Protein AF-0000000084433589 (afdb_homodimer)

Solvent-accessible surface area (backbone atoms only — not comparable to full-atom values): 32538 Å² total; per-residue (Å²): 103,30,34,37,32,39,22,56,44,24,59,21,36,35,53,47,46,24,36,43,74,64,71,35,48,41,31,36,41,27,55,71,73,43,41,52,44,25,62,71,70,11,42,31,24,37,63,60,70,68,69,46,77,43,55,44,86,72,45,46,78,36,77,48,76,87,76,52,59,65,57,52,22,44,34,36,39,37,28,39,64,63,84,45,38,60,60,51,30,52,51,47,55,75,47,44,57,31,41,36,96,80,33,37,36,36,36,51,42,81,49,57,71,73,59,56,52,38,55,76,73,43,56,68,84,32,50,34,39,32,45,74,65,54,36,58,38,53,93,43,72,40,30,10,29,35,76,43,80,81,56,61,30,35,36,24,29,85,78,74,45,89,54,71,80,51,48,60,60,27,49,36,32,29,72,45,63,48,52,38,42,79,40,89,56,37,56,24,55,40,41,46,47,42,53,53,46,54,39,37,32,58,57,25,42,65,68,70,47,32,47,35,60,44,71,74,44,71,39,43,40,50,52,30,50,48,34,44,48,34,50,48,52,37,33,70,64,44,96,53,55,50,86,56,94,41,62,65,60,44,49,52,46,38,68,72,39,59,36,62,77,38,25,82,43,76,46,71,51,33,50,26,54,77,67,56,44,82,61,54,52,60,33,38,36,38,38,55,40,52,47,10,62,74,56,73,38,82,35,63,62,38,47,52,54,42,24,52,54,52,41,59,53,68,72,88,106,30,35,36,31,39,23,56,45,22,60,23,36,36,52,48,45,24,36,42,73,65,71,35,48,40,30,35,42,28,56,71,71,43,42,53,44,26,61,72,70,10,43,31,24,37,61,62,72,69,69,48,77,43,57,44,86,71,45,46,78,36,79,48,75,86,74,53,59,64,57,52,21,45,34,35,38,37,28,40,64,63,85,47,38,61,58,51,32,51,50,47,56,76,48,43,58,30,41,34,95,82,32,38,37,35,36,52,43,84,50,55,71,74,59,56,50,38,55,76,74,44,57,69,84,31,49,32,39,31,43,74,66,55,36,58,39,54,92,44,71,38,32,10,28,34,76,44,80,80,56,61,30,36,38,20,27,85,77,72,45,90,54,72,80,51,47,63,60,26,49,35,31,30,71,46,64,47,52,39,43,79,41,90,55,38,54,22,54,40,41,47,48,43,54,53,44,55,42,38,34,56,56,26,44,64,68,70,49,32,45,36,61,45,70,73,43,71,39,43,40,51,53,30,50,49,36,45,47,33,50,49,51,35,32,70,62,46,97,54,55,47,85,55,95,41,62,66,60,44,48,52,46,39,68,71,40,59,35,62,75,37,26,83,42,76,43,72,52,33,52,25,54,75,67,54,44,83,61,54,53,60,35,36,35,38,38,54,40,53,48,12,63,75,55,74,38,82,37,62,64,37,46,52,53,41,25,53,52,52,42,60,52,68,73,88

Secondary structure (DSSP, 8-state):
-EEEEE--SHHHHHHHHHHHTTT-EEEEE--HHHHHHHHHH-EEEEESS--EEE-GGGSEEESSGGGSPTT-EEEEEE-S-GGGHHHHHHHHHHTGGGEEEEEEEEE--SSS-TTHHHHTTS-GGGEEEEE--SEEEEEETTEEEEEE--S-EEEE-SS----GGGHHHHHHHHHTTS-EEE-S-HHHHHHHHHHHHHHHHHHHHHHT--TGGGGSSHHHHHHHHHHHHHHHHHHHHSS---S-SSHHHHHHHIIIIIHHHTTT---HHHHHHHTT---SGGGTHHHHHHHHHHTT---HHHHHHHHHHHHHHTT-/-EEEEE--SHHHHHHHHHHHHTT-EEEEE--HHHHHHHHHH-EEEEESS--EEE-GGGSEEESSGGGSPTT-EEEEEE-S-GGGHHHHHHHHHHTGGGEEEEEEEEE--SSS-TTHHHHTTS-GGGEEEEE--SEEE-SSTTEEEEEE--S-EEEE-SS----GGGHHHHHHHHHTTS-EEE-S-HHHHHHHHHHHHHHHHHHHHHHT--TGGGGSSHHHHHHHHHHHHHHHHHHHHSS---S-SSHHHHHHHIIIIIHHHTTT---HHHHHHHTT---SGGGTHHHHHHHHHHTT---HHHHHHHHHHHHHHTT-

InterPro domains:
  IPR003710 Ketopantoate reductase ApbA/PanE [TIGR00745] (2-314)
  IPR008927 6-phosphogluconate dehydrogenase-like, C-terminal domain superfamily [SSF48179] (188-313)
  IPR013328 6-phosphogluconate dehydrogenase, domain 2 [G3DSA:1.10.1040.10] (186-315)
  IPR013332 Ketopantoate reductase, N-terminal domain [PF02558] (3-148)
  IPR013752 Ketopantoate reductase, C-terminal domain [PF08546] (187-313)
  IPR036291 NAD(P)-binding domain superfamily [SSF51735] (1-173)
  IPR051402 Ketopantoate Reductase-Related [PTHR21708] (1-314)

Organism: NCBI:txid230361

Structure (mmCIF, N/CA/C/O backbone):
data_AF-0000000084433589-model_v1
#
loop_
_entity.id
_entity.type
_entity.pdbx_description
1 polymer '2-dehydropantoate 2-reductase'
#
loop_
_atom_site.group_PDB
_atom_site.id
_atom_site.type_symbol
_atom_site.label_atom_id
_atom_site.label_alt_id
_atom_site.label_comp_id
_atom_site.label_asym_id
_atom_site.label_entity_id
_atom_site.label_seq_id
_atom_site.pdbx_PDB_ins_code
_atom_site.Cartn_x
_atom_site.Cartn_y
_atom_site.Cartn_z
_atom_site.occupancy
_atom_site.B_iso_or_equiv
_atom_site.auth_seq_id
_atom_site.auth_comp_id
_atom_site.auth_asym_id
_atom_site.auth_atom_id
_atom_site.pdbx_PDB_model_num
ATOM 1 N N . MET A 1 1 ? -5.848 46.875 12.68 1 95.75 1 MET A N 1
ATOM 2 C CA . MET A 1 1 ? -4.637 46.094 12.461 1 95.75 1 MET A CA 1
ATOM 3 C C . MET A 1 1 ? -4.277 46.031 10.984 1 95.75 1 MET A C 1
ATOM 5 O O . MET A 1 1 ? -5.152 46.125 10.125 1 95.75 1 MET A O 1
ATOM 9 N N . ASN A 1 2 ? -3.008 46.031 10.75 1 98.31 2 ASN A N 1
ATOM 10 C CA . ASN A 1 2 ? -2.504 45.75 9.406 1 98.31 2 ASN A CA 1
ATOM 11 C C . ASN A 1 2 ? -2.055 44.312 9.242 1 98.31 2 ASN A C 1
ATOM 13 O O . ASN A 1 2 ? -1.124 43.875 9.922 1 98.31 2 ASN A O 1
ATOM 17 N N . ILE A 1 3 ? -2.721 43.625 8.289 1 98.62 3 ILE A N 1
ATOM 18 C CA . ILE A 1 3 ? -2.551 42.188 8.203 1 98.62 3 ILE A CA 1
ATOM 19 C C . ILE A 1 3 ? -2.068 41.812 6.809 1 98.62 3 ILE A C 1
ATOM 21 O O . ILE A 1 3 ? -2.629 42.25 5.809 1 98.62 3 ILE A O 1
ATOM 25 N N . LEU A 1 4 ? -1.056 40.969 6.746 1 98.75 4 LEU A N 1
ATOM 26 C CA . LEU A 1 4 ? -0.591 40.375 5.492 1 98.75 4 LEU A CA 1
ATOM 27 C C . LEU A 1 4 ? -0.992 38.906 5.402 1 98.75 4 LEU A C 1
ATOM 29 O O . LEU A 1 4 ? -0.702 38.125 6.312 1 98.75 4 LEU A O 1
ATOM 33 N N . ILE A 1 5 ? -1.664 38.531 4.34 1 98.62 5 ILE A N 1
ATOM 34 C CA . ILE A 1 5 ? -1.979 37.156 4.051 1 98.62 5 ILE A CA 1
ATOM 35 C C . ILE A 1 5 ? -0.989 36.594 3.025 1 98.62 5 ILE A C 1
ATOM 37 O O . ILE A 1 5 ? -0.923 37.094 1.894 1 98.62 5 ILE A O 1
ATOM 41 N N . ILE A 1 6 ? -0.246 35.625 3.445 1 98.19 6 ILE A N 1
ATOM 42 C CA . ILE A 1 6 ? 0.636 34.906 2.525 1 98.19 6 ILE A CA 1
ATOM 43 C C . ILE A 1 6 ? -0.019 33.594 2.09 1 98.19 6 ILE A C 1
ATOM 45 O O . ILE A 1 6 ? -0.172 32.688 2.893 1 98.19 6 ILE A O 1
ATOM 49 N N . GLY A 1 7 ? -0.372 33.5 0.843 1 96.06 7 GLY A N 1
ATOM 50 C CA . GLY A 1 7 ? -1.2 32.406 0.319 1 96.06 7 GLY A CA 1
ATOM 51 C C . GLY A 1 7 ? -2.641 32.844 0.087 1 96.06 7 GLY A C 1
ATOM 52 O O . GLY A 1 7 ? -3.467 32.75 0.999 1 96.06 7 GLY A O 1
ATOM 53 N N . SER A 1 8 ? -2.893 33.156 -1.179 1 95.56 8 SER A N 1
ATOM 54 C CA . SER A 1 8 ? -4.215 33.656 -1.536 1 95.56 8 SER A CA 1
ATOM 55 C C . SER A 1 8 ? -5.07 32.562 -2.172 1 95.56 8 SER A C 1
ATOM 57 O O . SER A 1 8 ? -5.652 32.75 -3.24 1 95.56 8 SER A O 1
ATOM 59 N N . GLY A 1 9 ? -5.039 31.391 -1.518 1 94.06 9 GLY A N 1
ATOM 60 C CA . GLY A 1 9 ? -5.957 30.328 -1.871 1 94.06 9 GLY A CA 1
ATOM 61 C C . GLY A 1 9 ? -7.27 30.391 -1.118 1 94.06 9 GLY A C 1
ATOM 62 O O . GLY A 1 9 ? -7.691 31.469 -0.686 1 94.06 9 GLY A O 1
ATOM 63 N N . ALA A 1 10 ? -7.926 29.25 -1.021 1 94.12 10 ALA A N 1
ATOM 64 C CA . ALA A 1 10 ? -9.25 29.188 -0.403 1 94.12 10 ALA A CA 1
ATOM 65 C C . ALA A 1 10 ? -9.203 29.672 1.042 1 94.12 10 ALA A C 1
ATOM 67 O O . ALA A 1 10 ? -10.016 30.516 1.449 1 94.12 10 ALA A O 1
ATOM 68 N N . VAL A 1 11 ? -8.211 29.172 1.836 1 96.25 11 VAL A N 1
ATOM 69 C CA . VAL A 1 11 ? -8.102 29.547 3.244 1 96.25 11 VAL A CA 1
ATOM 70 C C . VAL A 1 11 ? -7.715 31.016 3.367 1 96.25 11 VAL A C 1
ATOM 72 O O . VAL A 1 11 ? -8.312 31.766 4.148 1 96.25 11 VAL A O 1
ATOM 75 N N . GLY A 1 12 ? -6.758 31.484 2.562 1 97.94 12 GLY A N 1
ATOM 76 C CA . GLY A 1 12 ? -6.297 32.844 2.613 1 97.94 12 GLY A CA 1
ATOM 77 C C . GLY A 1 12 ? -7.379 33.875 2.271 1 97.94 12 GLY A C 1
ATOM 78 O O . GLY A 1 12 ? -7.578 34.844 2.998 1 97.94 12 GLY A O 1
ATOM 79 N N . ILE A 1 13 ? -8.047 33.625 1.184 1 97.94 13 ILE A N 1
ATOM 80 C CA . ILE A 1 13 ? -9.117 34.5 0.755 1 97.94 13 ILE A CA 1
ATOM 81 C C . ILE A 1 13 ? -10.25 34.469 1.773 1 97.94 13 ILE A C 1
ATOM 83 O O . ILE A 1 13 ? -10.852 35.5 2.074 1 97.94 13 ILE A O 1
ATOM 87 N N . GLY A 1 14 ? -10.516 33.312 2.279 1 97.44 14 GLY A N 1
ATOM 88 C CA . GLY A 1 14 ? -11.555 33.188 3.291 1 97.44 14 GLY A CA 1
ATOM 89 C C . GLY A 1 14 ? -11.266 33.969 4.547 1 97.44 14 GLY A C 1
ATOM 90 O O . GLY A 1 14 ? -12.125 34.719 5.016 1 97.44 14 GLY A O 1
ATOM 91 N N . LEU A 1 15 ? -10.086 33.844 5.051 1 98 15 LEU A N 1
ATOM 92 C CA . LEU A 1 15 ? -9.688 34.562 6.258 1 98 15 LEU A CA 1
ATOM 93 C C . LEU A 1 15 ? -9.547 36.031 5.973 1 98 15 LEU A C 1
ATOM 95 O O . LEU A 1 15 ? -9.93 36.875 6.801 1 98 15 LEU A O 1
ATOM 99 N N . GLY A 1 16 ? -8.93 36.406 4.836 1 98.38 16 GLY A N 1
ATOM 100 C CA . GLY A 1 16 ? -8.836 37.781 4.438 1 98.38 16 GLY A CA 1
ATOM 101 C C . GLY A 1 16 ? -10.188 38.469 4.352 1 98.38 16 GLY A C 1
ATOM 102 O O . GLY A 1 16 ? -10.352 39.594 4.816 1 98.38 16 GLY A O 1
ATOM 103 N N . SER A 1 17 ? -11.125 37.781 3.76 1 98.19 17 SER A N 1
ATOM 104 C CA . SER A 1 17 ? -12.477 38.312 3.65 1 98.19 17 SER A CA 1
ATOM 105 C C . SER A 1 17 ? -13.102 38.5 5.023 1 98.19 17 SER A C 1
ATOM 107 O O . SER A 1 17 ? -13.812 39.5 5.25 1 98.19 17 SER A O 1
ATOM 109 N N . SER A 1 18 ? -12.891 37.594 5.918 1 97.5 18 SER A N 1
ATOM 110 C CA . SER A 1 18 ? -13.391 37.719 7.285 1 97.5 18 SER A CA 1
ATOM 111 C C . SER A 1 18 ? -12.859 39 7.957 1 97.5 18 SER A C 1
ATOM 113 O O . SER A 1 18 ? -13.625 39.75 8.562 1 97.5 18 SER A O 1
ATOM 115 N N . LEU A 1 19 ? -11.609 39.25 7.789 1 98.5 19 LEU A N 1
ATOM 116 C CA . LEU A 1 19 ? -10.969 40.375 8.453 1 98.5 19 LEU A CA 1
ATOM 117 C C . LEU A 1 19 ? -11.352 41.688 7.785 1 98.5 19 LEU A C 1
ATOM 119 O O . LEU A 1 19 ? -11.57 42.688 8.469 1 98.5 19 LEU A O 1
ATOM 123 N N . LEU A 1 20 ? -11.438 41.656 6.469 1 98.62 20 LEU A N 1
ATOM 124 C CA . LEU A 1 20 ? -11.914 42.844 5.738 1 98.62 20 LEU A CA 1
ATOM 125 C C . LEU A 1 20 ? -13.312 43.25 6.203 1 98.62 20 LEU A C 1
ATOM 127 O O . LEU A 1 20 ? -13.602 44.438 6.359 1 98.62 20 LEU A O 1
ATOM 131 N N . SER A 1 21 ? -14.109 42.281 6.41 1 98.19 21 SER A N 1
ATOM 132 C CA . SER A 1 21 ? -15.492 42.531 6.793 1 98.19 21 SER A CA 1
ATOM 133 C C . SER A 1 21 ? -15.578 43.219 8.141 1 98.19 21 SER A C 1
ATOM 135 O O . SER A 1 21 ? -16.609 43.812 8.484 1 98.19 21 SER A O 1
ATOM 137 N N . GLN A 1 22 ? -14.555 43.125 8.93 1 98.06 22 GLN A N 1
ATOM 138 C CA . GLN A 1 22 ? -14.508 43.75 10.258 1 98.06 22 GLN A CA 1
ATOM 139 C C . GLN A 1 22 ? -13.719 45.062 10.234 1 98.06 22 GLN A C 1
ATOM 141 O O . GLN A 1 22 ? -13.336 45.562 11.281 1 98.06 22 GLN A O 1
ATOM 146 N N . GLY A 1 23 ? -13.312 45.531 9.016 1 98 23 GLY A N 1
ATOM 147 C CA . GLY A 1 23 ? -12.711 46.844 8.852 1 98 23 GLY A CA 1
ATOM 148 C C . GLY A 1 23 ? -11.203 46.812 8.984 1 98 23 GLY A C 1
ATOM 149 O O . GLY A 1 23 ? -10.57 47.875 9.094 1 98 23 GLY A O 1
ATOM 150 N N . GLU A 1 24 ? -10.641 45.656 9 1 98.19 24 GLU A N 1
ATOM 151 C CA . GLU A 1 24 ? -9.188 45.594 9.125 1 98.19 24 GLU A CA 1
ATOM 152 C C . GLU A 1 24 ? -8.508 45.906 7.797 1 98.19 24 GLU A C 1
ATOM 154 O O . GLU A 1 24 ? -9.117 45.781 6.73 1 98.19 24 GLU A O 1
ATOM 159 N N . ASN A 1 25 ? -7.258 46.406 7.879 1 98.44 25 ASN A N 1
ATOM 160 C CA . ASN A 1 25 ? -6.445 46.625 6.691 1 98.44 25 ASN A CA 1
ATOM 161 C C . ASN A 1 25 ? -5.719 45.344 6.254 1 98.44 25 ASN A C 1
ATOM 163 O O . ASN A 1 25 ? -4.715 44.969 6.852 1 98.44 25 ASN A O 1
ATOM 167 N N . VAL A 1 26 ? -6.234 44.75 5.16 1 98.56 26 VAL A N 1
ATOM 168 C CA . VAL A 1 26 ? -5.727 43.438 4.742 1 98.56 26 VAL A CA 1
ATOM 169 C C . VAL A 1 26 ? -4.945 43.594 3.438 1 98.56 26 VAL A C 1
ATOM 171 O O . VAL A 1 26 ? -5.391 44.281 2.516 1 98.56 26 VAL A O 1
ATOM 174 N N . SER A 1 27 ? -3.783 43.031 3.375 1 98.5 27 SER A N 1
ATOM 175 C CA . SER A 1 27 ? -2.951 42.906 2.184 1 98.5 27 SER A CA 1
ATOM 176 C C . SER A 1 27 ? -2.691 41.438 1.826 1 98.5 27 SER A C 1
ATOM 178 O O . SER A 1 27 ? -2.5 40.594 2.711 1 98.5 27 SER A O 1
ATOM 180 N N . PHE A 1 28 ? -2.709 41.156 0.508 1 98.25 28 PHE A N 1
ATOM 181 C CA . PHE A 1 28 ? -2.451 39.781 0.023 1 98.25 28 PHE A CA 1
ATOM 182 C C . PHE A 1 28 ? -1.136 39.719 -0.743 1 98.25 28 PHE A C 1
ATOM 184 O O . PHE A 1 28 ? -0.838 40.625 -1.545 1 98.25 28 PHE A O 1
ATOM 191 N N . LEU A 1 29 ? -0.362 38.781 -0.406 1 97.19 29 LEU A N 1
ATOM 192 C CA . LEU A 1 29 ? 0.727 38.375 -1.283 1 97.19 29 LEU A CA 1
ATOM 193 C C . LEU A 1 29 ? 0.299 37.219 -2.164 1 97.19 29 LEU A C 1
ATOM 195 O O . LEU A 1 29 ? 0.055 36.094 -1.664 1 97.19 29 LEU A O 1
ATOM 199 N N . ALA A 1 30 ? 0.202 37.469 -3.455 1 94.75 30 ALA A N 1
ATOM 200 C CA . ALA A 1 30 ? -0.413 36.5 -4.359 1 94.75 30 ALA A CA 1
ATOM 201 C C . ALA A 1 30 ? 0.456 36.25 -5.594 1 94.75 30 ALA A C 1
ATOM 203 O O . ALA A 1 30 ? 1.227 37.125 -5.988 1 94.75 30 ALA A O 1
ATOM 204 N N . SER A 1 31 ? 0.304 35.094 -6.152 1 92.75 31 SER A N 1
ATOM 205 C CA . SER A 1 31 ? 0.947 34.812 -7.438 1 92.75 31 SER A CA 1
ATOM 206 C C . SER A 1 31 ? 0.401 35.75 -8.523 1 92.75 31 SER A C 1
ATOM 208 O O . SER A 1 31 ? -0.669 36.344 -8.367 1 92.75 31 SER A O 1
ATOM 210 N N . LYS A 1 32 ? 1.055 35.781 -9.688 1 90.69 32 LYS A N 1
ATOM 211 C CA . LYS A 1 32 ? 0.701 36.688 -10.766 1 90.69 32 LYS A CA 1
ATOM 212 C C . LYS A 1 32 ? -0.726 36.438 -11.25 1 90.69 32 LYS A C 1
ATOM 214 O O . LYS A 1 32 ? -1.506 37.406 -11.406 1 90.69 32 LYS A O 1
ATOM 219 N N . LYS A 1 33 ? -1.092 35.156 -11.477 1 92.19 33 LYS A N 1
ATOM 220 C CA . LYS A 1 33 ? -2.408 34.812 -12.008 1 92.19 33 LYS A CA 1
ATOM 221 C C . LYS A 1 33 ? -3.512 35.156 -11.008 1 92.19 33 LYS A C 1
ATOM 223 O O . LYS A 1 33 ? -4.559 35.688 -11.383 1 92.19 33 LYS A O 1
ATOM 228 N N . THR A 1 34 ? -3.26 34.875 -9.758 1 96 34 THR A N 1
ATOM 229 C CA . THR A 1 34 ? -4.238 35.156 -8.711 1 96 34 THR A CA 1
ATOM 230 C C . THR A 1 34 ? -4.359 36.656 -8.477 1 96 34 THR A C 1
ATOM 232 O O . THR A 1 34 ? -5.469 37.156 -8.336 1 96 34 THR A O 1
ATOM 235 N N . ALA A 1 35 ? -3.26 37.344 -8.461 1 95.81 35 ALA A N 1
ATOM 236 C CA . ALA A 1 35 ? -3.246 38.781 -8.273 1 95.81 35 ALA A CA 1
ATOM 237 C C . ALA A 1 35 ? -4.043 39.5 -9.359 1 95.81 35 ALA A C 1
ATOM 239 O O . ALA A 1 35 ? -4.801 40.438 -9.086 1 95.81 35 ALA A O 1
ATOM 240 N N . SER A 1 36 ? -3.797 39.031 -10.594 1 96.44 36 SER A N 1
ATOM 241 C CA . SER A 1 36 ? -4.504 39.625 -11.719 1 96.44 36 SER A CA 1
ATOM 242 C C . SER A 1 36 ? -6.012 39.469 -11.578 1 96.44 36 SER A C 1
ATOM 244 O O . SER A 1 36 ? -6.77 40.406 -11.789 1 96.44 36 SER A O 1
ATOM 246 N N . LYS A 1 37 ? -6.398 38.312 -11.164 1 96.81 37 LYS A N 1
ATOM 247 C CA . LYS A 1 37 ? -7.824 38.031 -11 1 96.81 37 LYS A CA 1
ATOM 248 C C . LYS A 1 37 ? -8.406 38.844 -9.859 1 96.81 37 LYS A C 1
ATOM 250 O O . LYS A 1 37 ? -9.508 39.406 -9.984 1 96.81 37 LYS A O 1
ATOM 255 N N . MET A 1 38 ? -7.715 39 -8.789 1 97.38 38 MET A N 1
ATOM 256 C CA . MET A 1 38 ? -8.164 39.75 -7.629 1 97.38 38 MET A CA 1
ATOM 257 C C . MET A 1 38 ? -8.258 41.25 -7.957 1 97.38 38 MET A C 1
ATOM 259 O O . MET A 1 38 ? -9.172 41.906 -7.484 1 97.38 38 MET A O 1
ATOM 263 N N . ARG A 1 39 ? -7.367 41.781 -8.789 1 96.25 39 ARG A N 1
ATOM 264 C CA . ARG A 1 39 ? -7.352 43.188 -9.172 1 96.25 39 ARG A CA 1
ATOM 265 C C . ARG A 1 39 ? -8.492 43.5 -10.133 1 96.25 39 ARG A C 1
ATOM 267 O O . ARG A 1 39 ? -9.008 44.625 -10.141 1 96.25 39 ARG A O 1
ATOM 274 N N . GLU A 1 40 ? -8.852 42.5 -10.82 1 96.56 40 GLU A N 1
ATOM 275 C CA . GLU A 1 40 ? -9.898 42.688 -11.82 1 96.56 40 GLU A CA 1
ATOM 276 C C . GLU A 1 40 ? -11.289 42.531 -11.195 1 96.56 40 GLU A C 1
ATOM 278 O O . GLU A 1 40 ? -12.18 43.344 -11.445 1 96.56 40 GLU A O 1
ATOM 283 N N . ASP A 1 41 ? -11.414 41.5 -10.32 1 97.31 41 ASP A N 1
ATOM 284 C CA . ASP A 1 41 ? -12.773 41.094 -9.961 1 97.31 41 ASP A CA 1
ATOM 285 C C . ASP A 1 41 ? -12.992 41.219 -8.453 1 97.31 41 ASP A C 1
ATOM 287 O O . ASP A 1 41 ? -14.094 40.938 -7.965 1 97.31 41 ASP A O 1
ATOM 291 N N . GLY A 1 42 ? -11.945 41.625 -7.77 1 98.19 42 GLY A N 1
ATOM 292 C CA . GLY A 1 42 ? -12.07 41.594 -6.32 1 98.19 42 GLY A CA 1
ATOM 293 C C . GLY A 1 42 ? -11.992 40.188 -5.742 1 98.19 42 GLY A C 1
ATOM 294 O O . GLY A 1 42 ? -11.445 39.281 -6.367 1 98.19 42 GLY A O 1
ATOM 295 N N . ILE A 1 43 ? -12.508 40.062 -4.422 1 98.5 43 ILE A N 1
ATOM 296 C CA . ILE A 1 43 ? -12.531 38.75 -3.785 1 98.5 43 ILE A CA 1
ATOM 297 C C . ILE A 1 43 ? -13.906 38.5 -3.168 1 98.5 43 ILE A C 1
ATOM 299 O O . ILE A 1 43 ? -14.656 39.438 -2.9 1 98.5 43 ILE A O 1
ATOM 303 N N . LYS A 1 44 ? -14.227 37.188 -2.994 1 98 44 LYS A N 1
ATOM 304 C CA . LYS A 1 44 ? -15.492 36.781 -2.393 1 98 44 LYS A CA 1
ATOM 305 C C . LYS A 1 44 ? -15.312 35.594 -1.441 1 98 44 LYS A C 1
ATOM 307 O O . LYS A 1 44 ? -14.484 34.719 -1.692 1 98 44 LYS A O 1
ATOM 312 N N . ARG A 1 45 ? -16.031 35.625 -0.373 1 97.62 45 ARG A N 1
ATOM 313 C CA . ARG A 1 45 ? -16.266 34.469 0.474 1 97.62 45 ARG A CA 1
ATOM 314 C C . ARG A 1 45 ? -17.734 34.031 0.406 1 97.62 45 ARG A C 1
ATOM 316 O O . ARG A 1 45 ? -18.641 34.812 0.64 1 97.62 45 ARG A O 1
ATOM 323 N N . THR A 1 46 ? -17.938 32.781 -0.003 1 97.06 46 THR A N 1
ATOM 324 C CA . THR A 1 46 ? -19.281 32.25 -0.149 1 97.06 46 THR A CA 1
ATOM 325 C C . THR A 1 46 ? -19.438 30.953 0.619 1 97.06 46 THR A C 1
ATOM 327 O O . THR A 1 46 ? -18.516 30.516 1.305 1 97.06 46 THR A O 1
ATOM 330 N N . GLY A 1 47 ? -20.547 30.406 0.535 1 94.31 47 GLY A N 1
ATOM 331 C CA . GLY A 1 47 ? -20.766 29.109 1.15 1 94.31 47 GLY A CA 1
ATOM 332 C C . GLY A 1 47 ? -21.594 29.172 2.418 1 94.31 47 GLY A C 1
ATOM 333 O O . GLY A 1 47 ? -22.641 29.828 2.443 1 94.31 47 GLY A O 1
ATOM 334 N N . LEU A 1 48 ? -21 28.422 3.342 1 90.56 48 LEU A N 1
ATOM 335 C CA . LEU A 1 48 ? -21.688 28.406 4.629 1 90.56 48 LEU A CA 1
ATOM 336 C C . LEU A 1 48 ? -21.562 29.75 5.328 1 90.56 48 LEU A C 1
ATOM 338 O O . LEU A 1 48 ? -20.594 30.484 5.109 1 90.56 48 LEU A O 1
ATOM 342 N N . PHE A 1 49 ? -22.438 30.312 5.949 1 89.31 49 PHE A N 1
ATOM 343 C CA . PHE A 1 49 ? -22.438 31.531 6.746 1 89.31 49 PHE A CA 1
ATOM 344 C C . PHE A 1 49 ? -22.672 32.75 5.863 1 89.31 49 PHE A C 1
ATOM 346 O O . PHE A 1 49 ? -23.266 32.656 4.789 1 89.31 49 PHE A O 1
ATOM 353 N N . THR A 1 50 ? -22.234 33.906 6.332 1 92.19 50 THR A N 1
ATOM 354 C CA . THR A 1 50 ? -22.438 35.188 5.625 1 92.19 50 THR A CA 1
ATOM 355 C C . THR A 1 50 ? -21.516 35.281 4.414 1 92.19 50 THR A C 1
ATOM 357 O O . THR A 1 50 ? -20.312 35.031 4.523 1 92.19 50 THR A O 1
ATOM 360 N N . ASN A 1 51 ? -22.109 35.656 3.26 1 96.62 51 ASN A N 1
ATOM 361 C CA . ASN A 1 51 ? -21.312 35.906 2.061 1 96.62 51 ASN A CA 1
ATOM 362 C C . ASN A 1 51 ? -20.719 37.312 2.084 1 96.62 51 ASN A C 1
ATOM 364 O O . ASN A 1 51 ? -21.359 38.281 2.543 1 96.62 51 ASN A O 1
ATOM 368 N N . TYR A 1 52 ? -19.531 37.438 1.607 1 97.75 52 TYR A N 1
ATOM 369 C CA . TYR A 1 52 ? -18.828 38.719 1.508 1 97.75 52 TYR A CA 1
ATOM 370 C C . TYR A 1 52 ? -18.281 38.938 0.102 1 97.75 52 TYR A C 1
ATOM 372 O O . TYR A 1 52 ? -17.906 37.969 -0.578 1 97.75 52 TYR A O 1
ATOM 380 N N . SER A 1 53 ? -18.281 40.188 -0.291 1 98 53 SER A N 1
ATOM 381 C CA . SER A 1 53 ? -17.672 40.625 -1.542 1 98 53 SER A CA 1
ATOM 382 C C . SER A 1 53 ? -16.938 41.938 -1.365 1 98 53 SER A C 1
ATOM 384 O O . SER A 1 53 ? -17.453 42.875 -0.743 1 98 53 SER A O 1
ATOM 386 N N . PHE A 1 54 ? -15.742 42 -1.936 1 98.44 54 PHE A N 1
ATOM 387 C CA . PHE A 1 54 ? -14.938 43.188 -1.798 1 98.44 54 PHE A CA 1
ATOM 388 C C . PHE A 1 54 ? -14.375 43.625 -3.146 1 98.44 54 PHE A C 1
ATOM 390 O O . PHE A 1 54 ? -13.898 42.781 -3.924 1 98.44 54 PHE A O 1
ATOM 397 N N . ASN A 1 55 ? -14.383 44.938 -3.367 1 97.62 55 ASN A N 1
ATOM 398 C CA . ASN A 1 55 ? -13.789 45.531 -4.566 1 97.62 55 ASN A CA 1
ATOM 399 C C . ASN A 1 55 ? -12.273 45.594 -4.457 1 97.62 55 ASN A C 1
ATOM 401 O O . ASN A 1 55 ? -11.727 45.656 -3.352 1 97.62 55 ASN A O 1
ATOM 405 N N . PRO A 1 56 ? -11.641 45.594 -5.605 1 96.81 56 PRO A N 1
ATOM 406 C CA . PRO A 1 56 ? -10.172 45.625 -5.609 1 96.81 56 PRO A CA 1
ATOM 407 C C . PRO A 1 56 ? -9.594 46.781 -4.812 1 96.81 56 PRO A C 1
ATOM 409 O O . PRO A 1 56 ? -8.469 46.688 -4.312 1 96.81 56 PRO A O 1
ATOM 412 N N . LYS A 1 57 ? -10.297 47.812 -4.625 1 95.94 57 LYS A N 1
ATOM 413 C CA . LYS A 1 57 ? -9.781 49 -3.943 1 95.94 57 LYS A CA 1
ATOM 414 C C . LYS A 1 57 ? -9.852 48.844 -2.428 1 95.94 57 LYS A C 1
ATOM 416 O O . LYS A 1 57 ? -9.258 49.625 -1.686 1 95.94 57 LYS A O 1
ATOM 421 N N . GLU A 1 58 ? -10.445 47.75 -1.979 1 97.88 58 GLU A N 1
ATOM 422 C CA . GLU A 1 58 ? -10.734 47.594 -0.556 1 97.88 58 GLU A CA 1
ATOM 423 C C . GLU A 1 58 ? -9.625 46.812 0.143 1 97.88 58 GLU A C 1
ATOM 425 O O . GLU A 1 58 ? -9.656 46.656 1.364 1 97.88 58 GLU A O 1
ATOM 430 N N . PHE A 1 59 ? -8.695 46.312 -0.543 1 98.12 59 PHE A N 1
ATOM 431 C CA . PHE A 1 59 ? -7.547 45.594 -0.008 1 98.12 59 PHE A CA 1
ATOM 432 C C . PHE A 1 59 ? -6.305 45.844 -0.854 1 98.12 59 PHE A C 1
ATOM 434 O O . PHE A 1 59 ? -6.391 46.406 -1.94 1 98.12 59 PHE A O 1
ATOM 441 N N . ASN A 1 60 ? -5.227 45.531 -0.33 1 97.38 60 ASN A N 1
ATOM 442 C CA . ASN A 1 60 ? -3.973 45.688 -1.067 1 97.38 60 ASN A CA 1
ATOM 443 C C . ASN A 1 60 ? -3.492 44.344 -1.601 1 97.38 60 ASN A C 1
ATOM 445 O O . ASN A 1 60 ? -3.787 43.281 -1.019 1 97.38 60 ASN A O 1
ATOM 449 N N . ILE A 1 61 ? -2.814 44.375 -2.699 1 97.12 61 ILE A N 1
ATOM 450 C CA . ILE A 1 61 ? -2.258 43.188 -3.301 1 97.12 61 ILE A CA 1
ATOM 451 C C . ILE A 1 61 ? -0.803 43.406 -3.695 1 97.12 61 ILE A C 1
ATOM 453 O O . ILE A 1 61 ? -0.493 44.406 -4.363 1 97.12 61 ILE A O 1
ATOM 457 N N . TYR A 1 62 ? 0.009 42.531 -3.234 1 96.19 62 TYR A N 1
ATOM 458 C CA . TYR A 1 62 ? 1.418 42.562 -3.609 1 96.19 62 TYR A CA 1
ATOM 459 C C . TYR A 1 62 ? 1.81 41.281 -4.34 1 96.19 62 TYR A C 1
ATOM 461 O O . TYR A 1 62 ? 1.267 40.188 -4.059 1 96.19 62 TYR A O 1
ATOM 469 N N . LYS A 1 63 ? 2.781 41.344 -5.285 1 93.94 63 LYS A N 1
ATOM 470 C CA . LYS A 1 63 ? 3.277 40.219 -6.031 1 93.94 63 LYS A CA 1
ATOM 471 C C . LYS A 1 63 ? 4.656 39.781 -5.535 1 93.94 63 LYS A C 1
ATOM 473 O O . LYS A 1 63 ? 5.121 38.688 -5.84 1 93.94 63 LYS A O 1
ATOM 478 N N . GLY A 1 64 ? 5.16 40.688 -4.664 1 95.12 64 GLY A N 1
ATOM 479 C CA . GLY A 1 64 ? 6.477 40.438 -4.102 1 95.12 64 GLY A CA 1
ATOM 480 C C . GLY A 1 64 ? 6.742 41.219 -2.826 1 95.12 64 GLY A C 1
ATOM 481 O O . GLY A 1 64 ? 6.109 42.25 -2.58 1 95.12 64 GLY A O 1
ATOM 482 N N . TYR A 1 65 ? 7.766 40.719 -2.088 1 95.06 65 TYR A N 1
ATOM 483 C CA . TYR A 1 65 ? 8.086 41.312 -0.798 1 95.06 65 TYR A CA 1
ATOM 484 C C . TYR A 1 65 ? 8.688 42.688 -0.977 1 95.06 65 TYR A C 1
ATOM 486 O O . TYR A 1 65 ? 8.516 43.562 -0.125 1 95.06 65 TYR A O 1
ATOM 494 N N . GLU A 1 66 ? 9.344 42.875 -2.076 1 92.81 66 GLU A N 1
ATOM 495 C CA . GLU A 1 66 ? 10.047 44.125 -2.342 1 92.81 66 GLU A CA 1
ATOM 496 C C . GLU A 1 66 ? 9.07 45.281 -2.525 1 92.81 66 GLU A C 1
ATOM 498 O O . GLU A 1 66 ? 9.438 46.438 -2.361 1 92.81 66 GLU A O 1
ATOM 503 N N . GLU A 1 67 ? 7.844 44.938 -2.842 1 95.25 67 GLU A N 1
ATOM 504 C CA . GLU A 1 67 ? 6.824 45.969 -3.066 1 95.25 67 GLU A CA 1
ATOM 505 C C . GLU A 1 67 ? 6.223 46.438 -1.747 1 95.25 67 GLU A C 1
ATOM 507 O O . GLU A 1 67 ? 5.562 47.5 -1.7 1 95.25 67 GLU A O 1
ATOM 512 N N . ILE A 1 68 ? 6.441 45.75 -0.692 1 96.81 68 ILE A N 1
ATOM 513 C CA . ILE A 1 68 ? 5.742 46 0.568 1 96.81 68 ILE A CA 1
ATOM 514 C C . ILE A 1 68 ? 6.434 47.094 1.343 1 96.81 68 ILE A C 1
ATOM 516 O O . ILE A 1 68 ? 7.656 47.094 1.521 1 96.81 68 ILE A O 1
ATOM 520 N N . PRO A 1 69 ? 5.723 48.125 1.803 1 96.19 69 PRO A N 1
ATOM 521 C CA . PRO A 1 69 ? 6.32 49.188 2.615 1 96.19 69 PRO A CA 1
ATOM 522 C C . PRO A 1 69 ? 6.883 48.656 3.939 1 96.19 69 PRO A C 1
ATOM 524 O O . PRO A 1 69 ? 6.367 47.688 4.496 1 96.19 69 PRO A O 1
ATOM 527 N N . LYS A 1 70 ? 7.863 49.438 4.5 1 96 70 LYS A N 1
ATOM 528 C CA . LYS A 1 70 ? 8.484 49.094 5.77 1 96 70 LYS A CA 1
ATOM 529 C C . LYS A 1 70 ? 7.527 49.312 6.938 1 96 70 LYS A C 1
ATOM 531 O O . LYS A 1 70 ? 6.59 50.094 6.836 1 96 70 LYS A O 1
ATOM 536 N N . ASN A 1 71 ? 7.824 48.531 7.977 1 96.69 71 ASN A N 1
ATOM 537 C CA . ASN A 1 71 ? 7.109 48.688 9.234 1 96.69 71 ASN A CA 1
ATOM 538 C C . ASN A 1 71 ? 5.598 48.719 9.023 1 96.69 71 ASN A C 1
ATOM 540 O O . ASN A 1 71 ? 4.898 49.562 9.562 1 96.69 71 ASN A O 1
ATOM 544 N N . SER A 1 72 ? 5.035 47.719 8.297 1 95.62 72 SER A N 1
ATOM 545 C CA . SER A 1 72 ? 3.658 47.781 7.824 1 95.62 72 SER A CA 1
ATOM 546 C C . SER A 1 72 ? 2.744 46.875 8.617 1 95.62 72 SER A C 1
ATOM 548 O O . SER A 1 72 ? 1.563 47.156 8.805 1 95.62 72 SER A O 1
ATOM 550 N N . PHE A 1 73 ? 3.271 45.781 9.086 1 98.5 73 PHE A N 1
ATOM 551 C CA . PHE A 1 73 ? 2.297 44.75 9.43 1 98.5 73 PHE A CA 1
ATOM 552 C C . PHE A 1 73 ? 2.396 44.375 10.906 1 98.5 73 PHE A C 1
ATOM 554 O O . PHE A 1 73 ? 3.494 44.156 11.422 1 98.5 73 PHE A O 1
ATOM 561 N N . ASP A 1 74 ? 1.214 44.281 11.508 1 98.12 74 ASP A N 1
ATOM 562 C CA . ASP A 1 74 ? 1.042 43.75 12.859 1 98.12 74 ASP A CA 1
ATOM 563 C C . ASP A 1 74 ? 0.984 42.219 12.852 1 98.12 74 ASP A C 1
ATOM 565 O O . ASP A 1 74 ? 1.412 41.594 13.812 1 98.12 74 ASP A O 1
ATOM 569 N N . TYR A 1 75 ? 0.309 41.688 11.805 1 98.56 75 TYR A N 1
ATOM 570 C CA . TYR A 1 75 ? 0.083 40.25 11.672 1 98.56 75 TYR A CA 1
ATOM 571 C C . TYR A 1 75 ? 0.467 39.781 10.281 1 98.56 75 TYR A C 1
ATOM 573 O O . TYR A 1 75 ? 0.247 40.469 9.289 1 98.56 75 TYR A O 1
ATOM 581 N N . VAL A 1 76 ? 1.021 38.562 10.234 1 98.75 76 VAL A N 1
ATOM 582 C CA . VAL A 1 76 ? 1.167 37.781 9.016 1 98.75 76 VAL A CA 1
ATOM 583 C C . VAL A 1 76 ? 0.438 36.438 9.164 1 98.75 76 VAL A C 1
ATOM 585 O O . VAL A 1 76 ? 0.751 35.656 10.062 1 98.75 76 VAL A O 1
ATOM 588 N N . LEU A 1 77 ? -0.576 36.219 8.367 1 98.81 77 LEU A N 1
ATOM 589 C CA . LEU A 1 77 ? -1.238 34.906 8.289 1 98.81 77 LEU A CA 1
ATOM 590 C C . LEU A 1 77 ? -0.686 34.094 7.137 1 98.81 77 LEU A C 1
ATOM 592 O O . LEU A 1 77 ? -0.766 34.5 5.977 1 98.81 77 LEU A O 1
ATOM 596 N N . VAL A 1 78 ? -0.156 32.938 7.465 1 98.69 78 VAL A N 1
ATOM 597 C CA . VAL A 1 78 ? 0.398 32.062 6.449 1 98.69 78 VAL A CA 1
ATOM 598 C C . VAL A 1 78 ? -0.624 30.969 6.094 1 98.69 78 VAL A C 1
ATOM 600 O O . VAL A 1 78 ? -0.865 30.047 6.879 1 98.69 78 VAL A O 1
ATOM 603 N N . ALA A 1 79 ? -1.144 31.094 4.898 1 97.38 79 ALA A N 1
ATOM 604 C CA . ALA A 1 79 ? -2.203 30.172 4.469 1 97.38 79 ALA A CA 1
ATOM 605 C C . ALA A 1 79 ? -1.814 29.453 3.182 1 97.38 79 ALA A C 1
ATOM 607 O O . ALA A 1 79 ? -2.66 28.844 2.527 1 97.38 79 ALA A O 1
ATOM 608 N N . SER A 1 80 ? -0.551 29.531 2.822 1 95.19 80 SER A N 1
ATOM 609 C CA . SER A 1 80 ? -0.025 28.812 1.669 1 95.19 80 SER A CA 1
ATOM 610 C C . SER A 1 80 ? 0.114 27.328 1.964 1 95.19 80 SER A C 1
ATOM 612 O O . SER A 1 80 ? 0.055 26.906 3.123 1 95.19 80 SER A O 1
ATOM 614 N N . LYS A 1 81 ? 0.245 26.562 0.959 1 91.06 81 LYS A N 1
ATOM 615 C CA . LYS A 1 81 ? 0.57 25.156 1.16 1 91.06 81 LYS A CA 1
ATOM 616 C C . LYS A 1 81 ? 1.902 24.984 1.887 1 91.06 81 LYS A C 1
ATOM 618 O O . LYS A 1 81 ? 2.834 25.766 1.664 1 91.06 81 LYS A O 1
ATOM 623 N N . THR A 1 82 ? 1.994 23.906 2.566 1 94.81 82 THR A N 1
ATOM 624 C CA . THR A 1 82 ? 3.1 23.719 3.502 1 94.81 82 THR A CA 1
ATOM 625 C C . THR A 1 82 ? 4.414 23.531 2.754 1 94.81 82 THR A C 1
ATOM 627 O O . THR A 1 82 ? 5.492 23.766 3.307 1 94.81 82 THR A O 1
ATOM 630 N N . VAL A 1 83 ? 4.363 23.125 1.525 1 91.38 83 VAL A N 1
ATOM 631 C CA . VAL A 1 83 ? 5.566 22.891 0.731 1 91.38 83 VAL A CA 1
ATOM 632 C C . VAL A 1 83 ? 6.336 24.188 0.556 1 91.38 83 VAL A C 1
ATOM 634 O O . VAL A 1 83 ? 7.539 24.188 0.292 1 91.38 83 VAL A O 1
ATOM 637 N N . SER A 1 84 ? 5.738 25.359 0.796 1 94.62 84 SER A N 1
ATOM 638 C CA . SER A 1 84 ? 6.324 26.672 0.563 1 94.62 84 SER A CA 1
ATOM 639 C C . SER A 1 84 ? 6.875 27.266 1.854 1 94.62 84 SER A C 1
ATOM 641 O O . SER A 1 84 ? 7.438 28.359 1.847 1 94.62 84 SER A O 1
ATOM 643 N N . ASN A 1 85 ? 6.805 26.547 2.961 1 97.12 85 ASN A N 1
ATOM 644 C CA . ASN A 1 85 ? 7.117 27.125 4.266 1 97.12 85 ASN A CA 1
ATOM 645 C C . ASN A 1 85 ? 8.578 27.562 4.348 1 97.12 85 ASN A C 1
ATOM 647 O O . ASN A 1 85 ? 8.875 28.609 4.918 1 97.12 85 ASN A O 1
ATOM 651 N N . SER A 1 86 ? 9.477 26.797 3.814 1 97.31 86 SER A N 1
ATOM 652 C CA . SER A 1 86 ? 10.891 27.141 3.861 1 97.31 86 SER A CA 1
ATOM 653 C C . SER A 1 86 ? 11.164 28.453 3.121 1 97.31 86 SER A C 1
ATOM 655 O O . SER A 1 86 ? 11.883 29.312 3.617 1 97.31 86 SER A O 1
ATOM 657 N N . GLU A 1 87 ? 10.594 28.547 2.014 1 97.5 87 GLU A N 1
ATOM 658 C CA . GLU A 1 87 ? 10.766 29.75 1.218 1 97.5 87 GLU A CA 1
ATOM 659 C C . GLU A 1 87 ? 10.102 30.953 1.882 1 97.5 87 GLU A C 1
ATOM 661 O O . GLU A 1 87 ? 10.68 32.031 1.954 1 97.5 87 GLU A O 1
ATOM 666 N N . ILE A 1 88 ? 8.93 30.781 2.371 1 98 88 ILE A N 1
ATOM 667 C CA . ILE A 1 88 ? 8.172 31.859 2.975 1 98 88 ILE A CA 1
ATOM 668 C C . ILE A 1 88 ? 8.898 32.375 4.211 1 98 88 ILE A C 1
ATOM 670 O O . ILE A 1 88 ? 9.039 33.594 4.391 1 98 88 ILE A O 1
ATOM 674 N N . SER A 1 89 ? 9.367 31.516 5.07 1 98.38 89 SER A N 1
ATOM 675 C CA . SER A 1 89 ? 10.047 31.922 6.297 1 98.38 89 SER A CA 1
ATOM 676 C C . SER A 1 89 ? 11.336 32.656 5.996 1 98.38 89 SER A C 1
ATOM 678 O O . SER A 1 89 ? 11.617 33.688 6.605 1 98.38 89 SER A O 1
ATOM 680 N N . ALA A 1 90 ? 12.117 32.188 5.051 1 98.25 90 ALA A N 1
ATOM 681 C CA . ALA A 1 90 ? 13.367 32.844 4.66 1 98.25 90 ALA A CA 1
ATOM 682 C C . ALA A 1 90 ? 13.109 34.219 4.086 1 98.25 90 ALA A C 1
ATOM 684 O O . ALA A 1 90 ? 13.836 35.188 4.391 1 98.25 90 ALA A O 1
ATOM 685 N N . LYS A 1 91 ? 12.141 34.281 3.246 1 97.94 91 LYS A N 1
ATOM 686 C CA . LYS A 1 91 ? 11.812 35.562 2.629 1 97.94 91 LYS A CA 1
ATOM 687 C C . LYS A 1 91 ? 11.312 36.562 3.668 1 97.94 91 LYS A C 1
ATOM 689 O O . LYS A 1 91 ? 11.617 37.75 3.594 1 97.94 91 LYS A O 1
ATOM 694 N N . LEU A 1 92 ? 10.5 36.125 4.578 1 98 92 LEU A N 1
ATOM 695 C CA . LEU A 1 92 ? 10.031 37 5.645 1 98 92 LEU A CA 1
ATOM 696 C C . LEU A 1 92 ? 11.195 37.531 6.465 1 98 92 LEU A C 1
ATOM 698 O O . LEU A 1 92 ? 11.188 38.688 6.895 1 98 92 LEU A O 1
ATOM 702 N N . ASP A 1 93 ? 12.141 36.656 6.73 1 97.62 93 ASP A N 1
ATOM 703 C CA . ASP A 1 93 ? 13.328 37.094 7.465 1 97.62 93 ASP A CA 1
ATOM 704 C C . ASP A 1 93 ? 14.125 38.125 6.672 1 97.62 93 ASP A C 1
ATOM 706 O O . ASP A 1 93 ? 14.594 39.125 7.234 1 97.62 93 ASP A O 1
ATOM 710 N N . MET A 1 94 ? 14.328 37.875 5.41 1 97.81 94 MET A N 1
ATOM 711 C CA . MET A 1 94 ? 15.07 38.781 4.535 1 97.81 94 MET A CA 1
ATOM 712 C C . MET A 1 94 ? 14.391 40.125 4.461 1 97.81 94 MET A C 1
ATOM 714 O O . MET A 1 94 ? 15.055 41.156 4.25 1 97.81 94 MET A O 1
ATOM 718 N N . HIS A 1 95 ? 13.133 40.125 4.543 1 98 95 HIS A N 1
ATOM 719 C CA . HIS A 1 95 ? 12.359 41.344 4.438 1 98 95 HIS A CA 1
ATOM 720 C C . HIS A 1 95 ? 11.695 41.719 5.77 1 98 95 HIS A C 1
ATOM 722 O O . HIS A 1 95 ? 10.539 42.125 5.801 1 98 95 HIS A O 1
ATOM 728 N N . ARG A 1 96 ? 12.375 41.5 6.797 1 96.56 96 ARG A N 1
ATOM 729 C CA . ARG A 1 96 ? 11.844 41.688 8.141 1 96.56 96 ARG A CA 1
ATOM 730 C C . ARG A 1 96 ? 11.391 43.125 8.352 1 96.56 96 ARG A C 1
ATOM 732 O O . ARG A 1 96 ? 10.555 43.406 9.219 1 96.56 96 ARG A O 1
ATOM 739 N N . ASP A 1 97 ? 11.922 44.031 7.617 1 97.06 97 ASP A N 1
ATOM 740 C CA . ASP A 1 97 ? 11.633 45.438 7.777 1 97.06 97 ASP A CA 1
ATOM 741 C C . ASP A 1 97 ? 10.18 45.75 7.43 1 97.06 97 ASP A C 1
ATOM 743 O O . ASP A 1 97 ? 9.68 46.844 7.746 1 97.06 97 ASP A O 1
ATOM 747 N N . ILE A 1 98 ? 9.461 44.844 6.801 1 97.94 98 ILE A N 1
ATOM 748 C CA . ILE A 1 98 ? 8.055 45.062 6.492 1 97.94 98 ILE A CA 1
ATOM 749 C C . ILE A 1 98 ? 7.207 44.844 7.746 1 97.94 98 ILE A C 1
ATOM 751 O O . ILE A 1 98 ? 6.035 45.25 7.785 1 97.94 98 ILE A O 1
ATOM 755 N N . LEU A 1 99 ? 7.77 44.188 8.758 1 98.06 99 LEU A N 1
ATOM 756 C CA . LEU A 1 99 ? 7.066 43.844 9.984 1 98.06 99 LEU A CA 1
ATOM 757 C C . LEU A 1 99 ? 7.258 44.938 11.047 1 98.06 99 LEU A C 1
ATOM 759 O O . LEU A 1 99 ? 8.352 45.469 11.18 1 98.06 99 LEU A O 1
ATOM 763 N N . LYS A 1 100 ? 6.289 45.188 11.805 1 97.75 100 LYS A N 1
ATOM 764 C CA . LYS A 1 100 ? 6.402 46.062 12.945 1 97.75 100 LYS A CA 1
ATOM 765 C C . LYS A 1 100 ? 7.152 45.406 14.094 1 97.75 100 LYS A C 1
ATOM 767 O O . LYS A 1 100 ? 7.492 44.219 14.016 1 97.75 100 LYS A O 1
ATOM 772 N N . ASN A 1 101 ? 7.438 46.219 15.18 1 93.69 101 ASN A N 1
ATOM 773 C CA . ASN A 1 101 ? 8.219 45.719 16.312 1 93.69 101 ASN A CA 1
ATOM 774 C C . ASN A 1 101 ? 7.48 44.625 17.047 1 93.69 101 ASN A C 1
ATOM 776 O O . ASN A 1 101 ? 8.094 43.656 17.516 1 93.69 101 ASN A O 1
ATOM 780 N N . ASP A 1 102 ? 6.168 44.688 17.188 1 95.06 102 ASP A N 1
ATOM 781 C CA . ASP A 1 102 ? 5.379 43.719 17.938 1 95.06 102 ASP A CA 1
ATOM 782 C C . ASP A 1 102 ? 4.516 42.875 17 1 95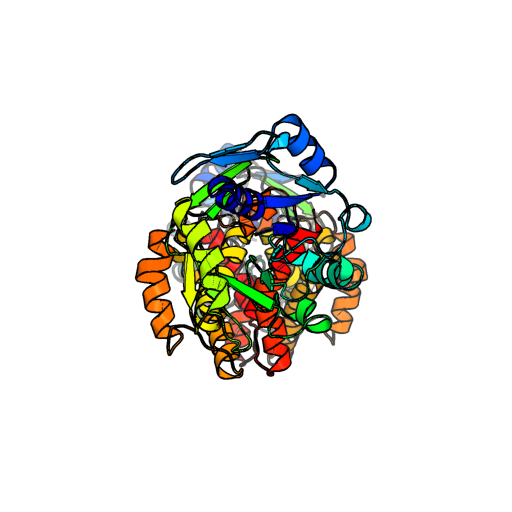.06 102 ASP A C 1
ATOM 784 O O . ASP A 1 102 ? 3.346 42.625 17.297 1 95.06 102 ASP A O 1
ATOM 788 N N . PHE A 1 103 ? 5.156 42.406 15.914 1 97.94 103 PHE A N 1
ATOM 789 C CA . PHE A 1 103 ? 4.398 41.656 14.93 1 97.94 103 PHE A CA 1
ATOM 790 C C . PHE A 1 103 ? 4.145 40.25 15.422 1 97.94 103 PHE A C 1
ATOM 792 O O . PHE A 1 103 ? 4.789 39.781 16.375 1 97.94 103 PHE A O 1
ATOM 799 N N . THR A 1 104 ? 3.111 39.562 14.781 1 98.62 104 THR A N 1
ATOM 800 C CA . THR A 1 104 ? 2.764 38.156 15.039 1 98.62 104 THR A CA 1
ATOM 801 C C . THR A 1 104 ? 2.629 37.406 13.734 1 98.62 104 THR A C 1
ATOM 803 O O . THR A 1 104 ? 1.959 37.844 12.797 1 98.62 104 THR A O 1
ATOM 806 N N . ILE A 1 105 ? 3.299 36.25 13.625 1 98.81 105 ILE A N 1
ATOM 807 C CA . ILE A 1 105 ? 3.086 35.312 12.539 1 98.81 105 ILE A CA 1
ATOM 808 C C . ILE A 1 105 ? 2.119 34.219 12.992 1 98.81 105 ILE A C 1
ATOM 810 O O . ILE A 1 105 ? 2.363 33.531 13.992 1 98.81 105 ILE A O 1
ATOM 814 N N . LEU A 1 106 ? 1.039 34.125 12.281 1 98.81 106 LEU A N 1
ATOM 815 C CA . LEU A 1 106 ? 0.043 33.094 12.547 1 98.81 106 LEU A CA 1
ATOM 816 C C . LEU A 1 106 ? -0.024 32.094 11.398 1 98.81 106 LEU A C 1
ATOM 818 O O . LEU A 1 106 ? -0.457 32.438 10.297 1 98.81 106 LEU A O 1
ATOM 822 N N . ILE A 1 107 ? 0.342 30.844 11.664 1 98.69 107 ILE A N 1
ATOM 823 C CA . ILE A 1 107 ? 0.378 29.797 10.648 1 98.69 107 ILE A CA 1
ATOM 824 C C . ILE A 1 107 ? -0.979 29.109 10.578 1 98.69 107 ILE A C 1
ATOM 826 O O . ILE A 1 107 ? -1.399 28.453 11.531 1 98.69 107 ILE A O 1
ATOM 830 N N . CYS A 1 108 ? -1.628 29.234 9.422 1 97.94 108 CYS A N 1
ATOM 831 C CA . CYS A 1 108 ? -2.965 28.703 9.18 1 97.94 108 CYS A CA 1
ATOM 832 C C . CYS A 1 108 ? -2.928 27.578 8.156 1 97.94 108 CYS A C 1
ATOM 834 O O . CYS A 1 108 ? -3.537 27.672 7.09 1 97.94 108 CYS A O 1
ATOM 836 N N . GLN A 1 109 ? -2.203 26.547 8.484 1 96.5 109 GLN A N 1
ATOM 837 C CA . GLN A 1 109 ? -1.96 25.438 7.566 1 96.5 109 GLN A CA 1
ATOM 838 C C . GLN A 1 109 ? -2.322 24.109 8.203 1 96.5 109 GLN A C 1
ATOM 840 O O . GLN A 1 109 ? -2.393 24 9.43 1 96.5 109 GLN A O 1
ATOM 845 N N . ASN A 1 110 ? -2.58 23.141 7.336 1 92.31 110 ASN A N 1
ATOM 846 C CA . ASN A 1 110 ? -2.783 21.781 7.824 1 92.31 110 ASN A CA 1
ATOM 847 C C . ASN A 1 110 ? -1.464 21.125 8.211 1 92.31 110 ASN A C 1
ATOM 849 O O . ASN A 1 110 ? -0.405 21.5 7.707 1 92.31 110 ASN A O 1
ATOM 853 N N . GLY A 1 111 ? -1.624 20.188 9.086 1 95.44 111 GLY A N 1
ATOM 854 C CA . GLY A 1 111 ? -0.44 19.422 9.461 1 95.44 111 GLY A CA 1
ATOM 855 C C . GLY A 1 111 ? 0.156 19.859 10.781 1 95.44 111 GLY A C 1
ATOM 856 O O . GLY A 1 111 ? -0.463 20.625 11.523 1 95.44 111 GLY A O 1
ATOM 857 N N . PHE A 1 112 ? 1.264 19.406 11.109 1 96.75 112 PHE A N 1
ATOM 858 C CA . PHE A 1 112 ? 1.971 19.688 12.352 1 96.75 112 PHE A CA 1
ATOM 859 C C . PHE A 1 112 ? 3.422 20.062 12.078 1 96.75 112 PHE A C 1
ATOM 861 O O . PHE A 1 112 ? 4.008 19.609 11.094 1 96.75 112 PHE A O 1
ATOM 868 N N . GLY A 1 113 ? 3.928 20.906 12.859 1 94.62 113 GLY A N 1
ATOM 869 C CA . GLY A 1 113 ? 5.332 21.281 12.789 1 94.62 113 GLY A CA 1
ATOM 870 C C . GLY A 1 113 ? 5.617 22.344 11.75 1 94.62 113 GLY A C 1
ATOM 871 O O . GLY A 1 113 ? 6.773 22.562 11.383 1 94.62 113 GLY A O 1
ATOM 872 N N . ASN A 1 114 ? 4.645 22.953 11.289 1 96.69 114 ASN A N 1
ATOM 873 C CA . ASN A 1 114 ? 4.809 23.969 10.242 1 96.69 114 ASN A CA 1
ATOM 874 C C . ASN A 1 114 ? 5.531 25.203 10.766 1 96.69 114 ASN A C 1
ATOM 876 O O . ASN A 1 114 ? 6.051 26 9.984 1 96.69 114 ASN A O 1
ATOM 880 N N . ASP A 1 115 ? 5.566 25.359 12.086 1 97.56 115 ASP A N 1
ATOM 881 C CA . ASP A 1 115 ? 6.223 26.5 12.695 1 97.56 115 ASP A CA 1
ATOM 882 C C . ASP A 1 115 ? 7.742 26.359 12.648 1 97.56 115 ASP A C 1
ATOM 884 O O . ASP A 1 115 ? 8.469 27.344 12.797 1 97.56 115 ASP A O 1
ATOM 888 N N . GLU A 1 116 ? 8.242 25.156 12.453 1 97.25 116 GLU A N 1
ATOM 889 C CA . GLU A 1 116 ? 9.672 24.875 12.531 1 97.25 116 GLU A CA 1
ATOM 890 C C . GLU A 1 116 ? 10.461 25.734 11.555 1 97.25 116 GLU A C 1
ATOM 892 O O . GLU A 1 116 ? 11.508 26.281 11.906 1 97.25 116 GLU A O 1
ATOM 897 N N . ALA A 1 117 ? 9.992 25.875 10.359 1 97.69 117 ALA A N 1
ATOM 898 C CA . ALA A 1 117 ? 10.688 26.672 9.359 1 97.69 117 ALA A CA 1
ATOM 899 C C . ALA A 1 117 ? 10.797 28.125 9.812 1 97.69 117 ALA A C 1
ATOM 901 O O . ALA A 1 117 ? 11.797 28.797 9.531 1 97.69 117 ALA A O 1
ATOM 902 N N . TYR A 1 118 ? 9.797 28.609 10.5 1 98.62 118 TYR A N 1
ATOM 903 C CA . TYR A 1 118 ? 9.734 30 10.914 1 98.62 118 TYR A CA 1
ATOM 904 C C . TYR A 1 118 ? 10.594 30.234 12.156 1 98.62 118 TYR A C 1
ATOM 906 O O . TYR A 1 118 ? 11.195 31.297 12.312 1 98.62 118 TYR A O 1
ATOM 914 N N . LEU A 1 119 ? 10.711 29.266 13 1 98.12 119 LEU A N 1
ATOM 915 C CA . LEU A 1 119 ? 11.445 29.391 14.25 1 98.12 119 LEU A CA 1
ATOM 916 C C . LEU A 1 119 ? 12.953 29.406 13.992 1 98.12 119 LEU A C 1
ATOM 918 O O . LEU A 1 119 ? 13.734 29.734 14.883 1 98.12 119 LEU A O 1
ATOM 922 N N . LYS A 1 120 ? 13.375 29.125 12.781 1 98 120 LYS A N 1
ATOM 923 C CA . LYS A 1 120 ? 14.773 29.297 12.398 1 98 120 LYS A CA 1
ATOM 924 C C . LYS A 1 120 ? 15.164 30.766 12.352 1 98 120 LYS A C 1
ATOM 926 O O . LYS A 1 120 ? 16.344 31.109 12.5 1 98 120 LYS A O 1
ATOM 931 N N . TYR A 1 121 ? 14.148 31.594 12.172 1 98.44 121 TYR A N 1
ATOM 932 C CA . TYR A 1 121 ? 14.438 33 11.914 1 98.44 121 TYR A CA 1
ATOM 933 C C . TYR A 1 121 ? 13.766 33.906 12.945 1 98.44 121 TYR A C 1
ATOM 935 O O . TYR A 1 121 ? 14.188 35.031 13.164 1 98.44 121 TYR A O 1
ATOM 943 N N . PHE A 1 122 ? 12.719 33.469 13.625 1 98.62 122 PHE A N 1
ATOM 944 C CA . PHE A 1 122 ? 11.891 34.312 14.492 1 98.62 122 PHE A CA 1
ATOM 945 C C . PHE A 1 122 ? 11.82 33.719 15.898 1 98.62 122 PHE A C 1
ATOM 947 O O . PHE A 1 122 ? 12.039 32.531 16.078 1 98.62 122 PHE A O 1
ATOM 954 N N . LYS A 1 123 ? 11.453 34.594 16.859 1 98.19 123 LYS A N 1
ATOM 955 C CA . LYS A 1 123 ? 11.328 34.156 18.25 1 98.19 123 LYS A CA 1
ATOM 956 C C . LYS A 1 123 ? 10.031 33.375 18.469 1 98.19 123 LYS A C 1
ATOM 958 O O . LYS A 1 123 ? 9.055 33.594 17.75 1 98.19 123 LYS A O 1
ATOM 963 N N . THR A 1 124 ? 10.062 32.469 19.484 1 98.06 124 THR A N 1
ATOM 964 C CA . THR A 1 124 ? 8.883 31.688 19.812 1 98.06 124 THR A CA 1
ATOM 965 C C . THR A 1 124 ? 7.699 32.594 20.141 1 98.06 124 THR A C 1
ATOM 967 O O . THR A 1 124 ? 6.547 32.219 19.875 1 98.06 124 THR A O 1
ATOM 970 N N . SER A 1 125 ? 7.953 33.781 20.625 1 98 125 SER A N 1
ATOM 971 C CA . SER A 1 125 ? 6.898 34.719 21.016 1 98 125 SER A CA 1
ATOM 972 C C . SER A 1 125 ? 6.328 35.469 19.812 1 98 125 SER A C 1
ATOM 974 O O . SER A 1 125 ? 5.387 36.25 19.953 1 98 125 SER A O 1
ATOM 976 N N . GLU A 1 126 ? 6.828 35.156 18.641 1 98.44 126 GLU A N 1
ATOM 977 C CA . GLU A 1 126 ? 6.383 35.844 17.422 1 98.44 126 GLU A CA 1
ATOM 978 C C . GLU A 1 126 ? 5.637 34.875 16.5 1 98.44 126 GLU A C 1
ATOM 980 O O . GLU A 1 126 ? 4.973 35.312 15.555 1 98.44 126 GLU A O 1
ATOM 985 N N . VAL A 1 127 ? 5.723 33.562 16.766 1 98.81 127 VAL A N 1
ATOM 986 C CA . VAL A 1 127 ? 5.195 32.531 15.859 1 98.81 127 VAL A CA 1
ATOM 987 C C . VAL A 1 127 ? 4.113 31.734 16.578 1 98.81 127 VAL A C 1
ATOM 989 O O . VAL A 1 127 ? 4.371 31.109 17.609 1 98.81 127 VAL A O 1
ATOM 992 N N . TYR A 1 128 ? 2.914 31.781 16.031 1 98.75 128 TYR A N 1
ATOM 993 C CA . TYR A 1 128 ? 1.751 31.062 16.547 1 98.75 128 TYR A CA 1
ATOM 994 C C . TYR A 1 128 ? 1.103 30.219 15.461 1 98.75 128 TYR A C 1
ATOM 996 O O . TYR A 1 128 ? 1.442 30.359 14.281 1 98.75 128 TYR A O 1
ATOM 1004 N N . CYS A 1 129 ? 0.252 29.266 15.852 1 98.56 129 CYS A N 1
ATOM 1005 C CA . CYS A 1 129 ? -0.381 28.344 14.898 1 98.56 129 CYS A CA 1
ATOM 1006 C C . CYS A 1 129 ? -1.894 28.328 15.086 1 98.56 129 CYS A C 1
ATOM 1008 O O . CYS A 1 129 ? -2.395 28.688 16.156 1 98.56 129 CYS A O 1
ATOM 1010 N N . ALA A 1 130 ? -2.545 28 14.039 1 98.44 130 ALA A N 1
ATOM 1011 C CA . ALA A 1 130 ? -3.994 27.812 14.062 1 98.44 130 ALA A CA 1
ATOM 1012 C C . ALA A 1 130 ? -4.375 26.391 13.625 1 98.44 130 ALA A C 1
ATOM 1014 O O . ALA A 1 130 ? -3.732 25.812 12.75 1 98.44 130 ALA A O 1
ATOM 1015 N N . ARG A 1 131 ? -5.328 25.797 14.242 1 97.25 131 ARG A N 1
ATOM 1016 C CA . ARG A 1 131 ? -6.012 24.594 13.758 1 97.25 131 ARG A CA 1
ATOM 1017 C C . ARG A 1 131 ? -7.266 24.969 12.969 1 97.25 131 ARG A C 1
ATOM 1019 O O . ARG A 1 131 ? -8.25 25.453 13.547 1 97.25 131 ARG A O 1
ATOM 1026 N N . ILE A 1 132 ? -7.184 24.781 11.688 1 92.81 132 ILE A N 1
ATOM 1027 C CA . ILE A 1 132 ? -8.32 25.031 10.812 1 92.81 132 ILE A CA 1
ATOM 1028 C C . ILE A 1 132 ? -9.039 23.719 10.516 1 92.81 132 ILE A C 1
ATOM 1030 O O . ILE A 1 132 ? -8.477 22.828 9.891 1 92.81 132 ILE A O 1
ATOM 1034 N N . ILE A 1 133 ? -10.242 23.547 10.914 1 91.75 133 ILE A N 1
ATOM 1035 C CA . ILE A 1 133 ? -11.016 22.328 10.68 1 91.75 133 ILE A CA 1
ATOM 1036 C C . ILE A 1 133 ? -12.227 22.656 9.812 1 91.75 133 ILE A C 1
ATOM 1038 O O . ILE A 1 133 ? -13.039 21.766 9.516 1 91.75 133 ILE A O 1
ATOM 1042 N N . THR A 1 134 ? -12.336 23.906 9.43 1 90.5 134 THR A N 1
ATOM 1043 C CA . THR A 1 134 ? -13.336 24.359 8.469 1 90.5 134 THR A CA 1
ATOM 1044 C C . THR A 1 134 ? -12.922 23.984 7.047 1 90.5 134 THR A C 1
ATOM 1046 O O . THR A 1 134 ? -11.75 24.109 6.684 1 90.5 134 THR A O 1
ATOM 1049 N N . GLY A 1 135 ? -13.922 23.5 6.27 1 89.94 135 GLY A N 1
ATOM 1050 C CA . GLY A 1 135 ? -13.664 23.203 4.871 1 89.94 135 GLY A CA 1
ATOM 1051 C C . GLY A 1 135 ? -13.758 24.422 3.977 1 89.94 135 GLY A C 1
ATOM 1052 O O . GLY A 1 135 ? -14.758 25.156 4.02 1 89.94 135 GLY A O 1
ATOM 1053 N N . PHE A 1 136 ? -12.68 24.703 3.246 1 92 136 PHE A N 1
ATOM 1054 C CA . PHE A 1 136 ? -12.664 25.766 2.248 1 92 136 PHE A CA 1
ATOM 1055 C C . PHE A 1 136 ? -12.414 25.203 0.856 1 92 136 PHE A C 1
ATOM 1057 O O . PHE A 1 136 ? -11.484 24.422 0.657 1 92 136 PHE A O 1
ATOM 1064 N N . ALA A 1 137 ? -13.234 25.547 -0.051 1 91.19 137 ALA A N 1
ATOM 1065 C CA . ALA A 1 137 ? -13.023 25.219 -1.459 1 91.19 137 ALA A CA 1
ATOM 1066 C C . ALA A 1 137 ? -12.766 26.484 -2.283 1 91.19 137 ALA A C 1
ATOM 1068 O O . ALA A 1 137 ? -13.086 27.594 -1.854 1 91.19 137 ALA A O 1
ATOM 1069 N N . ARG A 1 138 ? -12.07 26.406 -3.436 1 93.25 138 ARG A N 1
ATOM 1070 C CA . ARG A 1 138 ? -11.734 27.516 -4.328 1 93.25 138 ARG A CA 1
ATOM 1071 C C . ARG A 1 138 ? -12.328 27.281 -5.719 1 93.25 138 ARG A C 1
ATOM 1073 O O . ARG A 1 138 ? -11.594 26.984 -6.664 1 93.25 138 ARG A O 1
ATOM 1080 N N . PRO A 1 139 ? -13.586 27.5 -5.891 1 94.06 139 PRO A N 1
ATOM 1081 C CA . PRO A 1 139 ? -14.195 27.281 -7.203 1 94.06 139 PRO A CA 1
ATOM 1082 C C . PRO A 1 139 ? -13.578 28.156 -8.289 1 94.06 139 PRO A C 1
ATOM 1084 O O . PRO A 1 139 ? -13.555 27.766 -9.461 1 94.06 139 PRO A O 1
ATOM 1087 N N . GLU A 1 140 ? -13.156 29.391 -7.934 1 94.94 140 GLU A N 1
ATOM 1088 C CA . GLU A 1 140 ? -12.406 30.312 -8.781 1 94.94 140 GLU A CA 1
ATOM 1089 C C . GLU A 1 140 ? -11.211 30.906 -8.039 1 94.94 140 GLU A C 1
ATOM 1091 O O . GLU A 1 140 ? -11.133 30.828 -6.812 1 94.94 140 GLU A O 1
ATOM 1096 N N . ARG A 1 141 ? -10.336 31.562 -8.758 1 94.56 141 ARG A N 1
ATOM 1097 C CA . ARG A 1 141 ? -9.07 32.031 -8.195 1 94.56 141 ARG A CA 1
ATOM 1098 C C . ARG A 1 141 ? -9.297 33.094 -7.129 1 94.56 141 ARG A C 1
ATOM 1100 O O . ARG A 1 141 ? -8.484 33.25 -6.219 1 94.56 141 ARG A O 1
ATOM 1107 N N . ASN A 1 142 ? -10.398 33.812 -7.223 1 97.44 142 ASN A N 1
ATOM 1108 C CA . ASN A 1 142 ? -10.641 34.938 -6.309 1 97.44 142 ASN A CA 1
ATOM 1109 C C . ASN A 1 142 ? -11.805 34.625 -5.367 1 97.44 142 ASN A C 1
ATOM 1111 O O . ASN A 1 142 ? -12.336 35.531 -4.727 1 97.44 142 ASN A O 1
ATOM 1115 N N . ILE A 1 143 ? -12.203 33.344 -5.285 1 97.31 143 ILE A N 1
ATOM 1116 C CA . ILE A 1 143 ? -13.383 33 -4.484 1 97.31 143 ILE A CA 1
ATOM 1117 C C . ILE A 1 143 ? -13.031 31.906 -3.49 1 97.31 143 ILE A C 1
ATOM 1119 O O . ILE A 1 143 ? -12.398 30.906 -3.854 1 97.31 143 ILE A O 1
ATOM 1123 N N . SER A 1 144 ? -13.359 32.125 -2.252 1 97.25 144 SER A N 1
ATOM 1124 C CA . SER A 1 144 ? -13.32 31.109 -1.204 1 97.25 144 SER A CA 1
ATOM 1125 C C . SER A 1 144 ? -14.734 30.672 -0.81 1 97.25 144 SER A C 1
ATOM 1127 O O . SER A 1 144 ? -15.57 31.5 -0.455 1 97.25 144 SER A O 1
ATOM 1129 N N . GLU A 1 145 ? -14.969 29.375 -0.868 1 96.06 145 GLU A N 1
ATOM 1130 C CA . GLU A 1 145 ? -16.266 28.828 -0.489 1 96.06 145 GLU A CA 1
ATOM 1131 C C . GLU A 1 145 ? -16.172 27.953 0.76 1 96.06 145 GLU A C 1
ATOM 1133 O O . GLU A 1 145 ? -15.461 26.938 0.759 1 96.06 145 GLU A O 1
ATOM 1138 N N . ILE A 1 146 ? -16.859 28.297 1.836 1 94.5 146 ILE A N 1
ATOM 1139 C CA . ILE A 1 146 ? -16.922 27.469 3.043 1 94.5 146 ILE A CA 1
ATOM 1140 C C . ILE A 1 146 ? -17.891 26.312 2.842 1 94.5 146 ILE A C 1
ATOM 1142 O O . ILE A 1 146 ? -19.109 26.531 2.697 1 94.5 146 ILE A O 1
ATOM 1146 N N . THR A 1 147 ? -17.344 25.094 2.943 1 89.19 147 THR A N 1
ATOM 1147 C CA . THR A 1 147 ? -18.141 23.938 2.549 1 89.19 147 THR A CA 1
ATOM 1148 C C . THR A 1 147 ? -18.484 23.078 3.762 1 89.19 147 THR A C 1
ATOM 1150 O O . THR A 1 147 ? -19.484 22.344 3.752 1 89.19 147 THR A O 1
ATOM 1153 N N . VAL A 1 148 ? -17.719 23.078 4.797 1 86.69 148 VAL A N 1
ATOM 1154 C CA . VAL A 1 148 ? -17.906 22.234 5.977 1 86.69 148 VAL A CA 1
ATOM 1155 C C . VAL A 1 148 ? -17.578 23.047 7.234 1 86.69 148 VAL A C 1
ATOM 1157 O O . VAL A 1 148 ? -16.625 23.844 7.238 1 86.69 148 VAL A O 1
ATOM 1160 N N . TYR A 1 149 ? -18.375 22.891 8.273 1 88.94 149 TYR A N 1
ATOM 1161 C CA . TYR A 1 149 ? -18.094 23.453 9.586 1 88.94 149 TYR A CA 1
ATOM 1162 C C . TYR A 1 149 ? -18.422 22.469 10.688 1 88.94 149 TYR A C 1
ATOM 1164 O O . TYR A 1 149 ? -19.547 21.969 10.766 1 88.94 149 TYR A O 1
ATOM 1172 N N . THR A 1 150 ? -17.438 22.172 11.508 1 85.25 150 THR A N 1
ATOM 1173 C CA . THR A 1 150 ? -17.656 21.203 12.578 1 85.25 150 THR A CA 1
ATOM 1174 C C . THR A 1 150 ? -17.359 21.844 13.938 1 85.25 150 THR A C 1
ATOM 1176 O O . THR A 1 150 ? -18.094 21.625 14.906 1 85.25 150 THR A O 1
ATOM 1179 N N . GLU A 1 151 ? -16.297 22.531 14.055 1 92.44 151 GLU A N 1
ATOM 1180 C CA . GLU A 1 151 ? -15.797 23.141 15.289 1 92.44 151 GLU A CA 1
ATOM 1181 C C . GLU A 1 151 ? -15.086 24.453 15.016 1 92.44 151 GLU A C 1
ATOM 1183 O O . GLU A 1 151 ? -14.742 24.75 13.867 1 92.44 151 GLU A O 1
ATOM 1188 N N . PRO A 1 152 ? -14.914 25.234 16.047 1 96 152 PRO A N 1
ATOM 1189 C CA . PRO A 1 152 ? -14.219 26.516 15.875 1 96 152 PRO A CA 1
ATOM 1190 C C . PRO A 1 152 ? -12.766 26.344 15.438 1 96 152 PRO A C 1
ATOM 1192 O O . PRO A 1 152 ? -12.125 25.344 15.797 1 96 152 PRO A O 1
ATOM 1195 N N . MET A 1 153 ? -12.305 27.359 14.68 1 96.94 153 MET A N 1
ATOM 1196 C CA . MET A 1 153 ? -10.859 27.516 14.516 1 96.94 153 MET A CA 1
ATOM 1197 C C . MET A 1 153 ? -10.18 27.781 15.859 1 96.94 153 MET A C 1
ATOM 1199 O O . MET A 1 153 ? -10.727 28.484 16.703 1 96.94 153 MET A O 1
ATOM 1203 N N . LEU A 1 154 ? -9.031 27.188 16.094 1 98.62 154 LEU A N 1
ATOM 1204 C CA . LEU A 1 154 ? -8.32 27.391 17.359 1 98.62 154 LEU A CA 1
ATOM 1205 C C . LEU A 1 154 ? -6.957 28.031 17.109 1 98.62 154 LEU A C 1
ATOM 1207 O O . LEU A 1 154 ? -6.215 27.594 16.219 1 98.62 154 LEU A O 1
ATOM 1211 N N . LEU A 1 155 ? -6.676 29.078 17.859 1 98.81 155 LEU A N 1
ATOM 1212 C CA . LEU A 1 155 ? -5.367 29.734 17.828 1 98.81 155 LEU A CA 1
ATOM 1213 C C . LEU A 1 155 ? -4.582 29.422 19.094 1 98.81 155 LEU A C 1
ATOM 1215 O O . LEU A 1 155 ? -5.148 29.391 20.188 1 98.81 155 LEU A O 1
ATOM 1219 N N . GLY A 1 156 ? -3.318 29.188 18.953 1 98.56 156 GLY A N 1
ATOM 1220 C CA . GLY A 1 156 ? -2.498 28.922 20.125 1 98.56 156 GLY A CA 1
ATOM 1221 C C . GLY A 1 156 ? -1.013 28.906 19.812 1 98.56 156 GLY A C 1
ATOM 1222 O O . GLY A 1 156 ? -0.59 29.297 18.734 1 98.56 156 GLY A O 1
ATOM 1223 N N . SER A 1 157 ? -0.216 28.609 20.844 1 98.12 157 SER A N 1
ATOM 1224 C CA . SER A 1 157 ? 1.237 28.516 20.766 1 98.12 157 SER A CA 1
ATOM 1225 C C . SER A 1 157 ? 1.709 27.078 20.969 1 98.12 157 SER A C 1
ATOM 1227 O O . SER A 1 157 ? 1.209 26.375 21.844 1 98.12 157 SER A O 1
ATOM 1229 N N . LEU A 1 158 ? 2.615 26.625 20.078 1 96.62 158 LEU A N 1
ATOM 1230 C CA . LEU A 1 158 ? 3.197 25.297 20.25 1 96.62 158 LEU A CA 1
ATOM 1231 C C . LEU A 1 158 ? 4.41 25.359 21.172 1 96.62 158 LEU A C 1
ATOM 1233 O O . LEU A 1 158 ? 4.902 24.312 21.625 1 96.62 158 LEU A O 1
ATOM 1237 N N . GLN A 1 159 ? 4.801 26.609 21.516 1 96.19 159 GLN A N 1
ATOM 1238 C CA . GLN A 1 159 ? 5.98 26.812 22.359 1 96.19 159 GLN A CA 1
ATOM 1239 C C . GLN A 1 159 ? 5.586 27.25 23.766 1 96.19 159 GLN A C 1
ATOM 1241 O O . GLN A 1 159 ? 6.449 27.516 24.594 1 96.19 159 GLN A O 1
ATOM 1246 N N . GLY A 1 160 ? 4.387 27.312 24.078 1 96 160 GLY A N 1
ATOM 1247 C CA . GLY A 1 160 ? 3.922 27.672 25.406 1 96 160 GLY A CA 1
ATOM 1248 C C . GLY A 1 160 ? 3.986 29.156 25.672 1 96 160 GLY A C 1
ATOM 1249 O O . GLY A 1 160 ? 4.102 29.578 26.828 1 96 160 GLY A O 1
ATOM 1250 N N . GLU A 1 161 ? 3.92 29.953 24.641 1 97.94 161 GLU A N 1
ATOM 1251 C CA . GLU A 1 161 ? 3.969 31.406 24.781 1 97.94 161 GLU A CA 1
ATOM 1252 C C . GLU A 1 161 ? 2.604 31.969 25.172 1 97.94 161 GLU A C 1
ATOM 1254 O O . GLU A 1 161 ? 1.579 31.312 24.984 1 97.94 161 GLU A O 1
ATOM 1259 N N . ASP A 1 162 ? 2.592 33.156 25.734 1 97.88 162 ASP A N 1
ATOM 1260 C CA . ASP A 1 162 ? 1.354 33.875 26 1 97.88 162 ASP A CA 1
ATOM 1261 C C . ASP A 1 162 ? 0.566 34.125 24.719 1 97.88 162 ASP A C 1
ATOM 1263 O O . ASP A 1 162 ? 1.135 34.531 23.703 1 97.88 162 ASP A O 1
ATOM 1267 N N . ILE A 1 163 ? -0.736 33.781 24.781 1 98.56 163 ILE A N 1
ATOM 1268 C CA . ILE A 1 163 ? -1.533 33.875 23.562 1 98.56 163 ILE A CA 1
ATOM 1269 C C . ILE A 1 163 ? -2.613 34.938 23.734 1 98.56 163 ILE A C 1
ATOM 1271 O O . ILE A 1 163 ? -3.518 35.062 22.891 1 98.56 163 ILE A O 1
ATOM 1275 N N . SER A 1 164 ? -2.59 35.719 24.734 1 98.5 164 SER A N 1
ATOM 1276 C CA . SER A 1 164 ? -3.654 36.656 25.078 1 98.5 164 SER A CA 1
ATOM 1277 C C . SER A 1 164 ? -3.842 37.688 23.984 1 98.5 164 SER A C 1
ATOM 1279 O O . SER A 1 164 ? -4.969 38.094 23.688 1 98.5 164 SER A O 1
ATOM 1281 N N . HIS A 1 165 ? -2.754 38.125 23.375 1 97.81 165 HIS A N 1
ATOM 1282 C CA . HIS A 1 165 ? -2.822 39.156 22.375 1 97.81 165 HIS A CA 1
ATOM 1283 C C . HIS A 1 165 ? -3.521 38.688 21.109 1 97.81 165 HIS A C 1
ATOM 1285 O O . HIS A 1 165 ? -3.969 39.5 20.297 1 97.81 165 HIS A O 1
ATOM 1291 N N . LEU A 1 166 ? -3.693 37.312 20.938 1 98.56 166 LEU A N 1
ATOM 1292 C CA . LEU A 1 166 ? -4.359 36.75 19.766 1 98.56 166 LEU A CA 1
ATOM 1293 C C . LEU A 1 166 ? -5.871 36.938 19.859 1 98.56 166 LEU A C 1
ATOM 1295 O O . LEU A 1 166 ? -6.586 36.781 18.875 1 98.56 166 LEU A O 1
ATOM 1299 N N . GLN A 1 167 ? -6.398 37.312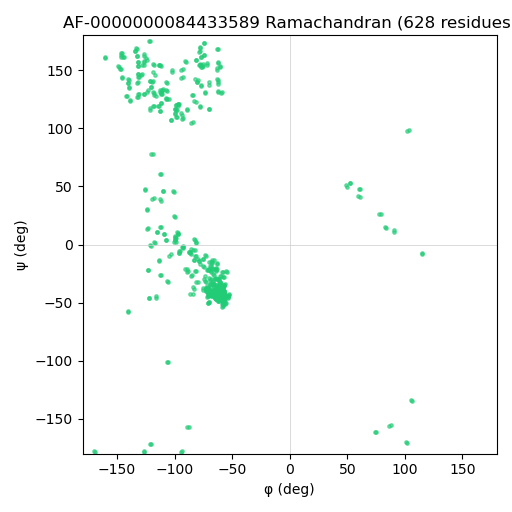 20.984 1 98.62 167 GLN A N 1
ATOM 1300 C CA . GLN A 1 167 ? -7.836 37.469 21.188 1 98.62 167 GLN A CA 1
ATOM 1301 C C . GLN A 1 167 ? -8.438 38.469 20.219 1 98.62 167 GLN A C 1
ATOM 1303 O O . GLN A 1 167 ? -9.555 38.281 19.734 1 98.62 167 GLN A O 1
ATOM 1308 N N . GLU A 1 168 ? -7.703 39.5 20.016 1 97.88 168 GLU A N 1
ATOM 1309 C CA . GLU A 1 168 ? -8.203 40.562 19.141 1 97.88 168 GLU A CA 1
ATOM 1310 C C . GLU A 1 168 ? -8.508 40.031 17.75 1 97.88 168 GLU A C 1
ATOM 1312 O O . GLU A 1 168 ? -9.586 40.281 17.203 1 97.88 168 GLU A O 1
ATOM 1317 N N . ILE A 1 169 ? -7.605 39.312 17.188 1 98.44 169 ILE A N 1
ATOM 1318 C CA . ILE A 1 169 ? -7.809 38.781 15.836 1 98.44 169 ILE A CA 1
ATOM 1319 C C . ILE A 1 169 ? -8.852 37.688 15.859 1 98.44 169 ILE A C 1
ATOM 1321 O O . ILE A 1 169 ? -9.625 37.531 14.914 1 98.44 169 ILE A O 1
ATOM 1325 N N . ALA A 1 170 ? -8.898 36.844 16.906 1 98.69 170 ALA A N 1
ATOM 1326 C CA . ALA A 1 170 ? -9.914 35.812 17.047 1 98.69 170 ALA A CA 1
ATOM 1327 C C . ALA A 1 170 ? -11.32 36.438 17.078 1 98.69 170 ALA A C 1
ATOM 1329 O O . ALA A 1 170 ? -12.234 35.906 16.438 1 98.69 170 ALA A O 1
ATOM 1330 N N . ASP A 1 171 ? -11.422 37.562 17.766 1 98.5 171 ASP A N 1
ATOM 1331 C CA . ASP A 1 171 ? -12.703 38.25 17.859 1 98.5 171 ASP A CA 1
ATOM 1332 C C . ASP A 1 171 ? -13.164 38.75 16.5 1 98.5 171 ASP A C 1
ATOM 1334 O O . ASP A 1 171 ? -14.352 38.688 16.172 1 98.5 171 ASP A O 1
ATOM 1338 N N . ARG A 1 172 ? -12.25 39.281 15.766 1 98.12 172 ARG A N 1
ATOM 1339 C CA . ARG A 1 172 ? -12.586 39.781 14.445 1 98.12 172 ARG A CA 1
ATOM 1340 C C . ARG A 1 172 ? -13.047 38.656 13.523 1 98.12 172 ARG A C 1
ATOM 1342 O O . ARG A 1 172 ? -14.023 38.812 12.789 1 98.12 172 ARG A O 1
ATOM 1349 N N . ILE A 1 173 ? -12.359 37.531 13.578 1 97.75 173 ILE A N 1
ATOM 1350 C CA . ILE A 1 173 ? -12.734 36.406 12.75 1 97.75 173 ILE A CA 1
ATOM 1351 C C . ILE A 1 173 ? -14.109 35.875 13.172 1 97.75 173 ILE A C 1
ATOM 1353 O O . ILE A 1 173 ? -14.977 35.625 12.336 1 97.75 173 ILE A O 1
ATOM 1357 N N . THR A 1 174 ? -14.312 35.812 14.438 1 97.69 174 THR A N 1
ATOM 1358 C CA . THR A 1 174 ? -15.594 35.344 14.969 1 97.69 174 THR A CA 1
ATOM 1359 C C . THR A 1 174 ? -16.719 36.312 14.547 1 97.69 174 THR A C 1
ATOM 1361 O O . THR A 1 174 ? -17.812 35.844 14.164 1 97.69 174 THR A O 1
ATOM 1364 N N . ALA A 1 175 ? -16.469 37.562 14.609 1 97.06 175 ALA A N 1
ATOM 1365 C CA . ALA A 1 175 ? -17.469 38.562 14.273 1 97.06 175 ALA A CA 1
ATOM 1366 C C . ALA A 1 175 ? -17.859 38.469 12.805 1 97.06 175 ALA A C 1
ATOM 1368 O O . ALA A 1 175 ? -18.953 38.906 12.422 1 97.06 175 ALA A O 1
ATOM 1369 N N . SER A 1 176 ? -17.016 37.906 12.008 1 96.19 176 SER A N 1
ATOM 1370 C CA . SER A 1 176 ? -17.312 37.75 10.586 1 96.19 176 SER A CA 1
ATOM 1371 C C . SER A 1 176 ? -18.234 36.594 10.344 1 96.19 176 SER A C 1
ATOM 1373 O O . SER A 1 176 ? -18.734 36.406 9.234 1 96.19 176 SER A O 1
ATOM 1375 N N . GLY A 1 177 ? -18.406 35.719 11.391 1 94.5 177 GLY A N 1
ATOM 1376 C CA . GLY A 1 177 ? -19.266 34.562 11.258 1 94.5 177 GLY A CA 1
ATOM 1377 C C . GLY A 1 177 ? -18.531 33.25 11.352 1 94.5 177 GLY A C 1
ATOM 1378 O O . GLY A 1 177 ? -19.141 32.188 11.422 1 94.5 177 GLY A O 1
ATOM 1379 N N . LEU A 1 178 ? -17.266 33.25 11.383 1 94.62 178 LEU A N 1
ATOM 1380 C CA . LEU A 1 178 ? -16.422 32.062 11.547 1 94.62 178 LEU A CA 1
ATOM 1381 C C . LEU A 1 178 ? -15.883 31.984 12.969 1 94.62 178 LEU A C 1
ATOM 1383 O O . LEU A 1 178 ? -14.953 32.719 13.328 1 94.62 178 LEU A O 1
ATOM 1387 N N . ASN A 1 179 ? -16.406 31.094 13.68 1 96.25 179 ASN A N 1
ATOM 1388 C CA . ASN A 1 179 ? -16.016 31 15.086 1 96.25 179 ASN A CA 1
ATOM 1389 C C . ASN A 1 179 ? -14.523 30.688 15.234 1 96.25 179 ASN A C 1
ATOM 1391 O O . ASN A 1 179 ? -14.016 29.766 14.602 1 96.25 179 ASN A O 1
ATOM 1395 N N . CYS A 1 180 ? -13.844 31.438 16.062 1 97.88 180 CYS A N 1
ATOM 1396 C CA . CYS A 1 180 ? -12.414 31.328 16.328 1 97.88 180 CYS A CA 1
ATOM 1397 C C . CYS A 1 180 ? -12.117 31.562 17.812 1 97.88 180 CYS A C 1
ATOM 1399 O O . CYS A 1 180 ? -12.594 32.531 18.406 1 97.88 180 CYS A O 1
ATOM 1401 N N . GLU A 1 181 ? -11.383 30.625 18.422 1 98.56 181 GLU A N 1
ATOM 1402 C CA . GLU A 1 181 ? -11.102 30.672 19.859 1 98.56 181 GLU A CA 1
ATOM 1403 C C . GLU A 1 181 ? -9.625 30.438 20.141 1 98.56 181 GLU A C 1
ATOM 1405 O O . GLU A 1 181 ? -8.883 30 19.25 1 98.56 181 GLU A O 1
ATOM 1410 N N . LEU A 1 182 ? -9.234 30.828 21.344 1 98.69 182 LEU A N 1
ATOM 1411 C CA . LEU A 1 182 ? -7.879 30.547 21.812 1 98.69 182 LEU A CA 1
ATOM 1412 C C . LEU A 1 182 ? -7.84 29.234 22.594 1 98.69 182 LEU A C 1
ATOM 1414 O O . LEU A 1 182 ? -8.844 28.844 23.188 1 98.69 182 LEU A O 1
ATOM 1418 N N . THR A 1 183 ? -6.727 28.562 22.578 1 98.31 183 THR A N 1
ATOM 1419 C CA . THR A 1 183 ? -6.52 27.375 23.406 1 98.31 183 THR A CA 1
ATOM 1420 C C . THR A 1 183 ? -5.062 27.281 23.859 1 98.31 183 THR A C 1
ATOM 1422 O O . THR A 1 183 ? -4.152 27.625 23.094 1 98.31 183 THR A O 1
ATOM 1425 N N . GLU A 1 184 ? -4.852 26.828 25.031 1 97.38 184 GLU A N 1
ATOM 1426 C CA . GLU A 1 184 ? -3.51 26.578 25.547 1 97.38 184 GLU A CA 1
ATOM 1427 C C . GLU A 1 184 ? -3.023 25.188 25.172 1 97.38 184 GLU A C 1
ATOM 1429 O O . GLU A 1 184 ? -1.866 24.844 25.422 1 97.38 184 GLU A O 1
ATOM 1434 N N . GLU A 1 185 ? -3.928 24.359 24.547 1 97.25 185 GLU A N 1
ATOM 1435 C CA . GLU A 1 185 ? -3.623 22.969 24.219 1 97.25 185 GLU A CA 1
ATOM 1436 C C . GLU A 1 185 ? -3.676 22.734 22.703 1 97.25 185 GLU A C 1
ATOM 1438 O O . GLU A 1 185 ? -4.219 21.734 22.25 1 97.25 185 GLU A O 1
ATOM 1443 N N . LEU A 1 186 ? -3.152 23.734 21.984 1 97.5 186 LEU A N 1
ATOM 1444 C CA . LEU A 1 186 ? -3.271 23.688 20.531 1 97.5 186 LEU A CA 1
ATOM 1445 C C . LEU A 1 186 ? -2.627 22.422 19.969 1 97.5 186 LEU A C 1
ATOM 1447 O O . LEU A 1 186 ? -3.119 21.859 19 1 97.5 186 LEU A O 1
ATOM 1451 N N . ASP A 1 187 ? -1.482 22.016 20.594 1 96.75 187 ASP A N 1
ATOM 1452 C CA . ASP A 1 187 ? -0.755 20.844 20.125 1 96.75 187 ASP A CA 1
ATOM 1453 C C . ASP A 1 187 ? -1.646 19.594 20.125 1 96.75 187 ASP A C 1
ATOM 1455 O O . ASP A 1 187 ? -1.645 18.812 19.172 1 96.75 187 ASP A O 1
ATOM 1459 N N . LYS A 1 188 ? -2.502 19.406 21.188 1 97.88 188 LYS A N 1
ATOM 1460 C CA . LYS A 1 188 ? -3.391 18.25 21.297 1 97.88 188 LYS A CA 1
ATOM 1461 C C . LYS A 1 188 ? -4.434 18.25 20.188 1 97.88 188 LYS A C 1
ATOM 1463 O O . LYS A 1 188 ? -4.742 17.203 19.625 1 97.88 188 LYS A O 1
ATOM 1468 N N . TYR A 1 189 ? -4.898 19.406 19.891 1 97.56 189 TYR A N 1
ATOM 1469 C CA . TYR A 1 189 ? -5.922 19.531 18.859 1 97.56 189 TYR A CA 1
ATOM 1470 C C . TYR A 1 189 ? -5.324 19.312 17.469 1 97.56 189 TYR A C 1
ATOM 1472 O O . TYR A 1 189 ? -5.977 18.734 16.594 1 97.56 189 TYR A O 1
ATOM 1480 N N . LEU A 1 190 ? -4.121 19.781 17.234 1 97.94 190 LEU A N 1
ATOM 1481 C CA . LEU A 1 190 ? -3.457 19.547 15.961 1 97.94 190 LEU A CA 1
ATOM 1482 C C . LEU A 1 190 ? -3.191 18.062 15.758 1 97.94 190 LEU A C 1
ATOM 1484 O O . LEU A 1 190 ? -3.396 17.531 14.664 1 97.94 190 LEU A O 1
ATOM 1488 N N . TRP A 1 191 ? -2.805 17.375 16.781 1 98.31 191 TRP A N 1
ATOM 1489 C CA . TRP A 1 191 ? -2.521 15.945 16.672 1 98.31 191 TRP A CA 1
ATOM 1490 C C . TRP A 1 191 ? -3.811 15.141 16.531 1 98.31 191 TRP A C 1
ATOM 1492 O O . TRP A 1 191 ? -3.828 14.094 15.867 1 98.31 191 TRP A O 1
ATOM 1502 N N . ALA A 1 192 ? -4.906 15.656 17.172 1 97.81 192 ALA A N 1
ATOM 1503 C CA . ALA A 1 192 ? -6.207 15.039 16.922 1 97.81 192 ALA A CA 1
ATOM 1504 C C . ALA A 1 192 ? -6.547 15.078 15.43 1 97.81 192 ALA A C 1
ATOM 1506 O O . ALA A 1 192 ? -7.031 14.094 14.867 1 97.81 192 ALA A O 1
ATOM 1507 N N . LYS A 1 193 ? -6.254 16.156 14.773 1 97.31 193 LYS A N 1
ATOM 1508 C CA . LYS A 1 193 ? -6.508 16.297 13.344 1 97.31 193 LYS A CA 1
ATOM 1509 C C . LYS A 1 193 ? -5.535 15.453 12.523 1 97.31 193 LYS A C 1
ATOM 1511 O O . LYS A 1 193 ? -5.906 14.898 11.492 1 97.31 193 LYS A O 1
ATOM 1516 N N . MET A 1 194 ? -4.297 15.391 12.984 1 98.12 194 MET A N 1
ATOM 1517 C CA . MET A 1 194 ? -3.297 14.539 12.344 1 98.12 194 MET A CA 1
ATOM 1518 C C . MET A 1 194 ? -3.768 13.086 12.297 1 98.12 194 MET A C 1
ATOM 1520 O O . MET A 1 194 ? -3.629 12.414 11.273 1 98.12 194 MET A O 1
ATOM 1524 N N . LEU A 1 195 ? -4.273 12.617 13.477 1 98.69 195 LEU A N 1
ATOM 1525 C CA . LEU A 1 195 ? -4.789 11.258 13.547 1 98.69 195 LEU A CA 1
ATOM 1526 C C . LEU A 1 195 ? -5.859 11.023 12.484 1 98.69 195 LEU A C 1
ATOM 1528 O O . LEU A 1 195 ? -5.836 10.016 11.781 1 98.69 195 LEU A O 1
ATOM 1532 N N . TYR A 1 196 ? -6.727 11.961 12.359 1 97.88 196 TYR A N 1
ATOM 1533 C CA . TYR A 1 196 ? -7.852 11.875 11.438 1 97.88 196 TYR A CA 1
ATOM 1534 C C . TYR A 1 196 ? -7.379 11.961 9.984 1 97.88 196 TYR A C 1
ATOM 1536 O O . TYR A 1 196 ? -7.699 11.086 9.172 1 97.88 196 TYR A O 1
ATOM 1544 N N . ASN A 1 197 ? -6.559 12.93 9.648 1 97.62 197 ASN A N 1
ATOM 1545 C CA . ASN A 1 197 ? -6.129 13.203 8.281 1 97.62 197 ASN A CA 1
ATOM 1546 C C . ASN A 1 197 ? -5.18 12.133 7.762 1 97.62 197 ASN A C 1
ATOM 1548 O O . ASN A 1 197 ? -5.301 11.688 6.621 1 97.62 197 ASN A O 1
ATOM 1552 N N . CYS A 1 198 ? -4.234 11.68 8.578 1 98.75 198 CYS A N 1
ATOM 1553 C CA . CYS A 1 198 ? -3.227 10.719 8.148 1 98.75 198 CYS A CA 1
ATOM 1554 C C . CYS A 1 198 ? -3.848 9.352 7.895 1 98.75 198 CYS A C 1
ATOM 1556 O O . CYS A 1 198 ? -3.389 8.609 7.027 1 98.75 198 CYS A O 1
ATOM 1558 N N . SER A 1 199 ? -4.93 9.031 8.648 1 98.75 199 SER A N 1
ATOM 1559 C CA . SER A 1 199 ? -5.559 7.715 8.547 1 98.75 199 SER A CA 1
ATOM 1560 C C . SER A 1 199 ? -6.516 7.656 7.359 1 98.75 199 SER A C 1
ATOM 1562 O O . SER A 1 199 ? -6.812 6.574 6.848 1 98.75 199 SER A O 1
ATOM 1564 N N . LEU A 1 200 ? -7.023 8.836 6.895 1 98.56 200 LEU A N 1
ATOM 1565 C CA . LEU A 1 200 ? -8.125 8.82 5.938 1 98.56 200 LEU A CA 1
ATOM 1566 C C . LEU A 1 200 ? -7.691 9.422 4.605 1 98.56 200 LEU A C 1
ATOM 1568 O O . LEU A 1 200 ? -7.91 8.82 3.547 1 98.56 200 LEU A O 1
ATOM 1572 N N . ASN A 1 201 ? -6.988 10.594 4.598 1 98.19 201 ASN A N 1
ATOM 1573 C CA . ASN A 1 201 ? -6.75 11.398 3.406 1 98.19 201 ASN A CA 1
ATOM 1574 C C . ASN A 1 201 ? -6.02 10.594 2.328 1 98.19 201 ASN A C 1
ATOM 1576 O O . ASN A 1 201 ? -6.469 10.539 1.183 1 98.19 201 ASN A O 1
ATOM 1580 N N . PRO A 1 202 ? -4.867 9.977 2.707 1 98.69 202 PRO A N 1
ATOM 1581 C CA . PRO A 1 202 ? -4.102 9.312 1.648 1 98.69 202 PRO A CA 1
ATOM 1582 C C . PRO A 1 202 ? -4.809 8.07 1.103 1 98.69 202 PRO A C 1
ATOM 1584 O O . PRO A 1 202 ? -4.785 7.828 -0.107 1 98.69 202 PRO A O 1
ATOM 1587 N N . LEU A 1 203 ? -5.469 7.277 1.983 1 98.69 203 LEU A N 1
ATOM 1588 C CA . LEU A 1 203 ? -6.145 6.062 1.539 1 98.69 203 LEU A CA 1
ATOM 1589 C C . LEU A 1 203 ? -7.332 6.402 0.641 1 98.69 203 LEU A C 1
ATOM 1591 O O . LEU A 1 203 ? -7.555 5.738 -0.374 1 98.69 203 LEU A O 1
ATOM 1595 N N . GLU A 1 204 ? -8.086 7.426 1.068 1 98.12 204 GLU A N 1
ATOM 1596 C CA . GLU A 1 204 ? -9.18 7.938 0.243 1 98.12 204 GLU A CA 1
ATOM 1597 C C . GLU A 1 204 ? -8.688 8.297 -1.157 1 98.12 204 GLU A C 1
ATOM 1599 O O . GLU A 1 204 ? -9.344 7.977 -2.15 1 98.12 204 GLU A O 1
ATOM 1604 N N . SER A 1 205 ? -7.59 8.938 -1.201 1 98.06 205 SER A N 1
ATOM 1605 C CA . SER A 1 205 ? -7.043 9.453 -2.451 1 98.06 205 SER A CA 1
ATOM 1606 C C . SER A 1 205 ? -6.484 8.328 -3.318 1 98.06 205 SER A C 1
ATOM 1608 O O . SER A 1 205 ? -6.691 8.32 -4.535 1 98.06 205 SER A O 1
ATOM 1610 N N . ILE A 1 206 ? -5.812 7.352 -2.711 1 98.31 206 ILE A N 1
ATOM 1611 C CA . ILE A 1 206 ? -5.207 6.227 -3.412 1 98.31 206 ILE A CA 1
ATOM 1612 C C . ILE A 1 206 ? -6.297 5.332 -4 1 98.31 206 ILE A C 1
ATOM 1614 O O . ILE A 1 206 ? -6.188 4.879 -5.141 1 98.31 206 ILE A O 1
ATOM 1618 N N . LEU A 1 207 ? -7.387 5.121 -3.254 1 98.12 207 LEU A N 1
ATOM 1619 C CA . LEU A 1 207 ? -8.422 4.164 -3.633 1 98.12 207 LEU A CA 1
ATOM 1620 C C . LEU A 1 207 ? -9.57 4.863 -4.348 1 98.12 207 LEU A C 1
ATOM 1622 O O . LEU A 1 207 ? -10.461 4.203 -4.898 1 98.12 207 LEU A O 1
ATOM 1626 N N . ASP A 1 208 ? -9.531 6.227 -4.387 1 97.06 208 ASP A N 1
ATOM 1627 C CA . ASP A 1 208 ? -10.57 7.043 -5.004 1 97.06 208 ASP A CA 1
ATOM 1628 C C . ASP A 1 208 ? -11.953 6.672 -4.465 1 97.06 208 ASP A C 1
ATOM 1630 O O . ASP A 1 208 ? -12.859 6.355 -5.234 1 97.06 208 ASP A O 1
ATOM 1634 N N . VAL A 1 209 ? -12.078 6.68 -3.174 1 97.31 209 VAL A N 1
ATOM 1635 C CA . VAL A 1 209 ? -13.336 6.395 -2.492 1 97.31 209 VAL A CA 1
ATOM 1636 C C . VAL A 1 209 ? -13.57 7.422 -1.384 1 97.31 209 VAL A C 1
ATOM 1638 O O . VAL A 1 209 ? -12.664 8.188 -1.042 1 97.31 209 VAL A O 1
ATOM 1641 N N . THR A 1 210 ? -14.773 7.512 -0.817 1 96.94 210 THR A N 1
ATOM 1642 C CA . THR A 1 210 ? -15.086 8.43 0.274 1 96.94 210 THR A CA 1
ATOM 1643 C C . THR A 1 210 ? -14.555 7.891 1.601 1 96.94 210 THR A C 1
ATOM 1645 O O . THR A 1 210 ? -14.164 6.723 1.692 1 96.94 210 THR A O 1
ATOM 1648 N N . TYR A 1 211 ? -14.562 8.703 2.666 1 97.38 211 TYR A N 1
ATOM 1649 C CA . TYR A 1 211 ? -14.125 8.297 4 1 97.38 211 TYR A CA 1
ATOM 1650 C C . TYR A 1 211 ? -14.922 7.09 4.488 1 97.38 211 TYR A C 1
ATOM 1652 O O . TYR A 1 211 ? -14.352 6.129 5 1 97.38 211 TYR A O 1
ATOM 1660 N N . GLY A 1 212 ? -16.266 7.18 4.285 1 97.62 212 GLY A N 1
ATOM 1661 C CA . GLY A 1 212 ? -17.109 6.105 4.773 1 97.62 212 GLY A CA 1
ATOM 1662 C C . GLY A 1 212 ? -16.828 4.77 4.113 1 97.62 212 GLY A C 1
ATOM 1663 O O . GLY A 1 212 ? -16.859 3.727 4.766 1 97.62 212 GLY A O 1
ATOM 1664 N N . LYS A 1 213 ? -16.5 4.766 2.859 1 97.62 213 LYS A N 1
ATOM 1665 C CA . LYS A 1 213 ? -16.234 3.549 2.102 1 97.62 213 LYS A CA 1
ATOM 1666 C C . LYS A 1 213 ? -15.008 2.82 2.65 1 97.62 213 LYS A C 1
ATOM 1668 O O . LYS A 1 213 ? -14.938 1.592 2.594 1 97.62 213 LYS A O 1
ATOM 1673 N N . LEU A 1 214 ? -14.078 3.516 3.211 1 98.38 214 LEU A N 1
ATOM 1674 C CA . LEU A 1 214 ? -12.867 2.934 3.781 1 98.38 214 LEU A CA 1
ATOM 1675 C C . LEU A 1 214 ? -13.203 2.041 4.973 1 98.38 214 LEU A C 1
ATOM 1677 O O . LEU A 1 214 ? -12.398 1.196 5.367 1 98.38 214 LEU A O 1
ATOM 1681 N N . THR A 1 215 ? -14.414 2.262 5.59 1 98.25 215 THR A N 1
ATOM 1682 C CA . THR A 1 215 ? -14.773 1.508 6.789 1 98.25 215 THR A CA 1
ATOM 1683 C C . THR A 1 215 ? -15.648 0.311 6.434 1 98.25 215 THR A C 1
ATOM 1685 O O . THR A 1 215 ? -16.141 -0.395 7.32 1 98.25 215 THR A O 1
ATOM 1688 N N . GLU A 1 216 ? -15.82 -0.018 5.156 1 97.88 216 GLU A N 1
ATOM 1689 C CA . GLU A 1 216 ? -16.75 -1.062 4.727 1 97.88 216 GLU A CA 1
ATOM 1690 C C . GLU A 1 216 ? -16.016 -2.369 4.441 1 97.88 216 GLU A C 1
ATOM 1692 O O . GLU A 1 216 ? -16.609 -3.336 3.973 1 97.88 216 GLU A O 1
ATOM 1697 N N . ASN A 1 217 ? -14.734 -2.48 4.656 1 97.25 217 ASN A N 1
ATOM 1698 C CA . ASN A 1 217 ? -13.953 -3.705 4.492 1 97.25 217 ASN A CA 1
ATOM 1699 C C . ASN A 1 217 ? -12.812 -3.783 5.5 1 97.25 217 ASN A C 1
ATOM 1701 O O . ASN A 1 217 ? -12.312 -2.756 5.957 1 97.25 217 ASN A O 1
ATOM 1705 N N . GLU A 1 218 ? -12.398 -4.992 5.883 1 98.25 218 GLU A N 1
ATOM 1706 C CA . GLU A 1 218 ? -11.406 -5.211 6.934 1 98.25 218 GLU A CA 1
ATOM 1707 C C . GLU A 1 218 ? -10.008 -4.805 6.465 1 98.25 218 GLU A C 1
ATOM 1709 O O . GLU A 1 218 ? -9.141 -4.512 7.285 1 98.25 218 GLU A O 1
ATOM 1714 N N . TYR A 1 219 ? -9.766 -4.754 5.176 1 98.56 219 TYR A N 1
ATOM 1715 C CA . TYR A 1 219 ? -8.438 -4.508 4.617 1 98.56 219 TYR A CA 1
ATOM 1716 C C . TYR A 1 219 ? -8.008 -3.066 4.848 1 98.56 219 TYR A C 1
ATOM 1718 O O . TYR A 1 219 ? -6.926 -2.811 5.375 1 98.56 219 TYR A O 1
ATOM 1726 N N . THR A 1 220 ? -8.891 -2.025 4.496 1 98.75 220 THR A N 1
ATOM 1727 C CA . THR A 1 220 ? -8.578 -0.626 4.766 1 98.75 220 THR A CA 1
ATOM 1728 C C . THR A 1 220 ? -8.609 -0.346 6.266 1 98.75 220 THR A C 1
ATOM 1730 O O . THR A 1 220 ? -7.836 0.474 6.762 1 98.75 220 THR A O 1
ATOM 1733 N N . ILE A 1 221 ? -9.492 -1.03 6.984 1 98.75 221 ILE A N 1
ATOM 1734 C CA . ILE A 1 221 ? -9.562 -0.861 8.43 1 98.75 221 ILE A CA 1
ATOM 1735 C C . ILE A 1 221 ? -8.227 -1.249 9.07 1 98.75 221 ILE A C 1
ATOM 1737 O O . ILE A 1 221 ? -7.727 -0.549 9.945 1 98.75 221 ILE A O 1
ATOM 1741 N N . GLU A 1 222 ? -7.672 -2.314 8.594 1 98.75 222 GLU A N 1
ATOM 1742 C CA . GLU A 1 222 ? -6.383 -2.75 9.125 1 98.75 222 GLU A CA 1
ATOM 1743 C C . GLU A 1 222 ? -5.301 -1.705 8.883 1 98.75 222 GLU A C 1
ATOM 1745 O O . GLU A 1 222 ? -4.492 -1.42 9.766 1 98.75 222 GLU A O 1
ATOM 1750 N N . ILE A 1 223 ? -5.254 -1.136 7.66 1 98.81 223 ILE A N 1
ATOM 1751 C CA . ILE A 1 223 ? -4.246 -0.133 7.328 1 98.81 223 ILE A CA 1
ATOM 1752 C C . ILE A 1 223 ? -4.457 1.111 8.188 1 98.81 223 ILE A C 1
ATOM 1754 O O . ILE A 1 223 ? -3.502 1.648 8.758 1 98.81 223 ILE A O 1
ATOM 1758 N N . MET A 1 224 ? -5.754 1.584 8.32 1 98.88 224 MET A N 1
ATOM 1759 C CA . MET A 1 224 ? -6.059 2.758 9.141 1 98.88 224 MET A CA 1
ATOM 1760 C C . MET A 1 224 ? -5.652 2.533 10.586 1 98.88 224 MET A C 1
ATOM 1762 O O . MET A 1 224 ? -5.066 3.418 11.219 1 98.88 224 MET A O 1
ATOM 1766 N N . ASN A 1 225 ? -5.953 1.31 11.086 1 98.88 225 ASN A N 1
ATOM 1767 C CA . ASN A 1 225 ? -5.598 0.995 12.469 1 98.88 225 ASN A CA 1
ATOM 1768 C C . ASN A 1 225 ? -4.086 1.014 12.672 1 98.88 225 ASN A C 1
ATOM 1770 O O . ASN A 1 225 ? -3.604 1.479 13.711 1 98.88 225 ASN A O 1
ATOM 1774 N N . LYS A 1 226 ? -3.363 0.513 11.719 1 98.81 226 LYS A N 1
ATOM 1775 C CA . LYS A 1 226 ? -1.908 0.521 11.828 1 98.81 226 LYS A CA 1
ATOM 1776 C C . LYS A 1 226 ? -1.363 1.946 11.805 1 98.81 226 LYS A C 1
ATOM 1778 O O . LYS A 1 226 ? -0.409 2.264 12.516 1 98.81 226 LYS A O 1
ATOM 1783 N N . ILE A 1 227 ? -1.913 2.805 10.938 1 98.88 227 ILE A N 1
ATOM 1784 C CA . ILE A 1 227 ? -1.512 4.207 10.898 1 98.88 227 ILE A CA 1
ATOM 1785 C C . ILE A 1 227 ? -1.762 4.855 12.258 1 98.88 227 ILE A C 1
ATOM 1787 O O . ILE A 1 227 ? -0.886 5.535 12.797 1 98.88 227 ILE A O 1
ATOM 1791 N N . ILE A 1 228 ? -2.975 4.609 12.836 1 98.94 228 ILE A N 1
ATOM 1792 C CA . ILE A 1 228 ? -3.346 5.156 14.141 1 98.94 228 ILE A CA 1
ATOM 1793 C C . ILE A 1 228 ? -2.369 4.664 15.203 1 98.94 228 ILE A C 1
ATOM 1795 O O . ILE A 1 228 ? -1.859 5.453 16 1 98.94 228 ILE A O 1
ATOM 1799 N N . ASP A 1 229 ? -2.061 3.342 15.18 1 98.88 229 ASP A N 1
ATOM 1800 C CA . ASP A 1 229 ? -1.143 2.768 16.156 1 98.88 229 ASP A CA 1
ATOM 1801 C C . ASP A 1 229 ? 0.24 3.406 16.047 1 98.88 229 ASP A C 1
ATOM 1803 O O . ASP A 1 229 ? 0.853 3.74 17.078 1 98.88 229 ASP A O 1
ATOM 1807 N N . GLU A 1 230 ? 0.735 3.551 14.812 1 98.81 230 GLU A N 1
ATOM 1808 C CA . GLU A 1 230 ? 2.053 4.141 14.602 1 98.81 230 GLU A CA 1
ATOM 1809 C C . GLU A 1 230 ? 2.104 5.578 15.109 1 98.81 230 GLU A C 1
ATOM 1811 O O . GLU A 1 230 ? 3.104 6 15.695 1 98.81 230 GLU A O 1
ATOM 1816 N N . ILE A 1 231 ? 1.029 6.355 14.914 1 98.88 231 ILE A N 1
ATOM 1817 C CA . ILE A 1 231 ? 0.993 7.738 15.375 1 98.88 231 ILE A CA 1
ATOM 1818 C C . ILE A 1 231 ? 0.999 7.77 16.906 1 98.88 231 ILE A C 1
ATOM 1820 O O . ILE A 1 231 ? 1.727 8.555 17.516 1 98.88 231 ILE A O 1
ATOM 1824 N N . PHE A 1 232 ? 0.206 6.891 17.547 1 98.88 232 PHE A N 1
ATOM 1825 C CA . PHE A 1 232 ? 0.198 6.844 19 1 98.88 232 PHE A CA 1
ATOM 1826 C C . PHE A 1 232 ? 1.562 6.422 19.531 1 98.88 232 PHE A C 1
ATOM 1828 O O . PHE A 1 232 ? 2.004 6.914 20.578 1 98.88 232 PHE A O 1
ATOM 1835 N N . ASN A 1 233 ? 2.262 5.469 18.844 1 98.81 233 ASN A N 1
ATOM 1836 C CA . ASN A 1 233 ? 3.611 5.09 19.25 1 98.81 233 ASN A CA 1
ATOM 1837 C C . ASN A 1 233 ? 4.57 6.273 19.188 1 98.81 233 ASN A C 1
ATOM 1839 O O . ASN A 1 233 ? 5.43 6.43 20.047 1 98.81 233 ASN A O 1
ATOM 1843 N N . VAL A 1 234 ? 4.438 7.086 18.094 1 98.75 234 VAL A N 1
ATOM 1844 C CA . VAL A 1 234 ? 5.262 8.281 17.969 1 98.75 234 VAL A CA 1
ATOM 1845 C C . VAL A 1 234 ? 4.961 9.25 19.109 1 98.75 234 VAL A C 1
ATOM 1847 O O . VAL A 1 234 ? 5.879 9.812 19.719 1 98.75 234 VAL A O 1
ATOM 1850 N N . LEU A 1 235 ? 3.637 9.469 19.469 1 98.44 235 LEU A N 1
ATOM 1851 C CA . LEU A 1 235 ? 3.234 10.375 20.531 1 98.44 235 LEU A CA 1
ATOM 1852 C C . LEU A 1 235 ? 3.766 9.898 21.875 1 98.44 235 LEU A C 1
ATOM 1854 O O . LEU A 1 235 ? 4.215 10.703 22.703 1 98.44 235 LEU A O 1
ATOM 1858 N N . GLU A 1 236 ? 3.766 8.547 22.094 1 98.12 236 GLU A N 1
ATOM 1859 C CA . GLU A 1 236 ? 4.258 7.973 23.344 1 98.12 236 GLU A CA 1
ATOM 1860 C C . GLU A 1 236 ? 5.758 8.203 23.5 1 98.12 236 GLU A C 1
ATOM 1862 O O . GLU A 1 236 ? 6.25 8.383 24.609 1 98.12 236 GLU A O 1
ATOM 1867 N N . ALA A 1 237 ? 6.453 8.18 22.391 1 98.25 237 ALA A N 1
ATOM 1868 C CA . ALA A 1 237 ? 7.91 8.281 22.406 1 98.25 237 ALA A CA 1
ATOM 1869 C C . ALA A 1 237 ? 8.359 9.742 22.375 1 98.25 237 ALA A C 1
ATOM 1871 O O . ALA A 1 237 ? 9.547 10.039 22.547 1 98.25 237 ALA A O 1
ATOM 1872 N N . SER A 1 238 ? 7.434 10.672 22.203 1 97 238 SER A N 1
ATOM 1873 C CA . SER A 1 238 ? 7.746 12.078 22 1 97 238 SER A CA 1
ATOM 1874 C C . SER A 1 238 ? 7.098 12.953 23.078 1 97 238 SER A C 1
ATOM 1876 O O . SER A 1 238 ? 6.383 12.453 23.938 1 97 238 SER A O 1
ATOM 1878 N N . PRO A 1 239 ? 7.371 14.258 23.078 1 95.44 239 PRO A N 1
ATOM 1879 C CA . PRO A 1 239 ? 6.758 15.141 24.078 1 95.44 239 PRO A CA 1
ATOM 1880 C C . PRO A 1 239 ? 5.352 15.594 23.672 1 95.44 239 PRO A C 1
ATOM 1882 O O . PRO A 1 239 ? 4.707 16.344 24.406 1 95.44 239 PRO A O 1
ATOM 1885 N N . TYR A 1 240 ? 4.879 15.078 22.594 1 95.06 240 TYR A N 1
ATOM 1886 C CA . TYR A 1 240 ? 3.586 15.508 22.078 1 95.06 240 TYR A CA 1
ATOM 1887 C C . TYR A 1 240 ? 2.461 14.648 22.641 1 95.06 240 TYR A C 1
ATOM 1889 O O . TYR A 1 240 ? 2.703 13.547 23.141 1 95.06 240 TYR A O 1
ATOM 1897 N N . SER A 1 241 ? 1.216 15.211 22.641 1 95.88 241 SER A N 1
ATOM 1898 C CA . SER A 1 241 ? 0.035 14.492 23.094 1 95.88 241 SER A CA 1
ATOM 1899 C C . SER A 1 241 ? -1.194 14.852 22.281 1 95.88 241 SER A C 1
ATOM 1901 O O . SER A 1 241 ? -1.181 15.828 21.531 1 95.88 241 SER A O 1
ATOM 1903 N N . THR A 1 242 ? -2.213 14.016 22.344 1 97.88 242 THR A N 1
ATOM 1904 C CA . THR A 1 242 ? -3.512 14.242 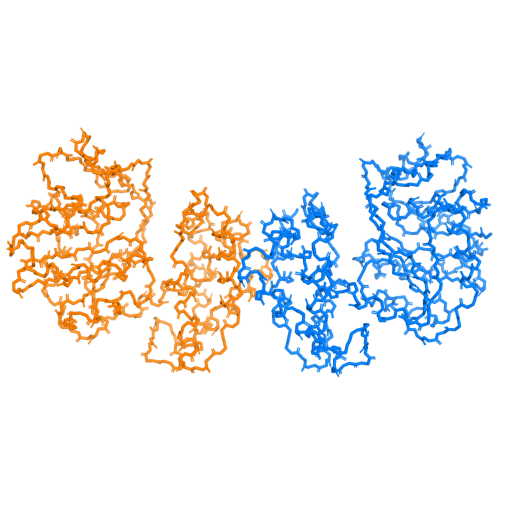21.719 1 97.88 242 THR A CA 1
ATOM 1905 C C . THR A 1 242 ? -4.621 14.234 22.766 1 97.88 242 THR A C 1
ATOM 1907 O O . THR A 1 242 ? -4.352 14.305 23.969 1 97.88 242 THR A O 1
ATOM 1910 N N . LEU A 1 243 ? -5.863 14.266 22.312 1 97.25 243 LEU A N 1
ATOM 1911 C CA . LEU A 1 243 ? -7.012 14.438 23.188 1 97.25 243 LEU A CA 1
ATOM 1912 C C . LEU A 1 243 ? -7.398 13.109 23.828 1 97.25 243 LEU A C 1
ATOM 1914 O O . LEU A 1 243 ? -8.156 13.086 24.812 1 97.25 243 LEU A O 1
ATOM 1918 N N . TRP A 1 244 ? -6.816 11.992 23.375 1 97.88 244 TRP A N 1
ATOM 1919 C CA . TRP A 1 244 ? -7.203 10.672 23.859 1 97.88 244 TRP A CA 1
ATOM 1920 C C . TRP A 1 244 ? -6.031 9.977 24.531 1 97.88 244 TRP A C 1
ATOM 1922 O O . TRP A 1 244 ? -4.871 10.195 24.172 1 97.88 244 TRP A O 1
ATOM 1932 N N . LYS A 1 245 ? -6.348 9.031 25.438 1 95.12 245 LYS A N 1
ATOM 1933 C CA . LYS A 1 245 ? -5.328 8.383 26.266 1 95.12 245 LYS A CA 1
ATOM 1934 C C . LYS A 1 245 ? -4.777 7.137 25.562 1 95.12 245 LYS A C 1
ATOM 1936 O O . LYS A 1 245 ? -3.668 6.691 25.859 1 95.12 245 LYS A O 1
ATOM 1941 N N . SER A 1 246 ? -5.555 6.594 24.672 1 97.38 246 SER A N 1
ATOM 1942 C CA . SER A 1 246 ? -5.145 5.359 24.016 1 97.38 246 SER A CA 1
ATOM 1943 C C . SER A 1 246 ? -5.68 5.281 22.578 1 97.38 246 SER A C 1
ATOM 1945 O O . SER A 1 246 ? -6.68 5.93 22.25 1 97.38 246 SER A O 1
ATOM 1947 N N . PRO A 1 247 ? -4.922 4.516 21.734 1 98.44 247 PRO A N 1
ATOM 1948 C CA . PRO A 1 247 ? -5.445 4.328 20.391 1 98.44 247 PRO A CA 1
ATOM 1949 C C . PRO A 1 247 ? -6.848 3.721 20.375 1 98.44 247 PRO A C 1
ATOM 1951 O O . PRO A 1 247 ? -7.66 4.055 19.516 1 98.44 247 PRO A O 1
ATOM 1954 N N . ASP A 1 248 ? -7.16 2.861 21.297 1 98.25 248 ASP A N 1
ATOM 1955 C CA . ASP A 1 248 ? -8.469 2.227 21.359 1 98.25 248 ASP A CA 1
ATOM 1956 C C . ASP A 1 248 ? -9.57 3.258 21.609 1 98.25 248 ASP A C 1
ATOM 1958 O O . ASP A 1 248 ? -10.648 3.189 21.016 1 98.25 248 ASP A O 1
ATOM 1962 N N . GLU A 1 249 ? -9.281 4.109 22.547 1 98.25 249 GLU A N 1
ATOM 1963 C CA . GLU A 1 249 ? -10.234 5.18 22.828 1 98.25 249 GLU A CA 1
ATOM 1964 C C . GLU A 1 249 ? -10.5 6.027 21.594 1 98.25 249 GLU A C 1
ATOM 1966 O O . GLU A 1 249 ? -11.648 6.355 21.281 1 98.25 249 GLU A O 1
ATOM 1971 N N . TYR A 1 250 ? -9.5 6.43 20.953 1 98.56 250 TYR A N 1
ATOM 1972 C CA . TYR A 1 250 ? -9.656 7.211 19.734 1 98.56 250 TYR A CA 1
ATOM 1973 C C . TYR A 1 250 ? -10.406 6.418 18.656 1 98.56 250 TYR A C 1
ATOM 1975 O O . TYR A 1 250 ? -11.289 6.953 17.984 1 98.56 250 TYR A O 1
ATOM 1983 N N . ARG A 1 251 ? -10 5.078 18.453 1 98.5 251 ARG A N 1
ATOM 1984 C CA . ARG A 1 251 ? -10.625 4.242 17.422 1 98.5 251 ARG A CA 1
ATOM 1985 C C . ARG A 1 251 ? -12.125 4.133 17.641 1 98.5 251 ARG A C 1
ATOM 1987 O O . ARG A 1 251 ? -12.898 4.113 16.672 1 98.5 251 ARG A O 1
ATOM 1994 N N . ASP A 1 252 ? -12.547 4.074 18.875 1 98.19 252 ASP A N 1
ATOM 1995 C CA . ASP A 1 252 ? -13.977 4.027 19.188 1 98.19 252 ASP A CA 1
ATOM 1996 C C . ASP A 1 252 ? -14.695 5.25 18.625 1 98.19 252 ASP A C 1
ATOM 1998 O O . ASP A 1 252 ? -15.734 5.121 17.969 1 98.19 252 ASP A O 1
ATOM 2002 N N . LEU A 1 253 ? -14.195 6.379 18.906 1 97.81 253 LEU A N 1
ATOM 2003 C CA . LEU A 1 253 ? -14.781 7.617 18.406 1 97.81 253 LEU A CA 1
ATOM 2004 C C . LEU A 1 253 ? -14.664 7.715 16.891 1 97.81 253 LEU A C 1
ATOM 2006 O O . LEU A 1 253 ? -15.602 8.148 16.219 1 97.81 253 LEU A O 1
ATOM 2010 N N . PHE A 1 254 ? -13.547 7.34 16.422 1 98.31 254 PHE A N 1
ATOM 2011 C CA . PHE A 1 254 ? -13.211 7.402 15 1 98.31 254 PHE A CA 1
ATOM 2012 C C . PHE A 1 254 ? -14.242 6.652 14.172 1 98.31 254 PHE A C 1
ATOM 2014 O O . PHE A 1 254 ? -14.812 7.207 13.227 1 98.31 254 PHE A O 1
ATOM 2021 N N . TYR A 1 255 ? -14.531 5.426 14.555 1 98.31 255 TYR A N 1
ATOM 2022 C CA . TYR A 1 255 ? -15.398 4.555 13.766 1 98.31 255 TYR A CA 1
ATOM 2023 C C . TYR A 1 255 ? -16.875 4.805 14.094 1 98.31 255 TYR A C 1
ATOM 2025 O O . TYR A 1 255 ? -17.75 4.574 13.258 1 98.31 255 TYR A O 1
ATOM 2033 N N . SER A 1 256 ? -17.219 5.293 15.297 1 98.06 256 SER A N 1
ATOM 2034 C CA . SER A 1 256 ? -18.609 5.438 15.703 1 98.06 256 SER A CA 1
ATOM 2035 C C . SER A 1 256 ? -19.156 6.816 15.336 1 98.06 256 SER A C 1
ATOM 2037 O O . SER A 1 256 ? -20.359 6.984 15.164 1 98.06 256 SER A O 1
ATOM 2039 N N . LYS A 1 257 ? -18.234 7.766 15.133 1 96.5 257 LYS A N 1
ATOM 2040 C CA . LYS A 1 257 ? -18.766 9.117 14.969 1 96.5 257 LYS A CA 1
ATOM 2041 C C . LYS A 1 257 ? -18.016 9.883 13.891 1 96.5 257 LYS A C 1
ATOM 2043 O O . LYS A 1 257 ? -18.609 10.359 12.922 1 96.5 257 LYS A O 1
ATOM 2048 N N . LEU A 1 258 ? -16.703 10.062 13.992 1 96.06 258 LEU A N 1
ATOM 2049 C CA . LEU A 1 258 ? -15.953 10.961 13.133 1 96.06 258 LEU A CA 1
ATOM 2050 C C . LEU A 1 258 ? -16.125 10.586 11.664 1 96.06 258 LEU A C 1
ATOM 2052 O O . LEU A 1 258 ? -16.406 11.453 10.828 1 96.06 258 LEU A O 1
ATOM 2056 N N . VAL A 1 259 ? -15.891 9.258 11.305 1 97.5 259 VAL A N 1
ATOM 2057 C CA . VAL A 1 259 ? -15.984 8.844 9.906 1 97.5 259 VAL A CA 1
ATOM 2058 C C . VAL A 1 259 ? -17.453 8.852 9.461 1 97.5 259 VAL A C 1
ATOM 2060 O O . VAL A 1 259 ? -17.766 9.375 8.391 1 97.5 259 VAL A O 1
ATOM 2063 N N . PRO A 1 260 ? -18.391 8.305 10.305 1 96.88 260 PRO A N 1
ATOM 2064 C CA . PRO A 1 260 ? -19.797 8.359 9.891 1 96.88 260 PRO A CA 1
ATOM 2065 C C . PRO A 1 260 ? -20.281 9.789 9.625 1 96.88 260 PRO A C 1
ATOM 2067 O O . PRO A 1 260 ? -21.031 10.023 8.68 1 96.88 260 PRO A O 1
ATOM 2070 N N . ASP A 1 261 ? -19.828 10.766 10.375 1 93.62 261 ASP A N 1
ATOM 2071 C CA . ASP A 1 261 ? -20.234 12.164 10.211 1 93.62 261 ASP A CA 1
ATOM 2072 C C . ASP A 1 261 ? -19.688 12.742 8.906 1 93.62 261 ASP A C 1
ATOM 2074 O O . ASP A 1 261 ? -20.203 13.734 8.398 1 93.62 261 ASP A O 1
ATOM 2078 N N . THR A 1 262 ? -18.703 12.156 8.406 1 93.38 262 THR A N 1
ATOM 2079 C CA . THR A 1 262 ? -18.062 12.656 7.191 1 93.38 262 THR A CA 1
ATOM 2080 C C . THR A 1 262 ? -18.031 11.57 6.121 1 93.38 262 THR A C 1
ATOM 2082 O O . THR A 1 262 ? -17.094 11.508 5.324 1 93.38 262 THR A O 1
ATOM 2085 N N . TYR A 1 263 ? -19 10.695 6.137 1 95.81 263 TYR A N 1
ATOM 2086 C CA . TYR A 1 263 ? -19.047 9.484 5.328 1 95.81 263 TYR A CA 1
ATOM 2087 C C . TYR A 1 263 ? -18.828 9.805 3.855 1 95.81 263 TYR A C 1
ATOM 2089 O O . TYR A 1 263 ? -18.078 9.109 3.172 1 95.81 263 TYR A O 1
ATOM 2097 N N . ASN A 1 264 ? -19.406 10.82 3.273 1 94.94 264 ASN A N 1
ATOM 2098 C CA . ASN A 1 264 ? -19.391 11.117 1.844 1 94.94 264 ASN A CA 1
ATOM 2099 C C . ASN A 1 264 ? -18.312 12.133 1.485 1 94.94 264 ASN A C 1
ATOM 2101 O O . ASN A 1 264 ? -18.25 12.594 0.344 1 94.94 264 ASN A O 1
ATOM 2105 N N . HIS A 1 265 ? -17.438 12.438 2.404 1 91.12 265 HIS A N 1
ATOM 2106 C CA . HIS A 1 265 ? -16.469 13.523 2.256 1 91.12 265 HIS A CA 1
ATOM 2107 C C . HIS A 1 265 ? -15.281 13.086 1.417 1 91.12 265 HIS A C 1
ATOM 2109 O O . HIS A 1 265 ? -14.797 11.953 1.56 1 91.12 265 HIS A O 1
ATOM 2115 N N . TYR A 1 266 ? -14.805 14.023 0.517 1 92.75 266 TYR A N 1
ATOM 2116 C CA . TYR A 1 266 ? -13.5 13.961 -0.125 1 92.75 266 TYR A CA 1
ATOM 2117 C C . TYR A 1 266 ? -12.547 15 0.457 1 92.75 266 TYR A C 1
ATOM 2119 O O . TYR A 1 266 ? -12.922 16.172 0.615 1 92.75 266 TYR A O 1
ATOM 2127 N N . SER A 1 267 ? -11.398 14.594 0.771 1 92.69 267 SER A N 1
ATOM 2128 C CA . SER A 1 267 ? -10.438 15.453 1.457 1 92.69 267 SER A CA 1
ATOM 2129 C C . SER A 1 267 ? -9.781 16.422 0.49 1 92.69 267 SER A C 1
ATOM 2131 O O . SER A 1 267 ? -9.914 16.297 -0.728 1 92.69 267 SER A O 1
ATOM 2133 N N . SER A 1 268 ? -9.102 17.438 1.081 1 90.5 268 SER A N 1
ATOM 2134 C CA . SER A 1 268 ? -8.312 18.375 0.288 1 90.5 268 SER A CA 1
ATOM 2135 C C . SER A 1 268 ? -7.18 17.656 -0.444 1 90.5 268 SER A C 1
ATOM 2137 O O . SER A 1 268 ? -6.781 18.078 -1.534 1 90.5 268 SER A O 1
ATOM 2139 N N . THR A 1 269 ? -6.664 16.547 0.136 1 95.38 269 THR A N 1
ATOM 2140 C CA . THR A 1 269 ? -5.637 15.75 -0.524 1 95.38 269 THR A CA 1
ATOM 2141 C C . THR A 1 269 ? -6.168 15.133 -1.815 1 95.38 269 THR A C 1
ATOM 2143 O O . THR A 1 269 ? -5.504 15.18 -2.854 1 95.38 269 THR A O 1
ATOM 2146 N N . HIS A 1 270 ? -7.344 14.562 -1.701 1 96.25 270 HIS A N 1
ATOM 2147 C CA . HIS A 1 270 ? -8.008 14 -2.869 1 96.25 270 HIS A CA 1
ATOM 2148 C C . HIS A 1 270 ? -8.219 15.062 -3.947 1 96.25 270 HIS A C 1
ATOM 2150 O O . HIS A 1 270 ? -7.957 14.812 -5.125 1 96.25 270 HIS A O 1
ATOM 2156 N N . ASN A 1 271 ? -8.648 16.266 -3.521 1 91.69 271 ASN A N 1
ATOM 2157 C CA . ASN A 1 271 ? -8.883 17.375 -4.449 1 91.69 271 ASN A CA 1
ATOM 2158 C C . ASN A 1 271 ? -7.59 17.812 -5.133 1 91.69 271 ASN A C 1
ATOM 2160 O O . ASN A 1 271 ? -7.586 18.125 -6.324 1 91.69 271 ASN A O 1
ATOM 2164 N N . ASP A 1 272 ? -6.531 17.922 -4.379 1 93.88 272 ASP A N 1
ATOM 2165 C CA . ASP A 1 272 ? -5.23 18.297 -4.93 1 93.88 272 ASP A CA 1
ATOM 2166 C C . ASP A 1 272 ? -4.777 17.297 -5.996 1 93.88 272 ASP A C 1
ATOM 2168 O O . ASP A 1 272 ? -4.289 17.703 -7.055 1 93.88 272 ASP A O 1
ATOM 2172 N N . ILE A 1 273 ? -4.961 16.031 -5.719 1 96.81 273 ILE A N 1
ATOM 2173 C CA . ILE A 1 273 ? -4.547 14.977 -6.641 1 96.81 273 ILE A CA 1
ATOM 2174 C C . ILE A 1 273 ? -5.383 15.055 -7.918 1 96.81 273 ILE A C 1
ATOM 2176 O O . ILE A 1 273 ? -4.852 14.938 -9.023 1 96.81 273 ILE A O 1
ATOM 2180 N N . LYS A 1 274 ? -6.641 15.273 -7.84 1 94.62 274 LYS A N 1
ATOM 2181 C CA . LYS A 1 274 ? -7.52 15.406 -8.992 1 94.62 274 LYS A CA 1
ATOM 2182 C C . LYS A 1 274 ? -7.113 16.594 -9.859 1 94.62 274 LYS A C 1
ATOM 2184 O O . LYS A 1 274 ? -7.25 16.562 -11.086 1 94.62 274 LYS A O 1
ATOM 2189 N N . ARG A 1 275 ? -6.555 17.594 -9.188 1 92.25 275 ARG A N 1
ATOM 2190 C CA . ARG A 1 275 ? -6.137 18.812 -9.891 1 92.25 275 ARG A CA 1
ATOM 2191 C C . ARG A 1 275 ? -4.676 18.719 -10.312 1 92.25 275 ARG A C 1
ATOM 2193 O O . ARG A 1 275 ? -4.148 19.641 -10.945 1 92.25 275 ARG A O 1
ATOM 2200 N N . LYS A 1 276 ? -3.973 17.656 -9.969 1 95 276 LYS A N 1
ATOM 2201 C CA . LYS A 1 276 ? -2.57 17.406 -10.289 1 95 276 LYS A CA 1
ATOM 2202 C C . LYS A 1 276 ? -1.67 18.484 -9.695 1 95 276 LYS A C 1
ATOM 2204 O O . LYS A 1 276 ? -0.821 19.047 -10.398 1 95 276 LYS A O 1
ATOM 2209 N N . ILE A 1 277 ? -1.97 18.875 -8.484 1 91.94 277 ILE A N 1
ATOM 2210 C CA . ILE A 1 277 ? -1.102 19.766 -7.727 1 91.94 277 ILE A CA 1
ATOM 2211 C C . ILE A 1 277 ? -0.517 19.016 -6.527 1 91.94 277 ILE A C 1
ATOM 2213 O O . ILE A 1 277 ? -1.115 18.062 -6.031 1 91.94 277 ILE A O 1
ATOM 2217 N N . LYS A 1 278 ? 0.683 19.484 -6.035 1 94.75 278 LYS A N 1
ATOM 2218 C CA . LYS A 1 278 ? 1.339 18.844 -4.898 1 94.75 278 LYS A CA 1
ATOM 2219 C C . LYS A 1 278 ? 0.485 18.953 -3.637 1 94.75 278 LYS A C 1
ATOM 2221 O O . LYS A 1 278 ? -0.154 19.984 -3.4 1 94.75 278 LYS A O 1
ATOM 2226 N N . THR A 1 279 ? 0.498 17.891 -2.852 1 96.5 279 THR A N 1
ATOM 2227 C CA . THR A 1 279 ? -0.323 17.812 -1.647 1 96.5 279 THR A CA 1
ATOM 2228 C C . THR A 1 279 ? 0.475 18.266 -0.425 1 96.5 279 THR A C 1
ATOM 2230 O O . THR A 1 279 ? 1.612 18.719 -0.552 1 96.5 279 THR A O 1
ATOM 2233 N N . GLU A 1 280 ? -0.156 18.203 0.718 1 96.12 280 GLU A N 1
ATOM 2234 C CA . GLU A 1 280 ? 0.492 18.531 1.982 1 96.12 280 GLU A CA 1
ATOM 2235 C C . GLU A 1 280 ? 0.927 17.281 2.73 1 96.12 280 GLU A C 1
ATOM 2237 O O . GLU A 1 280 ? 1.066 17.297 3.955 1 96.12 280 GLU A O 1
ATOM 2242 N N . ILE A 1 281 ? 1.143 16.141 1.979 1 98.06 281 ILE A N 1
ATOM 2243 C CA . ILE A 1 281 ? 1.428 14.844 2.572 1 98.06 281 ILE A CA 1
ATOM 2244 C C . ILE A 1 281 ? 2.701 14.93 3.41 1 98.06 281 ILE A C 1
ATOM 2246 O O . ILE A 1 281 ? 2.848 14.211 4.402 1 98.06 281 ILE A O 1
ATOM 2250 N N . ASP A 1 282 ? 3.633 15.867 3.082 1 97.5 282 ASP A N 1
ATOM 2251 C CA . ASP A 1 282 ? 4.891 16.031 3.803 1 97.5 282 ASP A CA 1
ATOM 2252 C C . ASP A 1 282 ? 4.652 16.516 5.227 1 97.5 282 ASP A C 1
ATOM 2254 O O . ASP A 1 282 ? 5.383 16.156 6.148 1 97.5 282 ASP A O 1
ATOM 2258 N N . SER A 1 283 ? 3.619 17.344 5.426 1 97.31 283 SER A N 1
ATOM 2259 C CA . SER A 1 283 ? 3.311 17.906 6.742 1 97.31 283 SER A CA 1
ATOM 2260 C C . SER A 1 283 ? 2.297 17.031 7.48 1 97.31 283 SER A C 1
ATOM 2262 O O . SER A 1 283 ? 1.904 17.344 8.609 1 97.31 283 SER A O 1
ATOM 2264 N N . LEU A 1 284 ? 1.842 15.992 6.836 1 98.12 284 LEU A N 1
ATOM 2265 C CA . LEU A 1 284 ? 0.955 15 7.438 1 98.12 284 LEU A CA 1
ATOM 2266 C C . LEU A 1 284 ? 1.707 13.711 7.734 1 98.12 284 LEU A C 1
ATOM 2268 O O . LEU A 1 284 ? 2.576 13.68 8.609 1 98.12 284 LEU A O 1
ATOM 2272 N N . ASN A 1 285 ? 1.535 12.703 6.867 1 98.81 285 ASN A N 1
ATOM 2273 C CA . ASN A 1 285 ? 2.242 11.445 7.078 1 98.81 285 ASN A CA 1
ATOM 2274 C C . ASN A 1 285 ? 3.756 11.648 7.059 1 98.81 285 ASN A C 1
ATOM 2276 O O . ASN A 1 285 ? 4.488 10.938 7.754 1 98.81 285 ASN A O 1
ATOM 2280 N N . GLY A 1 286 ? 4.215 12.594 6.262 1 98.62 286 GLY A N 1
ATOM 2281 C CA . GLY A 1 286 ? 5.637 12.898 6.25 1 98.62 286 GLY A CA 1
ATOM 2282 C C . GLY A 1 286 ? 6.168 13.328 7.605 1 98.62 286 GLY A C 1
ATOM 2283 O O . GLY A 1 286 ? 7.289 12.969 7.977 1 98.62 286 GLY A O 1
ATOM 2284 N N . LYS A 1 287 ? 5.41 14.094 8.328 1 98.5 287 LYS A N 1
ATOM 2285 C CA . LYS A 1 287 ? 5.816 14.516 9.664 1 98.5 287 LYS A CA 1
ATOM 2286 C C . LYS A 1 287 ? 5.871 13.336 10.625 1 98.5 287 LYS A C 1
ATOM 2288 O O . LYS A 1 287 ? 6.758 13.266 11.484 1 98.5 287 LYS A O 1
ATOM 2293 N N . VAL A 1 288 ? 4.918 12.43 10.555 1 98.81 288 VAL A N 1
ATOM 2294 C CA . VAL A 1 288 ? 4.926 11.219 11.367 1 98.81 288 VAL A CA 1
ATOM 2295 C C . VAL A 1 288 ? 6.211 10.43 11.102 1 98.81 288 VAL A C 1
ATOM 2297 O O . VAL A 1 288 ? 6.84 9.93 12.039 1 98.81 288 VAL A O 1
ATOM 2300 N N . ILE A 1 289 ? 6.613 10.328 9.828 1 98.81 289 ILE A N 1
ATOM 2301 C CA . ILE A 1 289 ? 7.824 9.617 9.43 1 98.81 289 ILE A CA 1
ATOM 2302 C C . ILE A 1 289 ? 9.047 10.312 10.039 1 98.81 289 ILE A C 1
ATOM 2304 O O . ILE A 1 289 ? 9.922 9.648 10.602 1 98.81 289 ILE A O 1
ATOM 2308 N N . GLU A 1 290 ? 9.094 11.633 9.914 1 98.5 290 GLU A N 1
ATOM 2309 C CA . GLU A 1 290 ? 10.195 12.406 10.477 1 98.5 290 GLU A CA 1
ATOM 2310 C C . GLU A 1 290 ? 10.344 12.156 11.977 1 98.5 290 GLU A C 1
ATOM 2312 O O . GLU A 1 290 ? 11.445 11.914 12.461 1 98.5 290 GLU A O 1
ATOM 2317 N N . LEU A 1 291 ? 9.266 12.195 12.688 1 98.44 291 LEU A N 1
ATOM 2318 C CA . LEU A 1 291 ? 9.289 12 14.133 1 98.44 291 LEU A CA 1
ATOM 2319 C C . LEU A 1 291 ? 9.594 10.547 14.477 1 98.44 291 LEU A C 1
ATOM 2321 O O . LEU A 1 291 ? 10.25 10.258 15.484 1 98.44 291 LEU A O 1
ATOM 2325 N N . GLY A 1 292 ? 9.039 9.617 13.656 1 98.69 292 GLY A N 1
ATOM 2326 C CA . GLY A 1 292 ? 9.422 8.227 13.836 1 98.69 292 GLY A CA 1
ATOM 2327 C C . GLY A 1 292 ? 10.922 8.016 13.805 1 98.69 292 GLY A C 1
ATOM 2328 O O . GLY A 1 292 ? 11.469 7.27 14.625 1 98.69 292 GLY A O 1
ATOM 2329 N N . GLU A 1 293 ? 11.562 8.633 12.828 1 98.44 293 GLU A N 1
ATOM 2330 C CA . GLU A 1 293 ? 13.016 8.555 12.734 1 98.44 293 GLU A CA 1
ATOM 2331 C C . GLU A 1 293 ? 13.688 9.203 13.938 1 98.44 293 GLU A C 1
ATOM 2333 O O . GLU A 1 293 ? 14.617 8.641 14.516 1 98.44 293 GLU A O 1
ATOM 2338 N N . LYS A 1 294 ? 13.242 10.359 14.359 1 98.25 294 LYS A N 1
ATOM 2339 C CA . LYS A 1 294 ? 13.82 11.125 15.461 1 98.25 294 LYS A CA 1
ATOM 2340 C C . LYS A 1 294 ? 13.734 10.344 16.766 1 98.25 294 LYS A C 1
ATOM 2342 O O . LYS A 1 294 ? 14.656 10.391 17.594 1 98.25 294 LYS A O 1
ATOM 2347 N N . TYR A 1 295 ? 12.68 9.68 16.969 1 98.44 295 TYR A N 1
ATOM 2348 C CA . TYR A 1 295 ? 12.445 9.047 18.266 1 98.44 295 TYR A CA 1
ATOM 2349 C C . TYR A 1 295 ? 12.562 7.531 18.156 1 98.44 295 TYR A C 1
ATOM 2351 O O . TYR A 1 295 ? 12.18 6.809 19.078 1 98.44 295 TYR A O 1
ATOM 2359 N N . ASP A 1 296 ? 13.031 7.023 17.016 1 98.44 296 ASP A N 1
ATOM 2360 C CA . ASP A 1 296 ? 13.32 5.613 16.766 1 98.44 296 ASP A CA 1
ATOM 2361 C C . ASP A 1 296 ? 12.062 4.762 16.922 1 98.44 296 ASP A C 1
ATOM 2363 O O . ASP A 1 296 ? 12.055 3.793 17.688 1 98.44 296 ASP A O 1
ATOM 2367 N N . VAL A 1 297 ? 10.984 5.184 16.312 1 98.69 297 VAL A N 1
ATOM 2368 C CA . VAL A 1 297 ? 9.711 4.473 16.266 1 98.69 297 VAL A CA 1
ATOM 2369 C C . VAL A 1 297 ? 9.438 3.986 14.844 1 98.69 297 VAL A C 1
ATOM 2371 O O . VAL A 1 297 ? 9.609 4.738 13.883 1 98.69 297 VAL A O 1
ATOM 2374 N N . ASP A 1 298 ? 9.117 2.721 14.648 1 98.25 298 ASP A N 1
ATOM 2375 C CA . ASP A 1 298 ? 8.773 2.172 13.336 1 98.25 298 ASP A CA 1
ATOM 2376 C C . ASP A 1 298 ? 7.426 2.699 12.852 1 98.25 298 ASP A C 1
ATOM 2378 O O . ASP A 1 298 ? 6.398 2.482 13.5 1 98.25 298 ASP A O 1
ATOM 2382 N N . VAL A 1 299 ? 7.46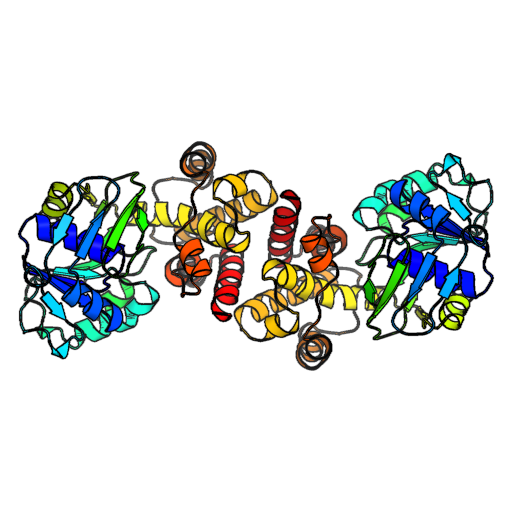9 3.412 11.766 1 98.69 299 VAL A N 1
ATOM 2383 C CA . VAL A 1 299 ? 6.242 3.939 11.172 1 98.69 299 VAL A CA 1
ATOM 2384 C C . VAL A 1 299 ? 6.148 3.514 9.711 1 98.69 299 VAL A C 1
ATOM 2386 O O . VAL A 1 299 ? 5.902 4.344 8.828 1 98.69 299 VAL A O 1
ATOM 2389 N N . SER A 1 300 ? 6.391 2.238 9.438 1 98.19 300 SER A N 1
ATOM 2390 C CA . SER A 1 300 ? 6.508 1.695 8.086 1 98.19 300 SER A CA 1
ATOM 2391 C C . SER A 1 300 ? 5.211 1.874 7.301 1 98.19 300 SER A C 1
ATOM 2393 O O . SER A 1 300 ? 5.238 2.094 6.09 1 98.19 300 SER A O 1
ATOM 2395 N N . THR A 1 301 ? 4.059 1.734 7.992 1 98.75 301 THR A N 1
ATOM 2396 C CA . THR A 1 301 ? 2.789 1.9 7.293 1 98.75 301 THR A CA 1
ATOM 2397 C C . THR A 1 301 ? 2.639 3.328 6.777 1 98.75 301 THR A C 1
ATOM 2399 O O . THR A 1 301 ? 2.27 3.541 5.617 1 98.75 301 THR A O 1
ATOM 2402 N N . ASN A 1 302 ? 2.918 4.328 7.633 1 98.88 302 ASN A N 1
ATOM 2403 C CA . ASN A 1 302 ? 2.902 5.723 7.199 1 98.88 302 ASN A CA 1
ATOM 2404 C C . ASN A 1 302 ? 3.854 5.957 6.031 1 98.88 302 ASN A C 1
ATOM 2406 O O . ASN A 1 302 ? 3.531 6.703 5.102 1 98.88 302 ASN A O 1
ATOM 2410 N N . ARG A 1 303 ? 5.039 5.344 6.055 1 98.75 303 ARG A N 1
ATOM 2411 C CA . ARG A 1 303 ? 6.047 5.523 5.016 1 98.75 303 ARG A CA 1
ATOM 2412 C C . ARG A 1 303 ? 5.559 4.977 3.68 1 98.75 303 ARG A C 1
ATOM 2414 O O . ARG A 1 303 ? 5.734 5.617 2.641 1 98.75 303 ARG A O 1
ATOM 2421 N N . ILE A 1 304 ? 4.957 3.789 3.67 1 98.75 304 ILE A N 1
ATOM 2422 C CA . ILE A 1 304 ? 4.473 3.166 2.441 1 98.75 304 ILE A CA 1
ATOM 2423 C C . ILE A 1 304 ? 3.346 4.008 1.847 1 98.75 304 ILE A C 1
ATOM 2425 O O . ILE A 1 304 ? 3.338 4.285 0.645 1 98.75 304 ILE A O 1
ATOM 2429 N N . ILE A 1 305 ? 2.4 4.441 2.688 1 98.88 305 ILE A N 1
ATOM 2430 C CA . ILE A 1 305 ? 1.266 5.25 2.25 1 98.88 305 ILE A CA 1
ATOM 2431 C C . ILE A 1 305 ? 1.759 6.598 1.735 1 98.88 305 ILE A C 1
ATOM 2433 O O . ILE A 1 305 ? 1.287 7.086 0.706 1 98.88 305 ILE A O 1
ATOM 2437 N N . TYR A 1 306 ? 2.74 7.164 2.453 1 98.88 306 TYR A N 1
ATOM 2438 C CA . TYR A 1 306 ? 3.385 8.398 2.023 1 98.88 306 TYR A CA 1
ATOM 2439 C C . TYR A 1 306 ? 4.02 8.234 0.646 1 98.88 306 TYR A C 1
ATOM 2441 O O . TYR A 1 306 ? 3.822 9.07 -0.238 1 98.88 306 TYR A O 1
ATOM 2449 N N . ASN A 1 307 ? 4.766 7.184 0.396 1 98.88 307 ASN A N 1
ATOM 2450 C CA . ASN A 1 307 ? 5.449 6.914 -0.864 1 98.88 307 ASN A CA 1
ATOM 2451 C C . ASN A 1 307 ? 4.465 6.742 -2.014 1 98.88 307 ASN A C 1
ATOM 2453 O O . ASN A 1 307 ? 4.738 7.152 -3.143 1 98.88 307 ASN A O 1
ATOM 2457 N N . LEU A 1 308 ? 3.326 6.082 -1.734 1 98.81 308 LEU A N 1
ATOM 2458 C CA . LEU A 1 308 ? 2.32 5.918 -2.779 1 98.81 308 LEU A CA 1
ATOM 2459 C C . LEU A 1 308 ? 1.766 7.27 -3.215 1 98.81 308 LEU A C 1
ATOM 2461 O O . LEU A 1 308 ? 1.579 7.512 -4.41 1 98.81 308 LEU A O 1
ATOM 2465 N N . ILE A 1 309 ? 1.497 8.203 -2.264 1 98.81 309 ILE A N 1
ATOM 2466 C CA . ILE A 1 309 ? 1.003 9.531 -2.598 1 98.81 309 ILE A CA 1
ATOM 2467 C C . ILE A 1 309 ? 2.072 10.305 -3.371 1 98.81 309 ILE A C 1
ATOM 2469 O O . ILE A 1 309 ? 1.771 10.969 -4.367 1 98.81 309 ILE A O 1
ATOM 2473 N N . LYS A 1 310 ? 3.332 10.234 -2.891 1 98.62 310 LYS A N 1
ATOM 2474 C CA . LYS A 1 310 ? 4.426 10.914 -3.574 1 98.62 310 LYS A CA 1
ATOM 2475 C C . LYS A 1 310 ? 4.602 10.383 -4.996 1 98.62 310 LYS A C 1
ATOM 2477 O O . LYS A 1 310 ? 4.965 11.133 -5.902 1 98.62 310 LYS A O 1
ATOM 2482 N N . ALA A 1 311 ? 4.383 9.086 -5.199 1 98.44 311 ALA A N 1
ATOM 2483 C CA . ALA A 1 311 ? 4.445 8.492 -6.531 1 98.44 311 ALA A CA 1
ATOM 2484 C C . ALA A 1 311 ? 3.363 9.07 -7.441 1 98.44 311 ALA A C 1
ATOM 2486 O O . ALA A 1 311 ? 3.625 9.383 -8.609 1 98.44 311 ALA A O 1
ATOM 2487 N N . ILE A 1 312 ? 2.184 9.164 -6.914 1 98.19 312 ILE A N 1
ATOM 2488 C CA . ILE A 1 312 ? 1.091 9.781 -7.66 1 98.19 312 ILE A CA 1
ATOM 2489 C C . ILE A 1 312 ? 1.477 11.203 -8.062 1 98.19 312 ILE A C 1
ATOM 2491 O O . ILE A 1 312 ? 1.282 11.609 -9.211 1 98.19 312 ILE A O 1
ATOM 2495 N N . GLU A 1 313 ? 2.119 11.977 -7.129 1 97.19 313 GLU A N 1
ATOM 2496 C CA . GLU A 1 313 ? 2.512 13.359 -7.363 1 97.19 313 GLU A CA 1
ATOM 2497 C C . GLU A 1 313 ? 3.584 13.453 -8.445 1 97.19 313 GLU A C 1
ATOM 2499 O O . GLU A 1 313 ? 3.652 14.445 -9.18 1 97.19 313 GLU A O 1
ATOM 2504 N N . SER A 1 314 ? 4.352 12.445 -8.523 1 95.31 314 SER A N 1
ATOM 2505 C CA . SER A 1 314 ? 5.461 12.445 -9.469 1 95.31 314 SER A CA 1
ATOM 2506 C C . SER A 1 314 ? 4.953 12.422 -10.906 1 95.31 314 SER A C 1
ATOM 2508 O O . SER A 1 314 ? 5.699 12.719 -11.844 1 95.31 314 SER A O 1
ATOM 2510 N N . ASP A 1 315 ? 3.748 12.102 -11.133 1 88.5 315 ASP A N 1
ATOM 2511 C CA . ASP A 1 315 ? 3.186 11.969 -12.477 1 88.5 315 ASP A CA 1
ATOM 2512 C C . ASP A 1 315 ? 2.418 13.227 -12.867 1 88.5 315 ASP A C 1
ATOM 2514 O O . ASP A 1 315 ? 1.789 13.273 -13.93 1 88.5 315 ASP A O 1
ATOM 2518 N N . PHE A 1 316 ? 2.502 14.25 -11.969 1 89.56 316 PHE A N 1
ATOM 2519 C CA . PHE A 1 316 ? 1.801 15.484 -12.281 1 89.56 316 PHE A CA 1
ATOM 2520 C C . PHE A 1 316 ? 2.521 16.25 -13.391 1 89.56 316 PHE A C 1
ATOM 2522 O O . PHE A 1 316 ? 3.752 16.219 -13.469 1 89.56 316 PHE A O 1
ATOM 2529 N N . MET B 1 1 ? -3.254 -39.375 -25.266 1 95.69 1 MET B N 1
ATOM 2530 C CA . MET B 1 1 ? -3.584 -39.094 -23.875 1 95.69 1 MET B CA 1
ATOM 2531 C C . MET B 1 1 ? -4.977 -38.469 -23.766 1 95.69 1 MET B C 1
ATOM 2533 O O . MET B 1 1 ? -5.449 -37.812 -24.6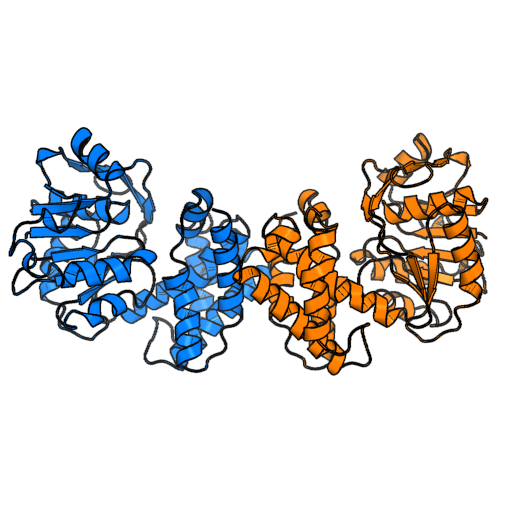88 1 95.69 1 MET B O 1
ATOM 2537 N N . ASN B 1 2 ? -5.617 -38.812 -22.703 1 98.31 2 ASN B N 1
ATOM 2538 C CA . ASN B 1 2 ? -6.867 -38.156 -22.328 1 98.31 2 ASN B CA 1
ATOM 2539 C C . ASN B 1 2 ? -6.641 -37.094 -21.266 1 98.31 2 ASN B C 1
ATOM 2541 O O . ASN B 1 2 ? -6.215 -37.375 -20.156 1 98.31 2 ASN B O 1
ATOM 2545 N N . ILE B 1 3 ? -7.008 -35.844 -21.656 1 98.56 3 ILE B N 1
ATOM 2546 C CA . ILE B 1 3 ? -6.621 -34.688 -20.828 1 98.56 3 ILE B CA 1
ATOM 2547 C C . ILE B 1 3 ? -7.863 -33.906 -20.438 1 98.56 3 ILE B C 1
ATOM 2549 O O . ILE B 1 3 ? -8.695 -33.594 -21.281 1 98.56 3 ILE B O 1
ATOM 2553 N N . LEU B 1 4 ? -7.965 -33.594 -19.156 1 98.75 4 LEU B N 1
ATOM 2554 C CA . LEU B 1 4 ? -9 -32.688 -18.656 1 98.75 4 LEU B CA 1
ATOM 2555 C C . LEU B 1 4 ? -8.414 -31.312 -18.312 1 98.75 4 LEU B C 1
ATOM 2557 O O . LEU B 1 4 ? -7.449 -31.234 -17.547 1 98.75 4 LEU B O 1
ATOM 2561 N N . ILE B 1 5 ? -8.992 -30.266 -18.891 1 98.56 5 ILE B N 1
ATOM 2562 C CA . ILE B 1 5 ? -8.641 -28.906 -18.531 1 98.56 5 ILE B CA 1
ATOM 2563 C C . ILE B 1 5 ? -9.672 -28.328 -17.562 1 98.56 5 ILE B C 1
ATOM 2565 O O . ILE B 1 5 ? -10.852 -28.219 -17.906 1 98.56 5 ILE B O 1
ATOM 2569 N N . ILE B 1 6 ? -9.211 -28.016 -16.375 1 98.12 6 ILE B N 1
ATOM 2570 C CA . ILE B 1 6 ? -10.055 -27.344 -15.414 1 98.12 6 ILE B CA 1
ATOM 2571 C C . ILE B 1 6 ? -9.742 -25.844 -15.414 1 98.12 6 ILE B C 1
ATOM 2573 O O . ILE B 1 6 ? -8.664 -25.438 -14.977 1 98.12 6 ILE B O 1
ATOM 2577 N N . GLY B 1 7 ? -10.656 -25.031 -15.844 1 95.88 7 GLY B N 1
ATOM 2578 C CA . GLY B 1 7 ? -10.438 -23.625 -16.125 1 95.88 7 GLY B CA 1
ATOM 2579 C C . GLY B 1 7 ? -10.289 -23.312 -17.594 1 95.88 7 GLY B C 1
ATOM 2580 O O . GLY B 1 7 ? -9.188 -23.391 -18.141 1 95.88 7 GLY B O 1
ATOM 2581 N N . SER B 1 8 ? -11.414 -22.875 -18.156 1 95.25 8 SER B N 1
ATOM 2582 C CA . SER B 1 8 ? -11.445 -22.625 -19.594 1 95.25 8 SER B CA 1
ATOM 2583 C C . SER B 1 8 ? -11.312 -21.141 -19.906 1 95.25 8 SER B C 1
ATOM 2585 O O . SER B 1 8 ? -12.109 -20.594 -20.656 1 95.25 8 SER B O 1
ATOM 2587 N N . GLY B 1 9 ? -10.344 -20.531 -19.203 1 94 9 GLY B N 1
ATOM 2588 C CA . GLY B 1 9 ? -9.945 -19.172 -19.531 1 94 9 GLY B CA 1
ATOM 2589 C C . GLY B 1 9 ? -8.867 -19.109 -20.594 1 94 9 GLY B C 1
ATOM 2590 O O . GLY B 1 9 ? -8.727 -20.031 -21.406 1 94 9 GLY B O 1
ATOM 2591 N N . ALA B 1 10 ? -8.133 -18.016 -20.609 1 94.06 10 ALA B N 1
ATOM 2592 C CA . ALA B 1 10 ? -7.113 -17.766 -21.625 1 94.06 10 ALA B CA 1
ATOM 2593 C C . ALA B 1 10 ? -6.051 -18.859 -21.625 1 94.06 10 ALA B C 1
ATOM 2595 O O . ALA B 1 10 ? -5.715 -19.422 -22.656 1 94.06 10 ALA B O 1
ATOM 2596 N N . VAL B 1 11 ? -5.531 -19.203 -20.391 1 96.19 11 VAL B N 1
ATOM 2597 C CA . VAL B 1 11 ? -4.48 -20.203 -20.266 1 96.19 11 VAL B CA 1
ATOM 2598 C C . VAL B 1 11 ? -5.031 -21.578 -20.625 1 96.19 11 VAL B C 1
ATOM 2600 O O . VAL B 1 11 ? -4.41 -22.328 -21.375 1 96.19 11 VAL B O 1
ATOM 2603 N N . GLY B 1 12 ? -6.23 -21.922 -20.141 1 97.88 12 GLY B N 1
ATOM 2604 C CA . GLY B 1 12 ? -6.84 -23.219 -20.406 1 97.88 12 GLY B CA 1
ATOM 2605 C C . GLY B 1 12 ? -7.121 -23.469 -21.875 1 97.88 12 GLY B C 1
ATOM 2606 O O . GLY B 1 12 ? -6.773 -24.516 -22.406 1 97.88 12 GLY B O 1
ATOM 2607 N N . ILE B 1 13 ? -7.738 -22.5 -22.484 1 97.94 13 ILE B N 1
ATOM 2608 C CA . ILE B 1 13 ? -8.055 -22.609 -23.906 1 97.94 13 ILE B CA 1
ATOM 2609 C C . ILE B 1 13 ? -6.766 -22.656 -24.719 1 97.94 13 ILE B C 1
ATOM 2611 O O . ILE B 1 13 ? -6.668 -23.406 -25.703 1 97.94 13 ILE B O 1
ATOM 2615 N N . GLY B 1 14 ? -5.809 -21.875 -24.312 1 97.44 14 GLY B N 1
ATOM 2616 C CA . GLY B 1 14 ? -4.523 -21.875 -25 1 97.44 14 GLY B CA 1
ATOM 2617 C C . GLY B 1 14 ? -3.822 -23.219 -24.953 1 97.44 14 GLY B C 1
ATOM 2618 O O . GLY B 1 14 ? -3.387 -23.734 -25.984 1 97.44 14 GLY B O 1
ATOM 2619 N N . LEU B 1 15 ? -3.756 -23.781 -23.781 1 97.94 15 LEU B N 1
ATOM 2620 C CA . LEU B 1 15 ? -3.107 -25.078 -23.594 1 97.94 15 LEU B CA 1
ATOM 2621 C C . LEU B 1 15 ? -3.936 -26.188 -24.234 1 97.94 15 LEU B C 1
ATOM 2623 O O . LEU B 1 15 ? -3.385 -27.109 -24.844 1 97.94 15 LEU B O 1
ATOM 2627 N N . GLY B 1 16 ? -5.246 -26.141 -24.047 1 98.38 16 GLY B N 1
ATOM 2628 C CA . GLY B 1 16 ? -6.125 -27.109 -24.703 1 98.38 16 GLY B CA 1
ATOM 2629 C C . GLY B 1 16 ? -5.973 -27.109 -26.219 1 98.38 16 GLY B C 1
ATOM 2630 O O . GLY B 1 16 ? -5.934 -28.188 -26.828 1 98.38 16 GLY B O 1
ATOM 2631 N N . SER B 1 17 ? -5.914 -25.938 -26.766 1 98.25 17 SER B N 1
ATOM 2632 C CA . SER B 1 17 ? -5.727 -25.812 -28.219 1 98.25 17 SER B CA 1
ATOM 2633 C C . SER B 1 17 ? -4.391 -26.406 -28.641 1 98.25 17 SER B C 1
ATOM 2635 O O . SER B 1 17 ? -4.301 -27.031 -29.703 1 98.25 17 SER B O 1
ATOM 2637 N N . SER B 1 18 ? -3.367 -26.188 -27.875 1 97.5 18 SER B N 1
ATOM 2638 C CA . SER B 1 18 ? -2.053 -26.75 -28.172 1 97.5 18 SER B CA 1
ATOM 2639 C C . SER B 1 18 ? -2.107 -28.281 -28.219 1 97.5 18 SER B C 1
ATOM 2641 O O . SER B 1 18 ? -1.587 -28.891 -29.156 1 97.5 18 SER B O 1
ATOM 2643 N N . LEU B 1 19 ? -2.781 -28.844 -27.297 1 98.5 19 LEU B N 1
ATOM 2644 C CA . LEU B 1 19 ? -2.832 -30.297 -27.188 1 98.5 19 LEU B CA 1
ATOM 2645 C C . LEU B 1 19 ? -3.748 -30.891 -28.25 1 98.5 19 LEU B C 1
ATOM 2647 O O . LEU B 1 19 ? -3.445 -31.938 -28.828 1 98.5 19 LEU B O 1
ATOM 2651 N N . LEU B 1 20 ? -4.832 -30.219 -28.531 1 98.62 20 LEU B N 1
ATOM 2652 C CA . LEU B 1 20 ? -5.719 -30.625 -29.609 1 98.62 20 LEU B CA 1
ATOM 2653 C C . LEU B 1 20 ? -4.977 -30.656 -30.938 1 98.62 20 LEU B C 1
ATOM 2655 O O . LEU B 1 20 ? -5.168 -31.578 -31.734 1 98.62 20 LEU B O 1
ATOM 2659 N N . SER B 1 21 ? -4.184 -29.703 -31.125 1 98.19 21 SER B N 1
ATOM 2660 C CA . SER B 1 21 ? -3.463 -29.578 -32.375 1 98.19 21 SER B CA 1
ATOM 2661 C C . SER B 1 21 ? -2.512 -30.75 -32.594 1 98.19 21 SER B C 1
ATOM 2663 O O . SER B 1 21 ? -2.074 -31.016 -33.719 1 98.19 21 SER B O 1
ATOM 2665 N N . GLN B 1 22 ? -2.152 -31.422 -31.547 1 98.06 22 GLN B N 1
ATOM 2666 C CA . GLN B 1 22 ? -1.243 -32.562 -31.609 1 98.06 22 GLN B CA 1
ATOM 2667 C C . GLN B 1 22 ? -2.008 -33.875 -31.562 1 98.06 22 GLN B C 1
ATOM 2669 O O . GLN B 1 22 ? -1.419 -34.938 -31.328 1 98.06 22 GLN B O 1
ATOM 2674 N N . GLY B 1 23 ? -3.348 -33.844 -31.625 1 98.06 23 GLY B N 1
ATOM 2675 C CA . GLY B 1 23 ? -4.172 -35.031 -31.766 1 98.06 23 GLY B CA 1
ATOM 2676 C C . GLY B 1 23 ? -4.574 -35.625 -30.422 1 98.06 23 GLY B C 1
ATOM 2677 O O . GLY B 1 23 ? -5.082 -36.75 -30.375 1 98.06 23 GLY B O 1
ATOM 2678 N N . GLU B 1 24 ? -4.363 -34.906 -29.375 1 98.19 24 GLU B N 1
ATOM 2679 C CA . GLU B 1 24 ? -4.73 -35.438 -28.078 1 98.19 24 GLU B CA 1
ATOM 2680 C C . GLU B 1 24 ? -6.234 -35.312 -27.828 1 98.19 24 GLU B C 1
ATOM 2682 O O . GLU B 1 24 ? -6.895 -34.469 -28.438 1 98.19 24 GLU B O 1
ATOM 2687 N N . ASN B 1 25 ? -6.758 -36.188 -26.969 1 98.44 25 ASN B N 1
ATOM 2688 C CA . ASN B 1 25 ? -8.156 -36.094 -26.547 1 98.44 25 ASN B CA 1
ATOM 2689 C C . ASN B 1 25 ? -8.336 -35.156 -25.375 1 98.44 25 ASN B C 1
ATOM 2691 O O . ASN B 1 25 ? -8.055 -35.5 -24.234 1 98.44 25 ASN B O 1
ATOM 2695 N N . VAL B 1 26 ? -8.891 -33.938 -25.703 1 98.56 26 VAL B N 1
ATOM 2696 C CA . VAL B 1 26 ? -8.969 -32.906 -24.688 1 98.56 26 VAL B CA 1
ATOM 2697 C C . VAL B 1 26 ? -10.422 -32.688 -24.281 1 98.56 26 VAL B C 1
ATOM 2699 O O . VAL B 1 26 ? -11.312 -32.625 -25.125 1 98.56 26 VAL B O 1
ATOM 2702 N N . SER B 1 27 ? -10.672 -32.625 -23 1 98.5 27 SER B N 1
ATOM 2703 C CA . SER B 1 27 ? -11.953 -32.281 -22.406 1 98.5 27 SER B CA 1
ATOM 2704 C C . SER B 1 27 ? -11.836 -31.016 -21.531 1 98.5 27 SER B C 1
ATOM 2706 O O . SER B 1 27 ? -10.836 -30.844 -20.828 1 98.5 27 SER B O 1
ATOM 2708 N N . PHE B 1 28 ? -12.875 -30.141 -21.609 1 98.06 28 PHE B N 1
ATOM 2709 C CA . PHE B 1 28 ? -12.898 -28.922 -20.812 1 98.06 28 PHE B CA 1
ATOM 2710 C C . PHE B 1 28 ? -14 -28.984 -19.75 1 98.06 28 PHE B C 1
ATOM 2712 O O . PHE B 1 28 ? -15.117 -29.422 -20.047 1 98.06 28 PHE B O 1
ATOM 2719 N N . LEU B 1 29 ? -13.648 -28.688 -18.562 1 97.06 29 LEU B N 1
ATOM 2720 C CA . LEU B 1 29 ? -14.633 -28.344 -17.547 1 97.06 29 LEU B CA 1
ATOM 2721 C C . LEU B 1 29 ? -14.836 -26.828 -17.484 1 97.06 29 LEU B C 1
ATOM 2723 O O . LEU B 1 29 ? -13.922 -26.094 -17.094 1 97.06 29 LEU B O 1
ATOM 2727 N N . ALA B 1 30 ? -16.016 -26.375 -17.891 1 94.31 30 ALA B N 1
ATOM 2728 C CA . ALA B 1 30 ? -16.234 -24.938 -18.094 1 94.31 30 ALA B CA 1
ATOM 2729 C C . ALA B 1 30 ? -17.531 -24.484 -17.406 1 94.31 30 ALA B C 1
ATOM 2731 O O . ALA B 1 30 ? -18.453 -25.281 -17.219 1 94.31 30 ALA B O 1
ATOM 2732 N N . SER B 1 31 ? -17.531 -23.234 -17.062 1 92.62 31 SER B N 1
ATOM 2733 C CA . SER B 1 31 ? -18.781 -22.641 -16.578 1 92.62 31 SER B CA 1
ATOM 2734 C C . SER B 1 31 ? -19.859 -22.656 -17.656 1 92.62 31 SER B C 1
ATOM 2736 O O . SER B 1 31 ? -19.547 -22.812 -18.828 1 92.62 31 SER B O 1
ATOM 2738 N N . LYS B 1 32 ? -21.125 -22.375 -17.281 1 89.12 32 LYS B N 1
ATOM 2739 C CA . LYS B 1 32 ? -22.266 -22.453 -18.188 1 89.12 32 LYS B CA 1
ATOM 2740 C C . LYS B 1 32 ? -22.094 -21.516 -19.375 1 89.12 32 LYS B C 1
ATOM 2742 O O . LYS B 1 32 ? -22.281 -21.922 -20.516 1 89.12 32 LYS B O 1
ATOM 2747 N N . LYS B 1 33 ? -21.672 -20.266 -19.109 1 91.69 33 LYS B N 1
ATOM 2748 C CA . LYS B 1 33 ? -21.562 -19.266 -20.156 1 91.69 33 LYS B CA 1
ATOM 2749 C C . LYS B 1 33 ? -20.438 -19.594 -21.125 1 91.69 33 LYS B C 1
ATOM 2751 O O . LYS B 1 33 ? -20.578 -19.453 -22.344 1 91.69 33 LYS B O 1
ATOM 2756 N N . THR B 1 34 ? -19.344 -20.047 -20.547 1 95.69 34 THR B N 1
ATOM 2757 C CA . THR B 1 34 ? -18.188 -20.406 -21.375 1 95.69 34 THR B CA 1
ATOM 2758 C C . THR B 1 34 ? -18.484 -21.688 -22.172 1 95.69 34 THR B C 1
ATOM 2760 O O . THR B 1 34 ? -18.156 -21.766 -23.359 1 95.69 34 THR B O 1
ATOM 2763 N N . ALA B 1 35 ? -19.094 -22.641 -21.578 1 95.56 35 ALA B N 1
ATOM 2764 C CA . ALA B 1 35 ? -19.453 -23.891 -22.234 1 95.56 35 ALA B CA 1
ATOM 2765 C C . ALA B 1 35 ? -20.375 -23.641 -23.422 1 95.56 35 ALA B C 1
ATOM 2767 O O . ALA B 1 35 ? -20.203 -24.25 -24.484 1 95.56 35 ALA B O 1
ATOM 2768 N N . SER B 1 36 ? -21.375 -22.766 -23.156 1 95.81 36 SER B N 1
ATOM 2769 C CA . SER B 1 36 ? -22.312 -22.453 -24.219 1 95.81 36 SER B CA 1
ATOM 2770 C C . SER B 1 36 ? -21.609 -21.844 -25.422 1 95.81 36 SER B C 1
ATOM 2772 O O . SER B 1 36 ? -21.875 -22.219 -26.562 1 95.81 36 SER B O 1
ATOM 2774 N N . LYS B 1 37 ? -20.688 -20.969 -25.125 1 96.44 37 LYS B N 1
ATOM 2775 C CA . LYS B 1 37 ? -19.953 -20.312 -26.203 1 96.44 37 LYS B CA 1
ATOM 2776 C C . LYS B 1 37 ? -19.062 -21.297 -26.938 1 96.44 37 LYS B C 1
ATOM 2778 O O . LYS B 1 37 ? -18.969 -21.266 -28.172 1 96.44 37 LYS B O 1
ATOM 2783 N N . MET B 1 38 ? -18.422 -22.172 -26.25 1 97.31 38 MET B N 1
ATOM 2784 C CA . MET B 1 38 ? -17.531 -23.172 -26.828 1 97.31 38 MET B CA 1
ATOM 2785 C C . MET B 1 38 ? -18.312 -24.172 -27.672 1 97.31 38 MET B C 1
ATOM 2787 O O . MET B 1 38 ? -17.828 -24.609 -28.719 1 97.31 38 MET B O 1
ATOM 2791 N N . ARG B 1 39 ? -19.516 -24.516 -27.328 1 96 39 ARG B N 1
ATOM 2792 C CA . ARG B 1 39 ? -20.359 -25.469 -28.047 1 96 39 ARG B CA 1
ATOM 2793 C C . ARG B 1 39 ? -20.906 -24.844 -29.328 1 96 39 ARG B C 1
ATOM 2795 O O . ARG B 1 39 ? -21.156 -25.547 -30.312 1 96 39 ARG B O 1
ATOM 2802 N N . GLU B 1 40 ? -21.047 -23.594 -29.219 1 96.38 40 GLU B N 1
ATOM 2803 C CA . GLU B 1 40 ? -21.609 -22.891 -30.375 1 96.38 40 GLU B CA 1
ATOM 2804 C C . GLU B 1 40 ? -20.531 -22.562 -31.406 1 96.38 40 GLU B C 1
ATOM 2806 O O . GLU B 1 40 ? -20.734 -22.766 -32.594 1 96.38 40 GLU B O 1
ATOM 2811 N N . ASP B 1 41 ? -19.359 -22.094 -30.891 1 97.19 41 ASP B N 1
ATOM 2812 C CA . ASP B 1 41 ? -18.438 -21.453 -31.812 1 97.19 41 ASP B CA 1
ATOM 2813 C C . ASP B 1 41 ? -17.094 -22.156 -31.844 1 97.19 41 ASP B C 1
ATOM 2815 O O . ASP B 1 41 ? -16.188 -21.766 -32.562 1 97.19 41 ASP B O 1
ATOM 2819 N N . GLY B 1 42 ? -17.016 -23.219 -31.016 1 98.12 42 GLY B N 1
ATOM 2820 C CA . GLY B 1 42 ? -15.703 -23.844 -30.906 1 98.12 42 GLY B CA 1
ATOM 2821 C C . GLY B 1 42 ? -14.727 -23.031 -30.078 1 98.12 42 GLY B C 1
ATOM 2822 O O . GLY B 1 42 ? -15.141 -22.203 -29.25 1 98.12 42 GLY B O 1
ATOM 2823 N N . ILE B 1 43 ? -13.359 -23.359 -30.266 1 98.5 43 ILE B N 1
ATOM 2824 C CA . ILE B 1 43 ? -12.336 -22.609 -29.562 1 98.5 43 ILE B CA 1
ATOM 2825 C C . ILE B 1 43 ? -11.234 -22.188 -30.547 1 98.5 43 ILE B C 1
ATOM 2827 O O . ILE B 1 43 ? -11.078 -22.797 -31.609 1 98.5 43 ILE B O 1
ATOM 2831 N N . LYS B 1 44 ? -10.492 -21.109 -30.156 1 98 44 LYS B N 1
ATOM 2832 C CA . LYS B 1 44 ? -9.383 -20.625 -30.969 1 98 44 LYS B CA 1
ATOM 2833 C C . LYS B 1 44 ? -8.203 -20.188 -30.109 1 98 44 LYS B C 1
ATOM 2835 O O . LYS B 1 44 ? -8.391 -19.672 -29 1 98 44 LYS B O 1
ATOM 2840 N N . ARG B 1 45 ? -7.043 -20.453 -30.578 1 97.75 45 ARG B N 1
ATOM 2841 C CA . ARG B 1 45 ? -5.809 -19.844 -30.094 1 97.75 45 ARG B CA 1
ATOM 2842 C C . ARG B 1 45 ? -5.207 -18.922 -31.156 1 97.75 45 ARG B C 1
ATOM 2844 O O . ARG B 1 45 ? -4.98 -19.359 -32.281 1 97.75 45 ARG B O 1
ATOM 2851 N N . THR B 1 46 ? -5.047 -17.672 -30.797 1 97.12 46 THR B N 1
ATOM 2852 C CA . THR B 1 46 ? -4.512 -16.688 -31.734 1 97.12 46 THR B CA 1
ATOM 2853 C C . THR B 1 46 ? -3.322 -15.953 -31.125 1 97.12 46 THR B C 1
ATOM 2855 O O . THR B 1 46 ? -2.895 -16.281 -30.016 1 97.12 46 THR B O 1
ATOM 2858 N N . GLY B 1 47 ? -2.814 -15.07 -31.812 1 94.62 47 GLY B N 1
ATOM 2859 C CA . GLY B 1 47 ? -1.741 -14.25 -31.266 1 94.62 47 GLY B CA 1
ATOM 2860 C C . GLY B 1 47 ? -0.38 -14.594 -31.844 1 94.62 47 GLY B C 1
ATOM 2861 O O . GLY B 1 47 ? -0.232 -14.742 -33.062 1 94.62 47 GLY B O 1
ATOM 2862 N N . LEU B 1 48 ? 0.474 -14.648 -30.812 1 90.31 48 LEU B N 1
ATOM 2863 C CA . LEU B 1 48 ? 1.839 -14.984 -31.203 1 90.31 48 LEU B CA 1
ATOM 2864 C C . LEU B 1 48 ? 1.935 -16.438 -31.656 1 90.31 48 LEU B C 1
ATOM 2866 O O . LEU B 1 48 ? 1.17 -17.281 -31.203 1 90.31 48 LEU B O 1
ATOM 2870 N N . PHE B 1 49 ? 2.529 -16.844 -32.594 1 89.38 49 PHE B N 1
ATOM 2871 C CA . PHE B 1 49 ? 2.807 -18.188 -33.094 1 89.38 49 PHE B CA 1
ATOM 2872 C C . PHE B 1 49 ? 1.689 -18.672 -34.031 1 89.38 49 PHE B C 1
ATOM 2874 O O . PHE B 1 49 ? 0.997 -17.859 -34.656 1 89.38 49 PHE B O 1
ATOM 2881 N N . THR B 1 50 ? 1.527 -20.016 -34.156 1 92.38 50 THR B N 1
ATOM 2882 C CA . THR B 1 50 ? 0.542 -20.609 -35.031 1 92.38 50 THR B CA 1
ATOM 2883 C C . THR B 1 50 ? -0.866 -20.469 -34.469 1 92.38 50 THR B C 1
ATOM 2885 O O . THR B 1 50 ? -1.094 -20.75 -33.281 1 92.38 50 THR B O 1
ATOM 2888 N N . ASN B 1 51 ? -1.8 -19.984 -35.312 1 96.69 51 ASN B N 1
ATOM 2889 C CA . ASN B 1 51 ? -3.207 -19.922 -34.938 1 96.69 51 ASN B CA 1
ATOM 2890 C C . ASN B 1 51 ? -3.895 -21.266 -35.094 1 96.69 51 ASN B C 1
ATOM 2892 O O . ASN B 1 51 ? -3.613 -22.016 -36.031 1 96.69 51 ASN B O 1
ATOM 2896 N N . TYR B 1 52 ? -4.754 -21.578 -34.188 1 97.81 52 TYR B N 1
ATOM 2897 C CA . TYR B 1 52 ? -5.535 -22.812 -34.219 1 97.81 52 TYR B CA 1
ATOM 2898 C C . TYR B 1 52 ? -7.023 -22.516 -34.062 1 97.81 52 TYR B C 1
ATOM 2900 O O . TYR B 1 52 ? -7.402 -21.562 -33.375 1 97.81 52 TYR B O 1
ATOM 2908 N N . SER B 1 53 ? -7.812 -23.328 -34.719 1 98 53 SER B N 1
ATOM 2909 C CA . SER B 1 53 ? -9.266 -23.297 -34.594 1 98 53 SER B CA 1
ATOM 2910 C C . SER B 1 53 ? -9.844 -24.719 -34.562 1 98 53 SER B C 1
ATOM 2912 O O . SER B 1 53 ? -9.453 -25.562 -35.375 1 98 53 SER B O 1
ATOM 2914 N N . PHE B 1 54 ? -10.758 -24.922 -33.625 1 98.38 54 PHE B N 1
ATOM 2915 C CA . PHE B 1 54 ? -11.352 -26.25 -33.5 1 98.38 54 PHE B CA 1
ATOM 2916 C C . PHE B 1 54 ? -12.867 -26.156 -33.406 1 98.38 54 PHE B C 1
ATOM 2918 O O . PHE B 1 54 ? -13.406 -25.297 -32.719 1 98.38 54 PHE B O 1
ATOM 2925 N N . ASN B 1 55 ? -13.523 -27.094 -34.094 1 97.75 55 ASN B N 1
ATOM 2926 C CA . ASN B 1 55 ? -14.977 -27.203 -34.031 1 97.75 55 ASN B CA 1
ATOM 2927 C C . ASN B 1 55 ? -15.438 -27.875 -32.75 1 97.75 55 ASN B C 1
ATOM 2929 O O . ASN B 1 55 ? -14.695 -28.641 -32.125 1 97.75 55 ASN B O 1
ATOM 2933 N N . PRO B 1 56 ? -16.656 -27.562 -32.375 1 96.75 56 PRO B N 1
ATOM 2934 C CA . PRO B 1 56 ? -17.188 -28.109 -31.109 1 96.75 56 PRO B CA 1
ATOM 2935 C C . PRO B 1 56 ? -17.109 -29.625 -31.062 1 96.75 56 PRO B C 1
ATOM 2937 O O . PRO B 1 56 ? -17.031 -30.203 -29.969 1 96.75 56 PRO B O 1
ATOM 2940 N N . LYS B 1 57 ? -17.047 -30.266 -32.125 1 95.75 57 LYS B N 1
ATOM 2941 C CA . LYS B 1 57 ? -17.062 -31.734 -32.156 1 95.75 57 LYS B CA 1
ATOM 2942 C C . LYS B 1 57 ? -15.664 -32.281 -31.922 1 95.75 57 LYS B C 1
ATOM 2944 O O . LYS B 1 57 ? -15.508 -33.5 -31.656 1 95.75 57 LYS B O 1
ATOM 2949 N N . GLU B 1 58 ? -14.688 -31.438 -31.828 1 97.81 58 GLU B N 1
ATOM 2950 C CA . GLU B 1 58 ? -13.297 -31.875 -31.797 1 97.81 58 GLU B CA 1
ATOM 2951 C C . GLU B 1 58 ? -12.797 -31.984 -30.359 1 97.81 58 GLU B C 1
ATOM 2953 O O . GLU B 1 58 ? -11.664 -32.438 -30.109 1 97.81 58 GLU B O 1
ATOM 2958 N N . PHE B 1 59 ? -13.539 -31.609 -29.422 1 98.06 59 PHE B N 1
ATOM 2959 C CA . PHE B 1 59 ? -13.211 -31.703 -28 1 98.06 59 PHE B CA 1
ATOM 2960 C C . PHE B 1 59 ? -14.469 -31.953 -27.172 1 98.06 59 PHE B C 1
ATOM 2962 O O . PHE B 1 59 ? -15.586 -31.859 -27.688 1 98.06 59 PHE B O 1
ATOM 2969 N N . ASN B 1 60 ? -14.281 -32.344 -26 1 97.31 60 ASN B N 1
ATOM 2970 C CA . ASN B 1 60 ? -15.406 -32.562 -25.094 1 97.31 60 ASN B CA 1
ATOM 2971 C C . ASN B 1 60 ? -15.555 -31.422 -24.109 1 97.31 60 ASN B C 1
ATOM 2973 O O . ASN B 1 60 ? -14.57 -30.766 -23.766 1 97.31 60 ASN B O 1
ATOM 2977 N N . ILE B 1 61 ? -16.766 -31.172 -23.734 1 96.75 61 ILE B N 1
ATOM 2978 C CA . ILE B 1 61 ? -17.047 -30.125 -22.75 1 96.75 61 ILE B CA 1
ATOM 2979 C C . ILE B 1 61 ? -17.984 -30.672 -21.672 1 96.75 61 ILE B C 1
ATOM 2981 O O . ILE B 1 61 ? -19.031 -31.25 -21.984 1 96.75 61 ILE B O 1
ATOM 2985 N N . TYR B 1 62 ? -17.547 -30.5 -20.453 1 96.06 62 TYR B N 1
ATOM 2986 C CA . TYR B 1 62 ? -18.359 -30.844 -19.297 1 96.06 62 TYR B CA 1
ATOM 2987 C C . TYR B 1 62 ? -18.672 -29.625 -18.453 1 96.06 62 TYR B C 1
ATOM 2989 O O . TYR B 1 62 ? -17.859 -28.703 -18.359 1 96.06 62 T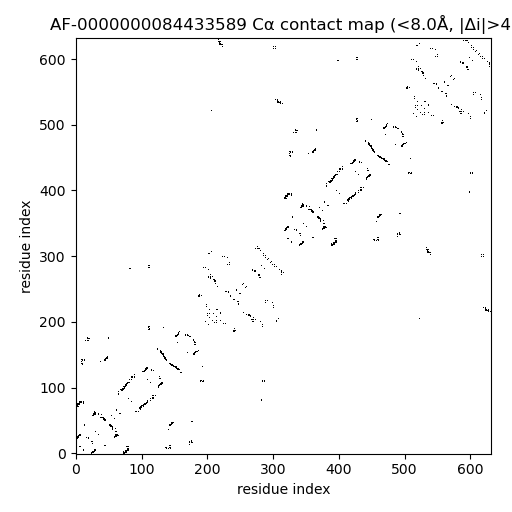YR B O 1
ATOM 2997 N N . LYS B 1 63 ? -19.875 -29.562 -17.828 1 93.62 63 LYS B N 1
ATOM 2998 C CA . LYS B 1 63 ? -20.281 -28.469 -16.953 1 93.62 63 LYS B CA 1
ATOM 2999 C C . LYS B 1 63 ? -20.188 -28.875 -15.484 1 93.62 63 LYS B C 1
ATOM 3001 O O . LYS B 1 63 ? -20.234 -28.016 -14.594 1 93.62 63 LYS B O 1
ATOM 3006 N N . GLY B 1 64 ? -19.922 -30.203 -15.352 1 94.81 64 GLY B N 1
ATOM 3007 C CA . GLY B 1 64 ? -19.812 -30.75 -14.008 1 94.81 64 GLY B CA 1
ATOM 3008 C C . GLY B 1 64 ? -19.062 -32.094 -13.969 1 94.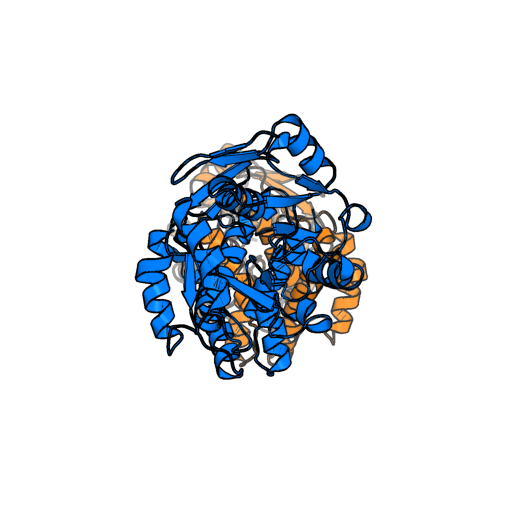81 64 GLY B C 1
ATOM 3009 O O . GLY B 1 64 ? -19 -32.781 -14.977 1 94.81 64 GLY B O 1
ATOM 3010 N N . TYR B 1 65 ? -18.594 -32.375 -12.727 1 94.75 65 TYR B N 1
ATOM 3011 C CA . TYR B 1 65 ? -17.797 -33.594 -12.547 1 94.75 65 TYR B CA 1
ATOM 3012 C C . TYR B 1 65 ? -18.656 -34.844 -12.719 1 94.75 65 TYR B C 1
ATOM 3014 O O . TYR B 1 65 ? -18.172 -35.875 -13.156 1 94.75 65 TYR B O 1
ATOM 3022 N N . GLU B 1 66 ? -19.891 -34.719 -12.406 1 92.31 66 GLU B N 1
ATOM 3023 C CA . GLU B 1 66 ? -20.812 -35.844 -12.438 1 92.31 66 GLU B CA 1
ATOM 3024 C C . GLU B 1 66 ? -21.047 -36.312 -13.867 1 92.31 66 GLU B C 1
ATOM 3026 O O . GLU B 1 66 ? -21.438 -37.469 -14.086 1 92.31 66 GLU B O 1
ATOM 3031 N N . GLU B 1 67 ? -20.781 -35.469 -14.805 1 94.94 67 GLU B N 1
ATOM 3032 C CA . GLU B 1 67 ? -20.984 -35.812 -16.203 1 94.94 67 GLU B CA 1
ATOM 3033 C C . GLU B 1 67 ? -19.812 -36.594 -16.766 1 94.94 67 GLU B C 1
ATOM 3035 O O . GLU B 1 67 ? -19.906 -37.219 -17.828 1 94.94 67 GLU B O 1
ATOM 3040 N N . ILE B 1 68 ? -18.719 -36.625 -16.078 1 96.5 68 ILE B N 1
ATOM 3041 C CA . ILE B 1 68 ? -17.469 -37.156 -16.609 1 96.5 68 ILE B CA 1
ATOM 3042 C C . ILE B 1 68 ? -17.438 -38.656 -16.438 1 96.5 68 ILE B C 1
ATOM 3044 O O . ILE B 1 68 ? -17.703 -39.188 -15.344 1 96.5 68 ILE B O 1
ATOM 3048 N N . PRO B 1 69 ? -17.156 -39.438 -17.484 1 96.25 69 PRO B N 1
ATOM 3049 C CA . PRO B 1 69 ? -17.031 -40.906 -17.359 1 96.25 69 PRO B CA 1
ATOM 3050 C C . PRO B 1 69 ? -15.898 -41.312 -16.438 1 96.25 69 PRO B C 1
ATOM 3052 O O . PRO B 1 69 ? -14.883 -40.625 -16.344 1 96.25 69 PRO B O 1
ATOM 3055 N N . LYS B 1 70 ? -16.016 -42.562 -15.875 1 95.62 70 LYS B N 1
ATOM 3056 C CA . LYS B 1 70 ? -15.008 -43.094 -14.977 1 95.62 70 LYS B CA 1
ATOM 3057 C C . LYS B 1 70 ? -13.742 -43.469 -15.734 1 95.62 70 LYS B C 1
ATOM 3059 O O . LYS B 1 70 ? -13.789 -43.719 -16.938 1 95.62 70 LYS B O 1
ATOM 3064 N N . ASN B 1 71 ? -12.664 -43.469 -14.961 1 96.56 71 ASN B N 1
ATOM 3065 C CA . ASN B 1 71 ? -11.383 -43.938 -15.477 1 96.56 71 ASN B CA 1
ATOM 3066 C C . ASN B 1 71 ? -11.047 -43.281 -16.812 1 96.56 71 ASN B C 1
ATOM 3068 O O . ASN B 1 71 ? -10.641 -43.969 -17.75 1 96.56 71 ASN B O 1
ATOM 3072 N N . SER B 1 72 ? -11.133 -41.938 -16.922 1 95.5 72 SER B N 1
ATOM 3073 C CA . SER B 1 72 ? -11.094 -41.281 -18.234 1 95.5 72 SER B CA 1
ATOM 3074 C C . SER B 1 72 ? -9.766 -40.594 -18.453 1 95.5 72 SER B C 1
ATOM 3076 O O . SER B 1 72 ? -9.297 -40.469 -19.594 1 95.5 72 SER B O 1
ATOM 3078 N N . PHE B 1 73 ? -9.148 -40.125 -17.406 1 98.44 73 PHE B N 1
ATOM 3079 C CA . PHE B 1 73 ? -8.148 -39.094 -17.703 1 98.44 73 PHE B CA 1
ATOM 3080 C C . PHE B 1 73 ? -6.773 -39.531 -17.219 1 98.44 73 PHE B C 1
ATOM 3082 O O . PHE B 1 73 ? -6.625 -40 -16.094 1 98.44 73 PHE B O 1
ATOM 3089 N N . ASP B 1 74 ? -5.785 -39.312 -18.094 1 98.06 74 ASP B N 1
ATOM 3090 C CA . ASP B 1 74 ? -4.363 -39.5 -17.797 1 98.06 74 ASP B CA 1
ATOM 3091 C C . ASP B 1 74 ? -3.805 -38.25 -17.125 1 98.06 74 ASP B C 1
ATOM 3093 O O . ASP B 1 74 ? -2.885 -38.344 -16.297 1 98.06 74 ASP B O 1
ATOM 3097 N N . TYR B 1 75 ? -4.312 -37.062 -17.594 1 98.5 75 TYR B N 1
ATOM 3098 C CA . TYR B 1 75 ? -3.838 -35.75 -17.109 1 98.5 75 TYR B CA 1
ATOM 3099 C C . TYR B 1 75 ? -5.004 -34.844 -16.75 1 98.5 75 TYR B C 1
ATOM 3101 O O . TYR B 1 75 ? -6.035 -34.844 -17.422 1 98.5 75 TYR B O 1
ATOM 3109 N N . VAL B 1 76 ? -4.785 -34.062 -15.695 1 98.75 76 VAL B N 1
ATOM 3110 C CA . VAL B 1 76 ? -5.613 -32.906 -15.375 1 98.75 76 VAL B CA 1
ATOM 3111 C C . VAL B 1 76 ? -4.75 -31.656 -15.344 1 98.75 76 VAL B C 1
ATOM 3113 O O . VAL B 1 76 ? -3.799 -31.578 -14.562 1 98.75 76 VAL B O 1
ATOM 3116 N N . LEU B 1 77 ? -5.043 -30.703 -16.234 1 98.75 77 LEU B N 1
ATOM 3117 C CA . LEU B 1 77 ? -4.41 -29.391 -16.188 1 98.75 77 LEU B CA 1
ATOM 3118 C C . LEU B 1 77 ? -5.309 -28.391 -15.477 1 98.75 77 LEU B C 1
ATOM 3120 O O . LEU B 1 77 ? -6.434 -28.141 -15.914 1 98.75 77 LEU B O 1
ATOM 3124 N N . VAL B 1 78 ? -4.781 -27.828 -14.414 1 98.69 78 VAL B N 1
ATOM 3125 C CA . VAL B 1 78 ? -5.535 -26.828 -13.656 1 98.69 78 VAL B CA 1
ATOM 3126 C C . VAL B 1 78 ? -5.105 -25.438 -14.078 1 98.69 78 VAL B C 1
ATOM 3128 O O . VAL B 1 78 ? -4.008 -24.984 -13.742 1 98.69 78 VAL B O 1
ATOM 3131 N N . ALA B 1 79 ? -6.008 -24.75 -14.766 1 97.31 79 ALA B N 1
ATOM 3132 C CA . ALA B 1 79 ? -5.688 -23.438 -15.312 1 97.31 79 ALA B CA 1
ATOM 3133 C C . ALA B 1 79 ? -6.684 -22.391 -14.82 1 97.31 79 ALA B C 1
ATOM 3135 O O . ALA B 1 79 ? -6.738 -21.281 -15.359 1 97.31 79 ALA B O 1
ATOM 3136 N N . SER B 1 80 ? -7.465 -22.734 -13.805 1 95.12 80 SER B N 1
ATOM 3137 C CA . SER B 1 80 ? -8.391 -21.797 -13.172 1 95.12 80 SER B CA 1
ATOM 3138 C C . SER B 1 80 ? -7.652 -20.797 -12.297 1 95.12 80 SER B C 1
ATOM 3140 O O . SER B 1 80 ? -6.477 -21 -11.977 1 95.12 80 SER B O 1
ATOM 3142 N N . LYS B 1 81 ? -8.289 -19.75 -11.961 1 90.75 81 LYS B N 1
ATOM 3143 C CA . LYS B 1 81 ? -7.719 -18.844 -10.977 1 90.75 81 LYS B CA 1
ATOM 3144 C C . LYS B 1 81 ? -7.5 -19.547 -9.641 1 90.75 81 LYS B C 1
ATOM 3146 O O . LYS B 1 81 ? -8.297 -20.391 -9.242 1 90.75 81 LYS B O 1
ATOM 3151 N N . THR B 1 82 ? -6.555 -19.031 -8.938 1 94.75 82 THR B N 1
ATOM 3152 C CA . THR B 1 82 ? -6.066 -19.734 -7.758 1 94.75 82 THR B CA 1
ATOM 3153 C C . THR B 1 82 ? -7.102 -19.703 -6.641 1 94.75 82 THR B C 1
ATOM 3155 O O . THR B 1 82 ? -7.082 -20.531 -5.738 1 94.75 82 THR B O 1
ATOM 3158 N N . VAL B 1 83 ? -8.016 -18.766 -6.672 1 91.12 83 VAL B N 1
ATOM 3159 C CA . VAL B 1 83 ? -9.039 -18.641 -5.641 1 91.12 83 VAL B CA 1
ATOM 3160 C C . VAL B 1 83 ? -9.922 -19.875 -5.629 1 91.12 83 VAL B C 1
ATOM 3162 O O . VAL B 1 83 ? -10.562 -20.188 -4.621 1 91.12 83 VAL B O 1
ATOM 3165 N N . SER B 1 84 ? -9.914 -20.719 -6.664 1 94.62 84 SER B N 1
ATOM 3166 C CA . SER B 1 84 ? -10.789 -21.875 -6.824 1 94.62 84 SER B CA 1
ATOM 3167 C C . SER B 1 84 ? -10.07 -23.172 -6.441 1 94.62 84 SER B C 1
ATOM 3169 O O . SER B 1 84 ? -10.664 -24.25 -6.484 1 94.62 84 SER B O 1
ATOM 3171 N N . ASN B 1 85 ? -8.82 -23.094 -5.996 1 97.06 85 ASN B N 1
ATOM 3172 C CA . ASN B 1 85 ? -8.008 -24.281 -5.805 1 97.06 85 ASN B CA 1
ATOM 3173 C C . ASN B 1 85 ? -8.602 -25.203 -4.746 1 97.06 85 ASN B C 1
ATOM 3175 O O . ASN B 1 85 ? -8.586 -26.422 -4.906 1 97.06 85 ASN B O 1
ATOM 3179 N N . SER B 1 86 ? -9.102 -24.656 -3.668 1 97.25 86 SER B N 1
ATOM 3180 C CA . SER B 1 86 ? -9.68 -25.484 -2.609 1 97.25 86 SER B CA 1
ATOM 3181 C C . SER B 1 86 ? -10.883 -26.266 -3.117 1 97.25 86 SER B C 1
ATOM 3183 O O . SER B 1 86 ? -11.016 -27.453 -2.83 1 97.25 86 SER B O 1
ATOM 3185 N N . GLU B 1 87 ? -11.68 -25.609 -3.82 1 97.44 87 GLU B N 1
ATOM 3186 C CA . GLU B 1 87 ? -12.867 -26.266 -4.371 1 97.44 87 GLU B CA 1
ATOM 3187 C C . GLU B 1 87 ? -12.492 -27.297 -5.426 1 97.44 87 GLU B C 1
ATOM 3189 O O . GLU B 1 87 ? -13.023 -28.406 -5.43 1 97.44 87 GLU B O 1
ATOM 3194 N N . ILE B 1 88 ? -11.586 -26.953 -6.262 1 98 88 ILE B N 1
ATOM 3195 C CA . ILE B 1 88 ? -11.18 -27.844 -7.352 1 98 88 ILE B CA 1
ATOM 3196 C C . ILE B 1 88 ? -10.555 -29.109 -6.789 1 98 88 ILE B C 1
ATOM 3198 O O . ILE B 1 88 ? -10.875 -30.219 -7.227 1 98 88 ILE B O 1
ATOM 3202 N N . SER B 1 89 ? -9.664 -29 -5.844 1 98.31 89 SER B N 1
ATOM 3203 C CA . SER B 1 89 ? -8.977 -30.156 -5.273 1 98.31 89 SER B CA 1
ATOM 3204 C C . SER B 1 89 ? -9.953 -31.078 -4.562 1 98.31 89 SER B C 1
ATOM 3206 O O . SER B 1 89 ? -9.891 -32.312 -4.727 1 98.31 89 SER B O 1
ATOM 3208 N N . ALA B 1 90 ? -10.875 -30.531 -3.807 1 98.12 90 ALA B N 1
ATOM 3209 C CA . ALA B 1 90 ? -11.883 -31.312 -3.094 1 98.12 90 ALA B CA 1
ATOM 3210 C C . ALA B 1 90 ? -12.789 -32.062 -4.07 1 98.12 90 ALA B C 1
ATOM 3212 O O . ALA B 1 90 ? -13.109 -33.219 -3.854 1 98.12 90 ALA B O 1
ATOM 3213 N N . LYS B 1 91 ? -13.195 -31.375 -5.059 1 97.88 91 LYS B N 1
ATOM 3214 C CA . LYS B 1 91 ? -14.078 -31.984 -6.051 1 97.88 91 LYS B CA 1
ATOM 3215 C C . LYS B 1 91 ? -13.359 -33.094 -6.809 1 97.88 91 LYS B C 1
ATOM 3217 O O . LYS B 1 91 ? -13.961 -34.125 -7.129 1 97.88 91 LYS B O 1
ATOM 3222 N N . LEU B 1 92 ? -12.125 -32.844 -7.152 1 97.94 92 LEU B N 1
ATOM 3223 C CA . LEU B 1 92 ? -11.352 -33.875 -7.82 1 97.94 92 LEU B CA 1
ATOM 3224 C C . LEU B 1 92 ? -11.234 -35.125 -6.945 1 97.94 92 LEU B C 1
ATOM 3226 O O . LEU B 1 92 ? -11.273 -36.25 -7.449 1 97.94 92 LEU B O 1
ATOM 3230 N N . ASP B 1 93 ? -11.023 -34.938 -5.695 1 97.56 93 ASP B N 1
ATOM 3231 C CA . ASP B 1 93 ? -10.945 -36.062 -4.762 1 97.56 93 ASP B CA 1
ATOM 3232 C C . ASP B 1 93 ? -12.281 -36.781 -4.676 1 97.56 93 ASP B C 1
ATOM 3234 O O . ASP B 1 93 ? -12.32 -38.031 -4.664 1 97.56 93 ASP B O 1
ATOM 3238 N N . MET B 1 94 ? -13.344 -36.062 -4.566 1 97.75 94 MET B N 1
ATOM 3239 C CA . MET B 1 94 ? -14.688 -36.625 -4.488 1 97.75 94 MET B CA 1
ATOM 3240 C C . MET B 1 94 ? -15 -37.438 -5.738 1 97.75 94 MET B C 1
ATOM 3242 O O . MET B 1 94 ? -15.773 -38.406 -5.68 1 97.75 94 MET B O 1
ATOM 3246 N N . HIS B 1 95 ? -14.492 -37.031 -6.824 1 98 95 HIS B N 1
ATOM 3247 C CA . HIS B 1 95 ? -14.758 -37.688 -8.102 1 98 95 HIS B CA 1
ATOM 3248 C C . HIS B 1 95 ? -13.5 -38.344 -8.641 1 98 95 HIS B C 1
ATOM 3250 O O . HIS B 1 95 ? -13.227 -38.281 -9.844 1 98 95 HIS B O 1
ATOM 3256 N N . ARG B 1 96 ? -12.758 -38.906 -7.805 1 96.38 96 ARG B N 1
ATOM 3257 C CA . ARG B 1 96 ? -11.477 -39.531 -8.148 1 96.38 96 ARG B CA 1
ATOM 3258 C C . ARG B 1 96 ? -11.648 -40.625 -9.203 1 96.38 96 ARG B C 1
ATOM 3260 O O . ARG B 1 96 ? -10.711 -40.938 -9.93 1 96.38 96 ARG B O 1
ATOM 3267 N N . ASP B 1 97 ? -12.789 -41.156 -9.289 1 96.75 97 ASP B N 1
ATOM 3268 C CA . ASP B 1 97 ? -13.062 -42.281 -10.195 1 96.75 97 ASP B CA 1
ATOM 3269 C C . ASP B 1 97 ? -12.969 -41.844 -11.648 1 96.75 97 ASP B C 1
ATOM 3271 O O . ASP B 1 97 ? -12.906 -42.656 -12.555 1 96.75 97 ASP B O 1
ATOM 3275 N N . ILE B 1 98 ? -12.938 -40.531 -11.938 1 97.88 98 ILE B N 1
ATOM 3276 C CA . ILE B 1 98 ? -12.797 -40.062 -13.305 1 97.88 98 ILE B CA 1
ATOM 3277 C C . ILE B 1 98 ? -11.344 -40.156 -13.75 1 97.88 98 ILE B C 1
ATOM 3279 O O . ILE B 1 98 ? -11.039 -40.062 -14.938 1 97.88 98 ILE B O 1
ATOM 3283 N N . LEU B 1 99 ? -10.445 -40.344 -12.789 1 98 99 LEU B N 1
ATOM 3284 C CA . LEU B 1 99 ? -9.008 -40.375 -13.055 1 98 99 LEU B CA 1
ATOM 3285 C C . LEU B 1 99 ? -8.539 -41.812 -13.25 1 98 99 LEU B C 1
ATOM 3287 O O . LEU B 1 99 ? -9 -42.719 -12.555 1 98 99 LEU B O 1
ATOM 3291 N N . LYS B 1 100 ? -7.625 -42.031 -14.117 1 97.75 100 LYS B N 1
ATOM 3292 C CA . LYS B 1 100 ? -6.988 -43.344 -14.281 1 97.75 100 LYS B CA 1
ATOM 3293 C C . LYS B 1 100 ? -6.016 -43.625 -13.141 1 97.75 100 LYS B C 1
ATOM 3295 O O . LYS B 1 100 ? -5.785 -42.75 -12.289 1 97.75 100 LYS B O 1
ATOM 3300 N N . ASN B 1 101 ? -5.477 -44.875 -13.117 1 93.62 101 ASN B N 1
ATOM 3301 C CA . ASN B 1 101 ? -4.594 -45.281 -12.039 1 93.62 101 ASN B CA 1
ATOM 3302 C C . ASN B 1 101 ? -3.293 -44.5 -12.031 1 93.62 101 ASN B C 1
ATOM 3304 O O . ASN B 1 101 ? -2.764 -44.156 -10.969 1 93.62 101 ASN B O 1
ATOM 3308 N N . ASP B 1 102 ? -2.744 -44.156 -13.188 1 95.06 102 ASP B N 1
ATOM 3309 C CA . ASP B 1 102 ? -1.473 -43.438 -13.289 1 95.06 102 ASP B CA 1
ATOM 3310 C C . ASP B 1 102 ? -1.683 -42 -13.773 1 95.06 102 ASP B C 1
ATOM 3312 O O . ASP B 1 102 ? -0.937 -41.5 -14.617 1 95.06 102 ASP B O 1
ATOM 3316 N N . PHE B 1 103 ? -2.682 -41.344 -13.148 1 97.88 103 PHE B N 1
ATOM 3317 C CA . PHE B 1 103 ? -3 -40 -13.586 1 97.88 103 PHE B CA 1
ATOM 3318 C C . PHE B 1 103 ? -1.975 -39 -13.047 1 97.88 103 PHE B C 1
ATOM 3320 O O . PHE B 1 103 ? -1.217 -39.312 -12.125 1 97.88 103 PHE B O 1
ATOM 3327 N N . THR B 1 104 ? -1.948 -37.781 -13.711 1 98.62 104 THR B N 1
ATOM 3328 C CA . THR B 1 104 ? -1.105 -36.688 -13.305 1 98.62 104 THR B CA 1
ATOM 3329 C C . THR B 1 104 ? -1.915 -35.375 -13.234 1 98.62 104 THR B C 1
ATOM 3331 O O . THR B 1 104 ? -2.652 -35.062 -14.172 1 98.62 104 THR B O 1
ATOM 3334 N N . ILE B 1 105 ? -1.816 -34.656 -12.117 1 98.81 105 ILE B N 1
ATOM 3335 C CA . ILE B 1 105 ? -2.344 -33.312 -12 1 98.81 105 ILE B CA 1
ATOM 3336 C C . ILE B 1 105 ? -1.226 -32.281 -12.242 1 98.81 105 ILE B C 1
ATOM 3338 O O . ILE B 1 105 ? -0.2 -32.312 -11.562 1 98.81 105 ILE B O 1
ATOM 3342 N N . LEU B 1 106 ? -1.444 -31.5 -13.242 1 98.81 106 LEU B N 1
ATOM 3343 C CA . LEU B 1 106 ? -0.5 -30.438 -13.57 1 98.81 106 LEU B CA 1
ATOM 3344 C C . LEU B 1 106 ? -1.119 -29.062 -13.32 1 98.81 106 LEU B C 1
ATOM 3346 O O . LEU B 1 106 ? -2.047 -28.656 -14.023 1 98.81 106 LEU B O 1
ATOM 3350 N N . ILE B 1 107 ? -0.557 -28.344 -12.359 1 98.69 107 ILE B N 1
ATOM 3351 C CA . ILE B 1 107 ? -1.073 -27.031 -11.969 1 98.69 107 ILE B CA 1
ATOM 3352 C C . ILE B 1 107 ? -0.415 -25.938 -12.82 1 98.69 107 ILE B C 1
ATOM 3354 O O . ILE B 1 107 ? 0.795 -25.719 -12.727 1 98.69 107 ILE B O 1
ATOM 3358 N N . CYS B 1 108 ? -1.263 -25.266 -13.617 1 97.94 108 CYS B N 1
ATOM 3359 C CA . CYS B 1 108 ? -0.814 -24.234 -14.547 1 97.94 108 CYS B CA 1
ATOM 3360 C C . CYS B 1 108 ? -1.307 -22.859 -14.125 1 97.94 108 CYS B C 1
ATOM 3362 O O . CYS B 1 108 ? -2.047 -22.203 -14.859 1 97.94 108 CYS B O 1
ATOM 3364 N N . GLN B 1 109 ? -0.903 -22.453 -12.945 1 96.44 109 GLN B N 1
ATOM 3365 C CA . GLN B 1 109 ? -1.387 -21.219 -12.344 1 96.44 109 GLN B CA 1
ATOM 3366 C C . GLN B 1 109 ? -0.225 -20.328 -11.922 1 96.44 109 GLN B C 1
ATOM 3368 O O . GLN B 1 109 ? 0.899 -20.797 -11.742 1 96.44 109 GLN B O 1
ATOM 3373 N N . ASN B 1 110 ? -0.548 -19.047 -11.82 1 92.38 110 ASN B N 1
ATOM 3374 C CA . ASN B 1 110 ? 0.434 -18.109 -11.273 1 92.38 110 ASN B CA 1
ATOM 3375 C C . ASN B 1 110 ? 0.545 -18.25 -9.758 1 92.38 110 ASN B C 1
ATOM 3377 O O . ASN B 1 110 ? -0.398 -18.688 -9.094 1 92.38 110 ASN B O 1
ATOM 3381 N N . GLY B 1 111 ? 1.712 -17.875 -9.297 1 95.44 111 GLY B N 1
ATOM 3382 C CA . GLY B 1 111 ? 1.891 -17.875 -7.855 1 95.44 111 GLY B CA 1
ATOM 3383 C C . GLY B 1 111 ? 2.67 -19.078 -7.352 1 95.44 111 GLY B C 1
ATOM 3384 O O . GLY B 1 111 ? 3.26 -19.812 -8.141 1 95.44 111 GLY B O 1
ATOM 3385 N N . PHE B 1 112 ? 2.699 -19.234 -6.125 1 96.81 112 PHE B N 1
ATOM 3386 C CA . PHE B 1 112 ? 3.432 -20.312 -5.461 1 96.81 112 PHE B CA 1
ATOM 3387 C C . PHE B 1 112 ? 2.557 -21 -4.426 1 96.81 112 PHE B C 1
ATOM 3389 O O . PHE B 1 112 ? 1.651 -20.391 -3.855 1 96.81 112 PHE B O 1
ATOM 3396 N N . GLY B 1 113 ? 2.764 -22.25 -4.277 1 94.69 113 GLY B N 1
ATOM 3397 C CA . GLY B 1 113 ? 2.078 -23.031 -3.25 1 94.69 113 GLY B CA 1
ATOM 3398 C C . GLY B 1 113 ? 0.696 -23.484 -3.674 1 94.69 113 GLY B C 1
ATOM 3399 O O . GLY B 1 113 ? -0.098 -23.938 -2.842 1 94.69 113 GLY B O 1
ATOM 3400 N N . ASN B 1 114 ? 0.425 -23.406 -4.895 1 96.75 114 ASN B N 1
ATOM 3401 C CA . ASN B 1 114 ? -0.895 -23.766 -5.395 1 96.75 114 ASN B CA 1
ATOM 3402 C C . ASN B 1 114 ? -1.135 -25.281 -5.289 1 96.75 114 ASN B C 1
ATOM 3404 O O . ASN B 1 114 ? -2.279 -25.734 -5.34 1 96.75 114 ASN B O 1
ATOM 3408 N N . ASP B 1 115 ? -0.067 -26.031 -5.145 1 97.56 115 ASP B N 1
ATOM 3409 C CA . ASP B 1 115 ? -0.165 -27.484 -5.035 1 97.56 115 ASP B CA 1
ATOM 3410 C C . ASP B 1 115 ? -0.69 -27.906 -3.66 1 97.56 115 ASP B C 1
ATOM 3412 O O . ASP B 1 115 ? -1.171 -29.031 -3.486 1 97.56 115 ASP B O 1
ATOM 3416 N N . GLU B 1 116 ? -0.601 -27.016 -2.678 1 97.25 116 GLU B N 1
ATOM 3417 C CA . GLU B 1 116 ? -0.929 -27.344 -1.292 1 97.25 116 GLU B CA 1
ATOM 3418 C C . GLU B 1 116 ? -2.361 -27.859 -1.17 1 97.25 116 GLU B C 1
ATOM 3420 O O . GLU B 1 116 ? -2.615 -28.844 -0.467 1 97.25 116 GLU B O 1
ATOM 3425 N N . ALA B 1 117 ? -3.277 -27.234 -1.82 1 97.75 117 ALA B N 1
ATOM 3426 C CA . ALA B 1 117 ? -4.676 -27.656 -1.761 1 97.75 117 ALA B CA 1
ATOM 3427 C C . ALA B 1 117 ? -4.844 -29.062 -2.295 1 97.75 117 ALA B C 1
ATOM 3429 O O . ALA B 1 117 ? -5.672 -29.828 -1.794 1 97.75 117 ALA B O 1
ATOM 3430 N N . TYR B 1 118 ? -4.066 -29.422 -3.273 1 98.62 118 TYR B N 1
ATOM 3431 C CA . TYR B 1 118 ? -4.184 -30.719 -3.936 1 98.62 118 TYR B CA 1
ATOM 3432 C C . TYR B 1 118 ? -3.49 -31.797 -3.125 1 98.62 118 TYR B C 1
ATOM 3434 O O . TYR B 1 118 ? -3.943 -32.938 -3.098 1 98.62 118 TYR B O 1
ATOM 3442 N N . LEU B 1 119 ? -2.445 -31.469 -2.449 1 98.12 119 LEU B N 1
ATOM 3443 C CA . LEU B 1 119 ? -1.66 -32.438 -1.682 1 98.12 119 LEU B CA 1
ATOM 3444 C C . LEU B 1 119 ? -2.412 -32.875 -0.43 1 98.12 119 LEU B C 1
ATOM 3446 O O . LEU B 1 119 ? -2.029 -33.844 0.217 1 98.12 119 LEU B O 1
ATOM 3450 N N . LYS B 1 120 ? -3.506 -32.219 -0.104 1 97.94 120 LYS B N 1
ATOM 3451 C CA . LYS B 1 120 ? -4.383 -32.688 0.971 1 97.94 120 LYS B CA 1
ATOM 3452 C C . LYS B 1 120 ? -5.082 -33.969 0.589 1 97.94 120 LYS B C 1
ATOM 3454 O O . LYS B 1 120 ? -5.48 -34.75 1.461 1 97.94 120 LYS B O 1
ATOM 3459 N N . TYR B 1 121 ? -5.188 -34.188 -0.711 1 98.44 121 TYR B N 1
ATOM 3460 C CA . TYR B 1 121 ? -6.02 -35.281 -1.175 1 98.44 121 TYR B CA 1
ATOM 3461 C C . TYR B 1 121 ? -5.215 -36.25 -2.037 1 98.44 121 TYR B C 1
ATOM 3463 O O . TYR B 1 121 ? -5.582 -37.438 -2.184 1 98.44 121 TYR B O 1
ATOM 3471 N N . PHE B 1 122 ? -4.102 -35.875 -2.643 1 98.62 122 PHE B N 1
ATOM 3472 C CA . PHE B 1 122 ? -3.359 -36.625 -3.629 1 98.62 122 PHE B CA 1
ATOM 3473 C C . PHE B 1 122 ? -1.907 -36.812 -3.201 1 98.62 122 PHE B C 1
ATOM 3475 O O . PHE B 1 122 ? -1.389 -36.031 -2.412 1 98.62 122 PHE B O 1
ATOM 3482 N N . LYS B 1 123 ? -1.252 -37.844 -3.785 1 98.19 123 LYS B N 1
ATOM 3483 C CA . LYS B 1 123 ? 0.151 -38.125 -3.486 1 98.19 123 LYS B CA 1
ATOM 3484 C C . LYS B 1 123 ? 1.067 -37.125 -4.195 1 98.19 123 LYS B C 1
ATOM 3486 O O . LYS B 1 123 ? 0.715 -36.594 -5.25 1 98.19 123 LYS B O 1
ATOM 3491 N N . THR B 1 124 ? 2.252 -36.906 -3.594 1 98.06 124 THR B N 1
ATOM 3492 C CA . THR B 1 124 ? 3.23 -36 -4.18 1 98.06 124 THR B CA 1
ATOM 3493 C C . THR B 1 124 ? 3.605 -36.438 -5.59 1 98.06 124 THR B C 1
ATOM 3495 O O . THR B 1 124 ? 3.916 -35.594 -6.449 1 98.06 124 THR B O 1
ATOM 3498 N N . SER B 1 125 ? 3.512 -37.75 -5.883 1 98 125 SER B N 1
ATOM 3499 C CA . SER B 1 125 ? 3.889 -38.281 -7.18 1 98 125 SER B CA 1
ATOM 3500 C C . SER B 1 125 ? 2.775 -38.094 -8.203 1 98 125 SER B C 1
ATOM 3502 O O . SER B 1 125 ? 2.936 -38.438 -9.375 1 98 125 SER B O 1
ATOM 3504 N N . GLU B 1 126 ? 1.693 -37.469 -7.801 1 98.44 126 GLU B N 1
ATOM 3505 C CA . GLU B 1 126 ? 0.551 -37.281 -8.688 1 98.44 126 GLU B CA 1
ATOM 3506 C C . GLU B 1 126 ? 0.36 -35.781 -9.008 1 98.44 126 GLU B C 1
ATOM 3508 O O . GLU B 1 126 ? -0.377 -35.438 -9.93 1 98.44 126 GLU B O 1
ATOM 3513 N N . VAL B 1 127 ? 1.02 -34.875 -8.258 1 98.75 127 VAL B N 1
ATOM 3514 C CA . VAL B 1 127 ? 0.79 -33.438 -8.359 1 98.75 127 VAL B CA 1
ATOM 3515 C C . VAL B 1 127 ? 2.072 -32.75 -8.805 1 98.75 127 VAL B C 1
ATOM 3517 O O . VAL B 1 127 ? 3.104 -32.844 -8.133 1 98.75 127 VAL B O 1
ATOM 3520 N N . TYR B 1 128 ? 1.998 -32.094 -9.945 1 98.75 128 TYR B N 1
ATOM 3521 C CA . TYR B 1 128 ? 3.104 -31.359 -10.531 1 98.75 128 TYR B CA 1
ATOM 3522 C C . TYR B 1 128 ? 2.688 -29.922 -10.844 1 98.75 128 TYR B C 1
ATOM 3524 O O . TYR B 1 128 ? 1.501 -29.594 -10.797 1 98.75 128 TYR B O 1
ATOM 3532 N N . CYS B 1 129 ? 3.67 -29.031 -11.047 1 98.56 129 CYS B N 1
ATOM 3533 C CA . CYS B 1 129 ? 3.393 -27.609 -11.297 1 98.56 129 CYS B CA 1
ATOM 3534 C C . CYS B 1 129 ? 4.086 -27.141 -12.57 1 98.56 129 CYS B C 1
ATOM 3536 O O . CYS B 1 129 ? 5.055 -27.75 -13.023 1 98.56 129 CYS B O 1
ATOM 3538 N N . ALA B 1 130 ? 3.518 -26.141 -13.125 1 98.44 130 ALA B N 1
ATOM 3539 C CA . ALA B 1 130 ? 4.109 -25.469 -14.281 1 98.44 130 ALA B CA 1
ATOM 3540 C C . ALA B 1 130 ? 4.371 -24 -14 1 98.44 130 ALA B C 1
ATOM 3542 O O . ALA B 1 130 ? 3.598 -23.344 -13.289 1 98.44 130 ALA B O 1
ATOM 3543 N N . ARG B 1 131 ? 5.441 -23.469 -14.445 1 97.25 131 ARG B N 1
ATOM 3544 C CA . ARG B 1 131 ? 5.688 -22.031 -14.539 1 97.25 131 ARG B CA 1
ATOM 3545 C C . ARG B 1 131 ? 5.305 -21.484 -15.914 1 97.25 131 ARG B C 1
ATOM 3547 O O . ARG B 1 131 ? 5.973 -21.797 -16.906 1 97.25 131 ARG B O 1
ATOM 3554 N N . ILE B 1 132 ? 4.25 -20.75 -15.938 1 92.94 132 ILE B N 1
ATOM 3555 C CA . ILE B 1 132 ? 3.791 -20.125 -17.172 1 92.94 132 ILE B CA 1
ATOM 3556 C C . ILE B 1 132 ? 4.246 -18.672 -17.203 1 92.94 132 ILE B C 1
ATOM 3558 O O . ILE B 1 132 ? 3.83 -17.859 -16.359 1 92.94 132 ILE B O 1
ATOM 3562 N N . ILE B 1 133 ? 5.07 -18.297 -18.109 1 91.69 133 ILE B N 1
ATOM 3563 C CA . ILE B 1 133 ? 5.562 -16.922 -18.219 1 91.69 133 ILE B CA 1
ATOM 3564 C C . ILE B 1 133 ? 5.121 -16.328 -19.562 1 91.69 133 ILE B C 1
ATOM 3566 O O . ILE B 1 133 ? 5.461 -15.188 -19.875 1 91.69 133 ILE B O 1
ATOM 3570 N N . THR B 1 134 ? 4.379 -17.125 -20.312 1 90.5 134 THR B N 1
ATOM 3571 C CA . THR B 1 134 ? 3.73 -16.656 -21.531 1 90.5 134 THR B CA 1
ATOM 3572 C C . THR B 1 134 ? 2.488 -15.836 -21.203 1 90.5 134 THR B C 1
ATOM 3574 O O . THR B 1 134 ? 1.725 -16.188 -20.312 1 90.5 134 THR B O 1
ATOM 3577 N N . GLY B 1 135 ? 2.332 -14.688 -21.938 1 89.75 135 GLY B N 1
ATOM 3578 C CA . GLY B 1 135 ? 1.131 -13.883 -21.781 1 89.75 135 GLY B CA 1
ATOM 3579 C C . GLY B 1 135 ? -0.047 -14.398 -22.578 1 89.75 135 GLY B C 1
ATOM 3580 O O . GLY B 1 135 ? 0.074 -14.641 -23.781 1 89.75 135 GLY B O 1
ATOM 3581 N N . PHE B 1 136 ? -1.165 -14.688 -21.891 1 91.94 136 PHE B N 1
ATOM 3582 C CA . PHE B 1 136 ? -2.418 -15.07 -22.531 1 91.94 136 PHE B CA 1
ATOM 3583 C C . PHE B 1 136 ? -3.506 -14.047 -22.25 1 91.94 136 PHE B C 1
ATOM 3585 O O . PHE B 1 136 ? -3.727 -13.672 -21.094 1 91.94 136 PHE B O 1
ATOM 3592 N N . ALA B 1 137 ? -4.137 -13.57 -23.266 1 91.06 137 ALA B N 1
ATOM 3593 C CA . ALA B 1 137 ? -5.316 -12.719 -23.141 1 91.06 137 ALA B CA 1
ATOM 3594 C C . ALA B 1 137 ? -6.566 -13.43 -23.641 1 91.06 137 ALA B C 1
ATOM 3596 O O . ALA B 1 137 ? -6.48 -14.398 -24.391 1 91.06 137 ALA B O 1
ATOM 3597 N N . ARG B 1 138 ? -7.781 -13.086 -23.156 1 93.19 138 ARG B N 1
ATOM 3598 C CA . ARG B 1 138 ? -9.07 -13.664 -23.547 1 93.19 138 ARG B CA 1
ATOM 3599 C C . ARG B 1 138 ? -9.984 -12.609 -24.141 1 93.19 138 ARG B C 1
ATOM 3601 O O . ARG B 1 138 ? -10.953 -12.188 -23.516 1 93.19 138 ARG B O 1
ATOM 3608 N N . PRO B 1 139 ? -9.766 -12.242 -25.375 1 93.94 139 PRO B N 1
ATOM 3609 C CA . PRO B 1 139 ? -10.617 -11.219 -25.984 1 93.94 139 PRO B CA 1
ATOM 3610 C C . PRO B 1 139 ? -12.086 -11.633 -26.047 1 93.94 139 PRO B C 1
ATOM 3612 O O . PRO B 1 139 ? -12.969 -10.773 -26.016 1 93.94 139 PRO B O 1
ATOM 3615 N N . GLU B 1 140 ? -12.375 -12.922 -26.203 1 94.94 140 GLU B N 1
ATOM 3616 C CA . GLU B 1 140 ? -13.695 -13.523 -26.125 1 94.94 140 GLU B CA 1
ATOM 3617 C C . GLU B 1 140 ? -13.68 -14.789 -25.266 1 94.94 140 GLU B C 1
ATOM 3619 O O . GLU B 1 140 ? -12.609 -15.336 -24.984 1 94.94 140 GLU B O 1
ATOM 3624 N N . ARG B 1 141 ? -14.844 -15.312 -24.938 1 94.75 141 ARG B N 1
ATOM 3625 C CA . ARG B 1 141 ? -14.969 -16.406 -23.984 1 94.75 141 ARG B CA 1
ATOM 3626 C C . ARG B 1 141 ? -14.344 -17.688 -24.531 1 94.75 141 ARG B C 1
ATOM 3628 O O . ARG B 1 141 ? -13.898 -18.547 -23.766 1 94.75 141 ARG B O 1
ATOM 3635 N N . ASN B 1 142 ? -14.281 -17.797 -25.859 1 97.38 142 ASN B N 1
ATOM 3636 C CA . ASN B 1 142 ? -13.805 -19.031 -26.469 1 97.38 142 ASN B CA 1
ATOM 3637 C C . ASN B 1 142 ? -12.477 -18.828 -27.188 1 97.38 142 ASN B C 1
ATOM 3639 O O . ASN B 1 142 ? -12.062 -19.672 -27.984 1 97.38 142 ASN B O 1
ATOM 3643 N N . ILE B 1 143 ? -11.805 -17.688 -26.906 1 97.31 143 ILE B N 1
ATOM 3644 C CA . ILE B 1 143 ? -10.586 -17.375 -27.641 1 97.31 143 ILE B CA 1
ATOM 3645 C C . ILE B 1 143 ? -9.453 -17.094 -26.656 1 97.31 143 ILE B C 1
ATOM 3647 O O . ILE B 1 143 ? -9.633 -16.359 -25.688 1 97.31 143 ILE B O 1
ATOM 3651 N N . SER B 1 144 ? -8.336 -17.734 -26.859 1 97.25 144 SER B N 1
ATOM 3652 C CA . SER B 1 144 ? -7.082 -17.438 -26.188 1 97.25 144 SER B CA 1
ATOM 3653 C C . SER B 1 144 ? -6.094 -16.766 -27.125 1 97.25 144 SER B C 1
ATOM 3655 O O . SER B 1 144 ? -5.797 -17.297 -28.203 1 97.25 144 SER B O 1
ATOM 3657 N N . GLU B 1 145 ? -5.598 -15.609 -26.719 1 96 145 GLU B N 1
ATOM 3658 C CA . GLU B 1 145 ? -4.621 -14.875 -27.516 1 96 145 GLU B CA 1
ATOM 3659 C C . GLU B 1 145 ? -3.266 -14.82 -26.828 1 96 145 GLU B C 1
ATOM 3661 O O . GLU B 1 145 ? -3.148 -14.266 -25.734 1 96 145 GLU B O 1
ATOM 3666 N N . ILE B 1 146 ? -2.221 -15.359 -27.438 1 94.62 146 ILE B N 1
ATOM 3667 C CA . ILE B 1 146 ? -0.861 -15.266 -26.922 1 94.62 146 ILE B CA 1
ATOM 3668 C C . ILE B 1 146 ? -0.282 -13.891 -27.234 1 94.62 146 ILE B C 1
ATOM 3670 O O . ILE B 1 146 ? -0.064 -13.555 -28.406 1 94.62 146 ILE B O 1
ATOM 3674 N N . THR B 1 147 ? 0.058 -13.148 -26.156 1 89.19 147 THR B N 1
ATOM 3675 C CA . THR B 1 147 ? 0.407 -11.742 -26.344 1 89.19 147 THR B CA 1
ATOM 3676 C C . THR B 1 147 ? 1.886 -11.508 -26.047 1 89.19 147 THR B C 1
ATOM 3678 O O . THR B 1 147 ? 2.484 -10.562 -26.562 1 89.19 147 THR B O 1
ATOM 3681 N N . VAL B 1 148 ? 2.523 -12.289 -25.234 1 86.56 148 VAL B N 1
ATOM 3682 C CA . VAL B 1 148 ? 3.91 -12.125 -24.812 1 86.56 148 VAL B CA 1
ATOM 3683 C C . VAL B 1 148 ? 4.594 -13.484 -24.734 1 86.56 148 VAL B C 1
ATOM 3685 O O . VAL B 1 148 ? 3.986 -14.469 -24.297 1 86.56 148 VAL B O 1
ATOM 3688 N N . TYR B 1 149 ? 5.82 -13.539 -25.188 1 89 149 TYR B N 1
ATOM 3689 C CA . TYR B 1 149 ? 6.656 -14.727 -25.016 1 89 149 TYR B CA 1
ATOM 3690 C C . TYR B 1 149 ? 8.086 -14.344 -24.656 1 89 149 TYR B C 1
ATOM 3692 O O . TYR B 1 149 ? 8.727 -13.57 -25.375 1 89 149 TYR B O 1
ATOM 3700 N N . THR B 1 150 ? 8.547 -14.859 -23.562 1 85.38 150 THR B N 1
ATOM 3701 C CA . THR B 1 150 ? 9.898 -14.523 -23.109 1 85.38 150 THR B CA 1
ATOM 3702 C C . THR B 1 150 ? 10.75 -15.781 -22.953 1 85.38 150 THR B C 1
ATOM 3704 O O . THR B 1 150 ? 11.922 -15.789 -23.344 1 85.38 150 THR B O 1
ATOM 3707 N N . GLU B 1 151 ? 10.266 -16.766 -22.359 1 92.56 151 GLU B N 1
ATOM 3708 C CA . GLU B 1 151 ? 10.945 -18.016 -22.031 1 92.56 151 GLU B CA 1
ATOM 3709 C C . GLU B 1 151 ? 9.984 -19.203 -22.094 1 92.56 151 GLU B C 1
ATOM 3711 O O . GLU B 1 151 ? 8.766 -19.016 -22.109 1 92.56 151 GLU B O 1
ATOM 3716 N N . PRO B 1 152 ? 10.547 -20.391 -22.188 1 96 152 PRO B N 1
ATOM 3717 C CA . PRO B 1 152 ? 9.688 -21.578 -22.234 1 96 152 PRO B CA 1
ATOM 3718 C C . PRO B 1 152 ? 8.867 -21.75 -20.953 1 96 152 PRO B C 1
ATOM 3720 O O . PRO B 1 152 ? 9.312 -21.359 -19.875 1 96 152 PRO B O 1
ATOM 3723 N N . MET B 1 153 ? 7.695 -22.391 -21.156 1 97 153 MET B N 1
ATOM 3724 C CA . MET B 1 153 ? 6.992 -22.969 -20.016 1 97 153 MET B CA 1
ATOM 3725 C C . MET B 1 153 ? 7.828 -24.062 -19.344 1 97 153 MET B C 1
ATOM 3727 O O . MET B 1 153 ? 8.492 -24.828 -20.031 1 97 153 MET B O 1
ATOM 3731 N N . LEU B 1 154 ? 7.855 -24.109 -18.047 1 98.62 154 LEU B N 1
ATOM 3732 C CA . LEU B 1 154 ? 8.625 -25.125 -17.344 1 98.62 154 LEU B CA 1
ATOM 3733 C C . LEU B 1 154 ? 7.711 -26.016 -16.5 1 98.62 154 LEU B C 1
ATOM 3735 O O . LEU B 1 154 ? 6.836 -25.531 -15.789 1 98.62 154 LEU B O 1
ATOM 3739 N N . LEU B 1 155 ? 7.875 -27.328 -16.656 1 98.81 155 LEU B N 1
ATOM 3740 C CA . LEU B 1 155 ? 7.16 -28.312 -15.852 1 98.81 155 LEU B CA 1
ATOM 3741 C C . LEU B 1 155 ? 8.102 -28.953 -14.836 1 98.81 155 LEU B C 1
ATOM 3743 O O . LEU B 1 155 ? 9.258 -29.234 -15.148 1 98.81 155 LEU B O 1
ATOM 3747 N N . GLY B 1 156 ? 7.625 -29.141 -13.641 1 98.56 156 GLY B N 1
ATOM 3748 C CA . GLY B 1 156 ? 8.453 -29.781 -12.633 1 98.56 156 GLY B CA 1
ATOM 3749 C C . GLY B 1 156 ? 7.68 -30.156 -11.383 1 98.56 156 GLY B C 1
ATOM 3750 O O . GLY B 1 156 ? 6.445 -30.125 -11.367 1 98.56 156 GLY B O 1
ATOM 3751 N N . SER B 1 157 ? 8.406 -30.719 -10.414 1 98.12 157 SER B N 1
ATOM 3752 C CA . SER B 1 157 ? 7.867 -31.141 -9.125 1 98.12 157 SER B CA 1
ATOM 3753 C C . SER B 1 157 ? 8.391 -30.25 -7.996 1 98.12 157 SER B C 1
ATOM 3755 O O . SER B 1 157 ? 9.578 -29.922 -7.961 1 98.12 157 SER B O 1
ATOM 3757 N N . LEU B 1 158 ? 7.461 -29.797 -7.129 1 96.75 158 LEU B N 1
ATOM 3758 C CA . LEU B 1 158 ? 7.883 -29.031 -5.961 1 96.75 158 LEU B CA 1
ATOM 3759 C C . LEU B 1 158 ? 8.25 -29.953 -4.805 1 96.75 158 LEU B C 1
ATOM 3761 O O . LEU B 1 158 ? 8.844 -29.516 -3.816 1 96.75 158 LEU B O 1
ATOM 3765 N N . GLN B 1 159 ? 7.957 -31.266 -5.016 1 96.31 159 GLN B N 1
ATOM 3766 C CA . GLN B 1 159 ? 8.211 -32.25 -3.973 1 96.31 159 GLN B CA 1
ATOM 3767 C C . GLN B 1 159 ? 9.406 -33.125 -4.32 1 96.31 159 GLN B C 1
ATOM 3769 O O . GLN B 1 159 ? 9.734 -34.062 -3.586 1 96.31 159 GLN B O 1
ATOM 3774 N N . GLY B 1 160 ? 10.062 -32.906 -5.344 1 96.06 160 GLY B N 1
ATOM 3775 C CA . GLY B 1 160 ? 11.25 -33.656 -5.723 1 96.06 160 GLY B CA 1
ATOM 3776 C C . GLY B 1 160 ? 10.93 -35 -6.344 1 96.06 160 GLY B C 1
ATOM 3777 O O . GLY B 1 160 ? 11.742 -35.906 -6.273 1 96.06 160 GLY B O 1
ATOM 3778 N N . GLU B 1 161 ? 9.781 -35.094 -6.938 1 97.94 161 GLU B N 1
ATOM 3779 C CA . GLU B 1 161 ? 9.359 -36.344 -7.57 1 97.94 161 GLU B CA 1
ATOM 3780 C C . GLU B 1 161 ? 9.969 -36.5 -8.969 1 97.94 161 GLU B C 1
ATOM 3782 O O . GLU B 1 161 ? 10.406 -35.5 -9.562 1 97.94 161 GLU B O 1
ATOM 3787 N N . ASP B 1 162 ? 10.031 -37.719 -9.469 1 97.81 162 ASP B N 1
ATOM 3788 C CA . ASP B 1 162 ? 10.438 -37.969 -10.844 1 97.81 162 ASP B CA 1
ATOM 3789 C C . ASP B 1 162 ? 9.508 -37.25 -11.828 1 97.81 162 ASP B C 1
ATOM 3791 O O . ASP B 1 162 ? 8.289 -37.312 -11.688 1 97.81 162 ASP B O 1
ATOM 3795 N N . ILE B 1 163 ? 10.141 -36.531 -12.781 1 98.56 163 ILE B N 1
ATOM 3796 C CA . ILE B 1 163 ? 9.328 -35.719 -13.695 1 98.56 163 ILE B CA 1
ATOM 3797 C C . ILE B 1 163 ? 9.477 -36.25 -15.117 1 98.56 163 ILE B C 1
ATOM 3799 O O . ILE B 1 163 ? 9.023 -35.625 -16.078 1 98.56 163 ILE B O 1
ATOM 3803 N N . SER B 1 164 ? 10.07 -37.406 -15.312 1 98.5 164 SER B N 1
ATOM 3804 C CA . SER B 1 164 ? 10.391 -37.906 -16.641 1 98.5 164 SER B CA 1
ATOM 3805 C C . SER B 1 164 ? 9.133 -38.156 -17.469 1 98.5 164 SER B C 1
ATOM 3807 O O . SER B 1 164 ? 9.125 -37.938 -18.672 1 98.5 164 SER B O 1
ATOM 3809 N N . HIS B 1 165 ? 8.086 -38.594 -16.812 1 97.81 165 HIS B N 1
ATOM 3810 C CA . HIS B 1 165 ? 6.863 -38.938 -17.531 1 97.81 165 HIS B CA 1
ATOM 3811 C C . HIS B 1 165 ? 6.18 -37.688 -18.078 1 97.81 165 HIS B C 1
ATOM 3813 O O . HIS B 1 165 ? 5.34 -37.781 -18.969 1 97.81 165 HIS B O 1
ATOM 3819 N N . LEU B 1 166 ? 6.559 -36.438 -17.609 1 98.56 166 LEU B N 1
ATOM 3820 C CA . LEU B 1 166 ? 5.977 -35.188 -18.078 1 98.56 166 LEU B CA 1
ATOM 3821 C C . LEU B 1 166 ? 6.52 -34.844 -19.469 1 98.56 166 LEU B C 1
ATOM 3823 O O . LEU B 1 166 ? 5.973 -33.969 -20.141 1 98.56 166 LEU B O 1
ATOM 3827 N N . GLN B 1 167 ? 7.547 -35.5 -19.922 1 98.62 167 GLN B N 1
ATOM 3828 C CA . GLN B 1 167 ? 8.18 -35.188 -21.203 1 98.62 167 GLN B CA 1
ATOM 3829 C C . GLN B 1 167 ? 7.184 -35.312 -22.359 1 98.62 167 GLN B C 1
ATOM 3831 O O . GLN B 1 167 ? 7.219 -34.531 -23.312 1 98.62 167 GLN B O 1
ATOM 3836 N N . GLU B 1 168 ? 6.391 -36.312 -22.25 1 97.88 168 GLU B N 1
ATOM 3837 C CA . GLU B 1 168 ? 5.43 -36.562 -23.328 1 97.88 168 GLU B CA 1
ATOM 3838 C C . GLU B 1 168 ? 4.512 -35.344 -23.531 1 97.88 168 GLU B C 1
ATOM 3840 O O . GLU B 1 168 ? 4.32 -34.906 -24.656 1 97.88 168 GLU B O 1
ATOM 3845 N N . ILE B 1 169 ? 3.971 -34.844 -22.484 1 98.44 169 ILE B N 1
ATOM 3846 C CA . ILE B 1 169 ? 3.053 -33.719 -22.609 1 98.44 169 ILE B CA 1
ATOM 3847 C C . ILE B 1 169 ? 3.832 -32.438 -22.969 1 98.44 169 ILE B C 1
ATOM 3849 O O . ILE B 1 169 ? 3.336 -31.578 -23.703 1 98.44 169 ILE B O 1
ATOM 3853 N N . ALA B 1 170 ? 5.039 -32.25 -22.453 1 98.69 170 ALA B N 1
ATOM 3854 C CA . ALA B 1 170 ? 5.898 -31.141 -22.812 1 98.69 170 ALA B CA 1
ATOM 3855 C C . ALA B 1 170 ? 6.184 -31.125 -24.312 1 98.69 170 ALA B C 1
ATOM 3857 O O . ALA B 1 170 ? 6.145 -30.062 -24.953 1 98.69 170 ALA B O 1
ATOM 3858 N N . ASP B 1 171 ? 6.434 -32.312 -24.844 1 98.56 171 ASP B N 1
ATOM 3859 C CA . ASP B 1 171 ? 6.715 -32.438 -26.281 1 98.56 171 ASP B CA 1
ATOM 3860 C C . ASP B 1 171 ? 5.508 -32.031 -27.109 1 98.56 171 ASP B C 1
ATOM 3862 O O . ASP B 1 171 ? 5.656 -31.406 -28.156 1 98.56 171 ASP B O 1
ATOM 3866 N N . ARG B 1 172 ? 4.352 -32.438 -26.688 1 98.19 172 ARG B N 1
ATOM 3867 C CA . ARG B 1 172 ? 3.137 -32.094 -27.422 1 98.19 172 ARG B CA 1
ATOM 3868 C C . ARG B 1 172 ? 2.896 -30.578 -27.422 1 98.19 172 ARG B C 1
ATOM 3870 O O . ARG B 1 172 ? 2.541 -30 -28.438 1 98.19 172 ARG B O 1
ATOM 3877 N N . ILE B 1 173 ? 3.117 -29.969 -26.266 1 97.75 173 ILE B N 1
ATOM 3878 C CA . ILE B 1 173 ? 2.939 -28.516 -26.156 1 97.75 173 ILE B CA 1
ATOM 3879 C C . ILE B 1 173 ? 3.969 -27.812 -27.031 1 97.75 173 ILE B C 1
ATOM 3881 O O . ILE B 1 173 ? 3.627 -26.891 -27.781 1 97.75 173 ILE B O 1
ATOM 3885 N N . THR B 1 174 ? 5.16 -28.281 -27 1 97.75 174 THR B N 1
ATOM 3886 C CA . THR B 1 174 ? 6.227 -27.703 -27.812 1 97.75 174 THR B CA 1
ATOM 3887 C C . THR B 1 174 ? 5.914 -27.844 -29.297 1 97.75 174 THR B C 1
ATOM 3889 O O . THR B 1 174 ? 6.117 -26.906 -30.078 1 97.75 174 THR B O 1
ATOM 3892 N N . ALA B 1 175 ? 5.422 -28.984 -29.672 1 97.25 175 ALA B N 1
ATOM 3893 C CA . ALA B 1 175 ? 5.113 -29.266 -31.078 1 97.25 175 ALA B CA 1
ATOM 3894 C C . ALA B 1 175 ? 4.012 -28.344 -31.594 1 97.25 175 ALA B C 1
ATOM 3896 O O . ALA B 1 175 ? 3.904 -28.109 -32.781 1 97.25 175 ALA B O 1
ATOM 3897 N N . SER B 1 176 ? 3.221 -27.812 -30.703 1 96.25 176 SER B N 1
ATOM 3898 C CA . SER B 1 176 ? 2.146 -26.906 -31.094 1 96.25 176 SER B CA 1
ATOM 3899 C C . SER B 1 176 ? 2.68 -25.5 -31.359 1 96.25 176 SER B C 1
ATOM 3901 O O . SER B 1 176 ? 1.952 -24.641 -31.859 1 96.25 176 SER B O 1
ATOM 3903 N N . GLY B 1 177 ? 3.949 -25.266 -30.938 1 94.75 177 GLY B N 1
ATOM 3904 C CA . GLY B 1 177 ? 4.547 -23.953 -31.141 1 94.75 177 GLY B CA 1
ATOM 3905 C C . GLY B 1 177 ? 4.844 -23.219 -29.844 1 94.75 177 GLY B C 1
ATOM 3906 O O . GLY B 1 177 ? 5.5 -22.172 -29.859 1 94.75 177 GLY B O 1
ATOM 3907 N N . LEU B 1 178 ? 4.438 -23.703 -28.75 1 94.75 178 LEU B N 1
ATOM 3908 C CA . LEU B 1 178 ? 4.711 -23.156 -27.438 1 94.75 178 LEU B CA 1
ATOM 3909 C C . LEU B 1 178 ? 5.789 -23.953 -26.719 1 94.75 178 LEU B C 1
ATOM 3911 O O . LEU B 1 178 ? 5.52 -25.047 -26.203 1 94.75 178 LEU B O 1
ATOM 3915 N N . ASN B 1 179 ? 6.914 -23.391 -26.625 1 96.31 179 ASN B N 1
ATOM 3916 C CA . ASN B 1 179 ? 8.023 -24.125 -26.047 1 96.31 179 ASN B CA 1
ATOM 3917 C C . ASN B 1 179 ? 7.75 -24.5 -24.594 1 96.31 179 ASN B C 1
ATOM 3919 O O . ASN B 1 179 ? 7.359 -23.641 -23.797 1 96.31 179 ASN B O 1
ATOM 3923 N N . CYS B 1 180 ? 7.984 -25.734 -24.25 1 97.88 180 CYS B N 1
ATOM 3924 C CA . CYS B 1 180 ? 7.75 -26.297 -22.922 1 97.88 180 CYS B CA 1
ATOM 3925 C C . CYS B 1 180 ? 8.844 -27.297 -22.547 1 97.88 180 CYS B C 1
ATOM 3927 O O . CYS B 1 180 ? 9.18 -28.172 -23.344 1 97.88 180 CYS B O 1
ATOM 3929 N N . GLU B 1 181 ? 9.453 -27.125 -21.391 1 98.62 181 GLU B N 1
ATOM 3930 C CA . GLU B 1 181 ? 10.578 -27.938 -20.953 1 98.62 181 GLU B CA 1
ATOM 3931 C C . GLU B 1 181 ? 10.398 -28.422 -19.516 1 98.62 181 GLU B C 1
ATOM 3933 O O . GLU B 1 181 ? 9.531 -27.922 -18.797 1 98.62 181 GLU B O 1
ATOM 3938 N N . LEU B 1 182 ? 11.172 -29.438 -19.203 1 98.69 182 LEU B N 1
ATOM 3939 C CA . LEU B 1 182 ? 11.203 -29.922 -17.828 1 98.69 182 LEU B CA 1
ATOM 3940 C C . LEU B 1 182 ? 12.344 -29.281 -17.047 1 98.69 182 LEU B C 1
ATOM 3942 O O . LEU B 1 182 ? 13.352 -28.875 -17.625 1 98.69 182 LEU B O 1
ATOM 3946 N N . THR B 1 183 ? 12.172 -29.125 -15.734 1 98.31 183 THR B N 1
ATOM 3947 C CA . THR B 1 183 ? 13.242 -28.656 -14.867 1 98.31 183 THR B CA 1
ATOM 3948 C C . THR B 1 183 ? 13.156 -29.312 -13.492 1 98.31 183 THR B C 1
ATOM 3950 O O . THR B 1 183 ? 12.055 -29.578 -12.992 1 98.31 183 THR B O 1
ATOM 3953 N N . GLU B 1 184 ? 14.297 -29.594 -12.938 1 97.44 184 GLU B N 1
ATOM 3954 C CA . GLU B 1 184 ? 14.367 -30.125 -11.586 1 97.44 184 GLU B CA 1
ATOM 3955 C C . GLU B 1 184 ? 14.375 -29.016 -10.547 1 97.44 184 GLU B C 1
ATOM 3957 O O . GLU B 1 184 ? 14.312 -29.266 -9.344 1 97.44 184 GLU B O 1
ATOM 3962 N N . GLU B 1 185 ? 14.406 -27.734 -11.016 1 97.19 185 GLU B N 1
ATOM 3963 C CA . GLU B 1 185 ? 14.508 -26.578 -10.133 1 97.19 185 GLU B CA 1
ATOM 3964 C C . GLU B 1 185 ? 13.305 -25.656 -10.281 1 97.19 185 GLU B C 1
ATOM 3966 O O . GLU B 1 185 ? 13.453 -24.438 -10.328 1 97.19 185 GLU B O 1
ATOM 3971 N N . LEU B 1 186 ? 12.148 -26.297 -10.43 1 97.5 186 LEU B N 1
ATOM 3972 C CA . LEU B 1 186 ? 10.945 -25.516 -10.727 1 97.5 186 LEU B CA 1
ATOM 3973 C C . LEU B 1 186 ? 10.688 -24.484 -9.641 1 97.5 186 LEU B C 1
ATOM 3975 O O . LEU B 1 186 ? 10.227 -23.375 -9.938 1 97.5 186 LEU B O 1
ATOM 3979 N N . ASP B 1 187 ? 10.961 -24.859 -8.352 1 96.81 187 ASP B N 1
ATOM 3980 C CA . ASP B 1 187 ? 10.719 -23.969 -7.227 1 96.81 187 ASP B CA 1
ATOM 3981 C C . ASP B 1 187 ? 11.484 -22.656 -7.395 1 96.81 187 ASP B C 1
ATOM 3983 O O . ASP B 1 187 ? 10.938 -21.578 -7.16 1 96.81 187 ASP B O 1
ATOM 3987 N N . LYS B 1 188 ? 12.766 -22.703 -7.898 1 97.94 188 LYS B N 1
ATOM 3988 C CA . LYS B 1 188 ? 13.586 -21.516 -8.094 1 97.94 188 LYS B CA 1
ATOM 3989 C C . LYS B 1 188 ? 12.984 -20.594 -9.156 1 97.94 188 LYS B C 1
ATOM 3991 O O . LYS B 1 188 ? 12.977 -19.375 -9 1 97.94 188 LYS B O 1
ATOM 3996 N N . TYR B 1 189 ? 12.477 -21.203 -10.148 1 97.62 189 TYR B N 1
ATOM 3997 C CA . TYR B 1 189 ? 11.898 -20.438 -11.242 1 97.62 189 TYR B CA 1
ATOM 3998 C C . TYR B 1 189 ? 10.57 -19.812 -10.836 1 97.62 189 TYR B C 1
ATOM 4000 O O . TYR B 1 189 ? 10.234 -18.703 -11.25 1 97.62 189 TYR B O 1
ATOM 4008 N N . LEU B 1 190 ? 9.758 -20.531 -10.055 1 98 190 LEU B N 1
ATOM 4009 C CA . LEU B 1 190 ? 8.508 -19.984 -9.562 1 98 190 LEU B CA 1
ATOM 4010 C C . LEU B 1 190 ? 8.773 -18.781 -8.648 1 98 190 LEU B C 1
ATOM 4012 O O . LEU B 1 190 ? 8.086 -17.766 -8.734 1 98 190 LEU B O 1
ATOM 4016 N N . TRP B 1 191 ? 9.789 -18.859 -7.82 1 98.31 191 TRP B N 1
ATOM 4017 C CA . TRP B 1 191 ? 10.094 -17.766 -6.906 1 98.31 191 TRP B CA 1
ATOM 4018 C C . TRP B 1 191 ? 10.711 -16.578 -7.656 1 98.31 191 TRP B C 1
ATOM 4020 O O . TRP B 1 191 ? 10.531 -15.43 -7.27 1 98.31 191 TRP B O 1
ATOM 4030 N N . ALA B 1 192 ? 11.469 -16.922 -8.766 1 97.88 192 ALA B N 1
ATOM 4031 C CA . ALA B 1 192 ? 11.914 -15.836 -9.633 1 97.88 192 ALA B CA 1
ATOM 4032 C C . ALA B 1 192 ? 10.727 -15.031 -10.164 1 97.88 192 ALA B C 1
ATOM 4034 O O . ALA B 1 192 ? 10.766 -13.805 -10.195 1 97.88 192 ALA B O 1
ATOM 4035 N N . LYS B 1 193 ? 9.68 -15.672 -10.516 1 97.38 193 LYS B N 1
ATOM 4036 C CA . LYS B 1 193 ? 8.477 -15.016 -11.023 1 97.38 193 LYS B CA 1
ATOM 4037 C C . LYS B 1 193 ? 7.73 -14.305 -9.898 1 97.38 193 LYS B C 1
ATOM 4039 O O . LYS B 1 193 ? 7.16 -13.234 -10.109 1 97.38 193 LYS B O 1
ATOM 4044 N N . MET B 1 194 ? 7.715 -14.93 -8.727 1 98.12 194 MET B N 1
ATOM 4045 C CA . MET B 1 194 ? 7.113 -14.305 -7.555 1 98.12 194 MET B CA 1
ATOM 4046 C C . MET B 1 194 ? 7.758 -12.953 -7.27 1 98.12 194 MET B C 1
ATOM 4048 O O . MET B 1 194 ? 7.062 -11.977 -6.98 1 98.12 194 MET B O 1
ATOM 4052 N N . LEU B 1 195 ? 9.133 -12.945 -7.305 1 98.69 195 LEU B N 1
ATOM 4053 C CA . LEU B 1 195 ? 9.867 -11.703 -7.086 1 98.69 195 LEU B CA 1
ATOM 4054 C C . LEU B 1 195 ? 9.406 -10.625 -8.055 1 98.69 195 LEU B C 1
ATOM 4056 O O . LEU B 1 195 ? 9.148 -9.484 -7.656 1 98.69 195 LEU B O 1
ATOM 4060 N N . TYR B 1 196 ? 9.25 -11.008 -9.281 1 97.81 196 TYR B N 1
ATOM 4061 C CA . TYR B 1 196 ? 8.867 -10.094 -10.352 1 97.81 196 TYR B CA 1
ATOM 4062 C C . TYR B 1 196 ? 7.422 -9.641 -10.188 1 97.81 196 TYR B C 1
ATOM 4064 O O . TYR B 1 196 ? 7.141 -8.438 -10.172 1 97.81 196 TYR B O 1
ATOM 4072 N N . ASN B 1 197 ? 6.504 -10.531 -9.992 1 97.62 197 ASN B N 1
ATOM 4073 C CA . ASN B 1 197 ? 5.07 -10.25 -9.961 1 97.62 197 ASN B CA 1
ATOM 4074 C C . ASN B 1 197 ? 4.68 -9.484 -8.703 1 97.62 197 ASN B C 1
ATOM 4076 O O . ASN B 1 197 ? 3.9 -8.531 -8.766 1 97.62 197 ASN B O 1
ATOM 4080 N N . CYS B 1 198 ? 5.203 -9.898 -7.555 1 98.81 198 CYS B N 1
ATOM 4081 C CA . CYS B 1 198 ? 4.824 -9.289 -6.285 1 98.81 198 CYS B CA 1
ATOM 4082 C C . CYS B 1 198 ? 5.309 -7.848 -6.203 1 98.81 198 CYS B C 1
ATOM 4084 O O . CYS B 1 198 ? 4.66 -7.004 -5.582 1 98.81 198 CYS B O 1
ATOM 4086 N N . SER B 1 199 ? 6.48 -7.516 -6.84 1 98.75 199 SER B N 1
ATOM 4087 C CA . SER B 1 199 ? 7.086 -6.191 -6.777 1 98.75 199 SER B CA 1
ATOM 4088 C C . SER B 1 199 ? 6.426 -5.23 -7.758 1 98.75 199 SER B C 1
ATOM 4090 O O . SER B 1 199 ? 6.48 -4.012 -7.578 1 98.75 199 SER B O 1
ATOM 4092 N N . LEU B 1 200 ? 5.758 -5.789 -8.844 1 98.62 200 LEU B N 1
ATOM 4093 C CA . LEU B 1 200 ? 5.316 -4.918 -9.922 1 98.62 200 LEU B CA 1
ATOM 4094 C C . LEU B 1 200 ? 3.797 -4.914 -10.039 1 98.62 200 LEU B C 1
ATOM 4096 O O . LEU B 1 200 ? 3.178 -3.852 -10.094 1 98.62 200 LEU B O 1
ATOM 4100 N N . ASN B 1 201 ? 3.125 -6.098 -9.977 1 98.19 201 ASN B N 1
ATOM 4101 C CA . ASN B 1 201 ? 1.719 -6.258 -10.336 1 98.19 201 ASN B CA 1
ATOM 4102 C C . ASN B 1 201 ? 0.822 -5.363 -9.484 1 98.19 201 ASN B C 1
ATOM 4104 O O . ASN B 1 201 ? 0.01 -4.605 -10.008 1 98.19 201 ASN B O 1
ATOM 4108 N N . PRO B 1 202 ? 0.97 -5.48 -8.141 1 98.69 202 PRO B N 1
ATOM 4109 C CA . PRO B 1 202 ? 0.027 -4.719 -7.316 1 98.69 202 PRO B CA 1
ATOM 4110 C C . PRO B 1 202 ? 0.245 -3.209 -7.414 1 98.69 202 PRO B C 1
ATOM 4112 O O . PRO B 1 202 ? -0.722 -2.443 -7.461 1 98.69 202 PRO B O 1
ATOM 4115 N N . LEU B 1 203 ? 1.526 -2.736 -7.461 1 98.69 203 LEU B N 1
ATOM 4116 C CA . LEU B 1 203 ? 1.815 -1.309 -7.539 1 98.69 203 LEU B CA 1
ATOM 4117 C C . LEU B 1 203 ? 1.326 -0.727 -8.859 1 98.69 203 LEU B C 1
ATOM 4119 O O . LEU B 1 203 ? 0.767 0.372 -8.891 1 98.69 203 LEU B O 1
ATOM 4123 N N . GLU B 1 204 ? 1.595 -1.489 -9.938 1 98.12 204 GLU B N 1
ATOM 4124 C CA . GLU B 1 204 ? 1.074 -1.108 -11.25 1 98.12 204 GLU B CA 1
ATOM 4125 C C . GLU B 1 204 ? -0.437 -0.903 -11.203 1 98.12 204 GLU B C 1
ATOM 4127 O O . GLU B 1 204 ? -0.955 0.064 -11.766 1 98.12 204 GLU B O 1
ATOM 4132 N N . SER B 1 205 ? -1.103 -1.793 -10.57 1 98.06 205 SER B N 1
ATOM 4133 C CA . SER B 1 205 ? -2.561 -1.804 -10.531 1 98.06 205 SER B CA 1
ATOM 4134 C C . SER B 1 205 ? -3.1 -0.688 -9.641 1 98.06 205 SER B C 1
ATOM 4136 O O . SER B 1 205 ? -4.074 -0.022 -9.992 1 98.06 205 SER B O 1
ATOM 4138 N N . ILE B 1 206 ? -2.449 -0.445 -8.5 1 98.38 206 ILE B N 1
ATOM 4139 C CA . ILE B 1 206 ? -2.865 0.571 -7.539 1 98.38 206 ILE B CA 1
ATOM 4140 C C . ILE B 1 206 ? -2.674 1.961 -8.141 1 98.38 206 ILE B C 1
ATOM 4142 O O . ILE B 1 206 ? -3.537 2.83 -8 1 98.38 206 ILE B O 1
ATOM 4146 N N . LEU B 1 207 ? -1.556 2.168 -8.867 1 98.12 207 LEU B N 1
ATOM 4147 C CA . LEU B 1 207 ? -1.18 3.488 -9.359 1 98.12 207 LEU B CA 1
ATOM 4148 C C . LEU B 1 207 ? -1.652 3.686 -10.797 1 98.12 207 LEU B C 1
ATOM 4150 O O . LEU B 1 207 ? -1.58 4.793 -11.328 1 98.12 207 LEU B O 1
ATOM 4154 N N . ASP B 1 208 ? -2.197 2.59 -11.43 1 97 208 ASP B N 1
ATOM 4155 C CA . ASP B 1 208 ? -2.664 2.607 -12.812 1 97 208 ASP B CA 1
ATOM 4156 C C . ASP B 1 208 ? -1.586 3.148 -13.75 1 97 208 ASP B C 1
ATOM 4158 O O . ASP B 1 208 ? -1.826 4.098 -14.492 1 97 208 ASP B O 1
ATOM 4162 N N . VAL B 1 209 ? -0.418 2.578 -13.672 1 97.31 209 VAL B N 1
ATOM 4163 C CA . VAL B 1 209 ? 0.711 2.938 -14.516 1 97.31 209 VAL B CA 1
ATOM 4164 C C . VAL B 1 209 ? 1.386 1.672 -15.047 1 97.31 209 VAL B C 1
ATOM 4166 O O . VAL B 1 209 ? 1.096 0.567 -14.578 1 97.31 209 VAL B O 1
ATOM 4169 N N . THR B 1 210 ? 2.256 1.754 -16.047 1 96.94 210 THR B N 1
ATOM 4170 C CA . THR B 1 210 ? 2.977 0.608 -16.578 1 96.94 210 THR B CA 1
ATOM 4171 C C . THR B 1 210 ? 4.133 0.213 -15.672 1 96.94 210 THR B C 1
ATOM 4173 O O . THR B 1 210 ? 4.496 0.96 -14.758 1 96.94 210 THR B O 1
ATOM 4176 N N . TYR B 1 211 ? 4.77 -0.941 -15.914 1 97.31 211 TYR B N 1
ATOM 4177 C CA . TYR B 1 211 ? 5.918 -1.411 -15.148 1 97.31 211 TYR B CA 1
ATOM 4178 C C . TYR B 1 211 ? 7.051 -0.393 -15.188 1 97.31 211 TYR B C 1
ATOM 4180 O O . TYR B 1 211 ? 7.645 -0.077 -14.148 1 97.31 211 TYR B O 1
ATOM 4188 N N . GLY B 1 212 ? 7.316 0.118 -16.406 1 97.62 212 GLY B N 1
ATOM 4189 C CA . GLY B 1 212 ? 8.422 1.053 -16.562 1 97.62 212 GLY B CA 1
ATOM 4190 C C . GLY B 1 212 ? 8.227 2.332 -15.773 1 97.62 212 GLY B C 1
ATOM 4191 O O . GLY B 1 212 ? 9.188 2.869 -15.211 1 97.62 212 GLY B O 1
ATOM 4192 N N . LYS B 1 213 ? 7.027 2.822 -15.68 1 97.62 213 LYS B N 1
ATOM 4193 C CA . LYS B 1 213 ? 6.719 4.062 -14.977 1 97.62 213 LYS B CA 1
ATOM 4194 C C . LYS B 1 213 ? 7.031 3.938 -13.484 1 97.62 213 LYS B C 1
ATOM 4196 O O . LYS B 1 213 ? 7.402 4.922 -12.844 1 97.62 213 LYS B O 1
ATOM 4201 N N . LEU B 1 214 ? 6.945 2.773 -12.93 1 98.38 214 LEU B N 1
ATOM 4202 C CA . LEU B 1 214 ? 7.227 2.525 -11.523 1 98.38 214 LEU B CA 1
ATOM 4203 C C . LEU B 1 214 ? 8.695 2.789 -11.203 1 98.38 214 LEU B C 1
ATOM 4205 O O . LEU B 1 214 ? 9.055 2.984 -10.047 1 98.38 214 LEU B O 1
ATOM 4209 N N . THR B 1 215 ? 9.586 2.762 -12.258 1 98.25 215 THR B N 1
ATOM 4210 C CA . THR B 1 215 ? 11.016 2.916 -12.031 1 98.25 215 THR B CA 1
ATOM 4211 C C . THR B 1 215 ? 11.445 4.359 -12.266 1 98.25 215 THR B C 1
ATOM 4213 O O . THR B 1 215 ? 12.641 4.676 -12.219 1 98.25 215 THR B O 1
ATOM 4216 N N . GLU B 1 216 ? 10.516 5.301 -12.445 1 97.81 216 GLU B N 1
ATOM 4217 C CA . GLU B 1 216 ? 10.844 6.676 -12.805 1 97.81 216 GLU B CA 1
ATOM 4218 C C . GLU B 1 216 ? 10.812 7.594 -11.586 1 97.81 216 GLU B C 1
ATOM 4220 O O . GLU B 1 216 ? 10.969 8.805 -11.719 1 97.81 216 GLU B O 1
ATOM 4225 N N . ASN B 1 217 ? 10.594 7.113 -10.398 1 97.25 217 ASN B N 1
ATOM 4226 C CA . ASN B 1 217 ? 10.617 7.891 -9.164 1 97.25 217 ASN B CA 1
ATOM 4227 C C . ASN B 1 217 ? 11.117 7.062 -7.988 1 97.25 217 ASN B C 1
ATOM 4229 O O . ASN B 1 217 ? 10.961 5.84 -7.969 1 97.25 217 ASN B O 1
ATOM 4233 N N . GLU B 1 218 ? 11.75 7.703 -6.984 1 98.25 218 GLU B N 1
ATOM 4234 C CA . GLU B 1 218 ? 12.383 7.02 -5.859 1 98.25 218 GLU B CA 1
ATOM 4235 C C . GLU B 1 218 ? 11.344 6.414 -4.922 1 98.25 218 GLU B C 1
ATOM 4237 O O . GLU B 1 218 ? 11.641 5.477 -4.18 1 98.25 218 GLU B O 1
ATOM 4242 N N . TYR B 1 219 ? 10.117 6.895 -4.941 1 98.56 219 TYR B N 1
ATOM 4243 C CA . TYR B 1 219 ? 9.078 6.488 -4 1 98.56 219 TYR B CA 1
ATOM 4244 C C . TYR B 1 219 ? 8.609 5.07 -4.285 1 98.56 219 TYR B C 1
ATOM 4246 O O . TYR B 1 219 ? 8.594 4.219 -3.391 1 98.56 219 TYR B O 1
ATOM 4254 N N . THR B 1 220 ? 8.242 4.734 -5.59 1 98.69 220 THR B N 1
ATOM 4255 C CA . THR B 1 220 ? 7.863 3.371 -5.945 1 98.69 220 THR B CA 1
ATOM 4256 C C . THR B 1 220 ? 9.07 2.438 -5.879 1 98.69 220 THR B C 1
ATOM 4258 O O . THR B 1 220 ? 8.938 1.265 -5.527 1 98.69 220 THR B O 1
ATOM 4261 N N . ILE B 1 221 ? 10.25 2.965 -6.219 1 98.75 221 ILE B N 1
ATOM 4262 C CA . ILE B 1 221 ? 11.469 2.164 -6.148 1 98.75 221 ILE B CA 1
ATOM 4263 C C . ILE B 1 221 ? 11.688 1.69 -4.715 1 98.75 221 ILE B C 1
ATOM 4265 O O . ILE B 1 221 ? 12.023 0.526 -4.484 1 98.75 221 ILE B O 1
ATOM 4269 N N . GLU B 1 222 ? 11.469 2.562 -3.791 1 98.75 222 GLU B N 1
ATOM 4270 C CA . GLU B 1 222 ? 11.641 2.193 -2.389 1 98.75 222 GLU B CA 1
ATOM 4271 C C . GLU B 1 222 ? 10.68 1.081 -1.987 1 98.75 222 GLU B C 1
ATOM 4273 O O . GLU B 1 222 ? 11.062 0.136 -1.296 1 98.75 222 GLU B O 1
ATOM 4278 N N . ILE B 1 223 ? 9.398 1.197 -2.41 1 98.81 223 ILE B N 1
ATOM 4279 C CA . ILE B 1 223 ? 8.398 0.189 -2.066 1 98.81 223 ILE B CA 1
ATOM 4280 C C . ILE B 1 223 ? 8.766 -1.143 -2.715 1 98.81 223 ILE B C 1
ATOM 4282 O O . ILE B 1 223 ? 8.734 -2.189 -2.061 1 98.81 223 ILE B O 1
ATOM 4286 N N . MET B 1 224 ? 9.164 -1.116 -4.035 1 98.88 224 MET B N 1
ATOM 4287 C CA . MET B 1 224 ? 9.555 -2.334 -4.742 1 98.88 224 MET B CA 1
ATOM 4288 C C . MET B 1 224 ? 10.75 -2.998 -4.07 1 98.88 224 MET B C 1
ATOM 4290 O O . MET B 1 224 ? 10.773 -4.219 -3.895 1 98.88 224 MET B O 1
ATOM 4294 N N . ASN B 1 225 ? 11.727 -2.16 -3.678 1 98.88 225 ASN B N 1
ATOM 4295 C CA . ASN B 1 225 ? 12.914 -2.697 -3.014 1 98.88 225 ASN B CA 1
ATOM 4296 C C . ASN B 1 225 ? 12.555 -3.357 -1.685 1 98.88 225 ASN B C 1
ATOM 4298 O O . ASN B 1 225 ? 13.117 -4.398 -1.334 1 98.88 225 ASN B O 1
ATOM 4302 N N . LYS B 1 226 ? 11.648 -2.75 -0.953 1 98.81 226 LYS B N 1
ATOM 4303 C CA . LYS B 1 226 ? 11.234 -3.336 0.319 1 98.81 226 LYS B CA 1
ATOM 4304 C C . LYS B 1 226 ? 10.508 -4.664 0.104 1 98.81 226 LYS B C 1
ATOM 4306 O O . LYS B 1 226 ? 10.68 -5.602 0.885 1 98.81 226 LYS B O 1
ATOM 4311 N N . ILE B 1 227 ? 9.656 -4.727 -0.916 1 98.88 227 ILE B N 1
ATOM 4312 C CA . ILE B 1 227 ? 8.977 -5.977 -1.247 1 98.88 227 ILE B CA 1
ATOM 4313 C C . ILE B 1 227 ? 10.008 -7.055 -1.573 1 98.88 227 ILE B C 1
ATOM 4315 O O . ILE B 1 227 ? 9.922 -8.172 -1.06 1 98.88 227 ILE B O 1
ATOM 4319 N N . ILE B 1 228 ? 11.023 -6.707 -2.42 1 98.94 228 ILE B N 1
ATOM 4320 C CA . ILE B 1 228 ? 12.078 -7.633 -2.812 1 98.94 228 ILE B CA 1
ATOM 4321 C C . ILE B 1 228 ? 12.836 -8.102 -1.573 1 98.94 228 ILE B C 1
ATOM 4323 O O . ILE B 1 228 ? 13.07 -9.297 -1.396 1 98.94 228 ILE B O 1
ATOM 4327 N N . ASP B 1 229 ? 13.188 -7.141 -0.675 1 98.88 229 ASP B N 1
ATOM 4328 C CA . ASP B 1 229 ? 13.914 -7.48 0.541 1 98.88 229 ASP B CA 1
ATOM 4329 C C . ASP B 1 229 ? 13.117 -8.445 1.412 1 98.88 229 ASP B C 1
ATOM 4331 O O . ASP B 1 229 ? 13.664 -9.422 1.933 1 98.88 229 ASP B O 1
ATOM 4335 N N . GLU B 1 230 ? 11.82 -8.141 1.579 1 98.81 230 GLU B N 1
ATOM 4336 C CA . GLU B 1 230 ? 10.969 -8.992 2.404 1 98.81 230 GLU B CA 1
ATOM 4337 C C . GLU B 1 230 ? 10.867 -10.398 1.835 1 98.81 230 GLU B C 1
ATOM 4339 O O . GLU B 1 230 ? 10.875 -11.383 2.584 1 98.81 230 GLU B O 1
ATOM 4344 N N . ILE B 1 231 ? 10.797 -10.531 0.51 1 98.88 231 ILE B N 1
ATOM 4345 C CA . ILE B 1 231 ? 10.711 -11.852 -0.116 1 98.88 231 ILE B CA 1
ATOM 4346 C C . ILE B 1 231 ? 12.016 -12.609 0.097 1 98.88 231 ILE B C 1
ATOM 4348 O O . ILE B 1 231 ? 12.008 -13.797 0.437 1 98.88 231 ILE B O 1
ATOM 4352 N N . PHE B 1 232 ? 13.164 -11.93 -0.085 1 98.88 232 PHE B N 1
ATOM 4353 C CA . PHE B 1 232 ? 14.445 -12.586 0.148 1 98.88 232 PHE B CA 1
ATOM 4354 C C . PHE B 1 232 ? 14.578 -13 1.607 1 98.88 232 PHE B C 1
ATOM 4356 O O . PHE B 1 232 ? 15.148 -14.055 1.907 1 98.88 232 PHE B O 1
ATOM 4363 N N . ASN B 1 233 ? 14.078 -12.156 2.572 1 98.81 233 ASN B N 1
ATOM 4364 C CA . ASN B 1 233 ? 14.094 -12.531 3.98 1 98.81 233 ASN B CA 1
ATOM 4365 C C . ASN B 1 233 ? 13.281 -13.797 4.23 1 98.81 233 ASN B C 1
ATOM 4367 O O . ASN B 1 233 ? 13.688 -14.656 5.023 1 98.81 233 ASN B O 1
ATOM 4371 N N . VAL B 1 234 ? 12.109 -13.883 3.572 1 98.75 234 VAL B N 1
ATOM 4372 C CA . VAL B 1 234 ? 11.273 -15.07 3.693 1 98.75 234 VAL B CA 1
ATOM 4373 C C . VAL B 1 234 ? 12.016 -16.281 3.139 1 98.75 234 VAL B C 1
ATOM 4375 O O . VAL B 1 234 ? 12.016 -17.359 3.75 1 98.75 234 VAL B O 1
ATOM 4378 N N . LEU B 1 235 ? 12.703 -16.156 1.935 1 98.5 235 LEU B N 1
ATOM 4379 C CA . LEU B 1 235 ? 13.438 -17.25 1.308 1 98.5 235 LEU B CA 1
ATOM 4380 C C . LEU B 1 235 ? 14.594 -17.703 2.193 1 98.5 235 LEU B C 1
ATOM 4382 O O . LEU B 1 235 ? 14.852 -18.906 2.316 1 98.5 235 LEU B O 1
ATOM 4386 N N . GLU B 1 236 ? 15.266 -16.719 2.857 1 98.19 236 GLU B N 1
ATOM 4387 C CA . GLU B 1 236 ? 16.375 -17.047 3.744 1 98.19 236 GLU B CA 1
ATOM 4388 C C . GLU B 1 236 ? 15.914 -17.844 4.957 1 98.19 236 GLU B C 1
ATOM 4390 O O . GLU B 1 236 ? 16.641 -18.703 5.457 1 98.19 236 GLU B O 1
ATOM 4395 N N . ALA B 1 237 ? 14.719 -17.531 5.406 1 98.31 237 ALA B N 1
ATOM 4396 C CA . ALA B 1 237 ? 14.195 -18.156 6.621 1 98.31 237 ALA B CA 1
ATOM 4397 C C . ALA B 1 237 ? 13.484 -19.469 6.305 1 98.31 237 ALA B C 1
ATOM 4399 O O . ALA B 1 237 ? 13.109 -20.219 7.215 1 98.31 237 ALA B O 1
ATOM 4400 N N . SER B 1 238 ? 13.312 -19.812 5.051 1 97.06 238 SER B N 1
ATOM 4401 C CA . SER B 1 238 ? 12.516 -20.953 4.613 1 97.06 238 SER B CA 1
ATOM 4402 C C . SER B 1 238 ? 13.352 -21.922 3.795 1 97.06 238 SER B C 1
ATOM 4404 O O . SER B 1 238 ? 14.539 -21.688 3.545 1 97.06 238 SER B O 1
ATOM 4406 N N . PRO B 1 239 ? 12.797 -23.078 3.387 1 95.56 239 PRO B N 1
ATOM 4407 C CA . PRO B 1 239 ? 13.539 -24.047 2.574 1 95.56 239 PRO B CA 1
ATOM 4408 C C . PRO B 1 239 ? 13.523 -23.688 1.087 1 95.56 239 PRO B C 1
ATOM 4410 O O . PRO B 1 239 ? 14.117 -24.406 0.276 1 95.56 239 PRO B O 1
ATOM 4413 N N . TYR B 1 240 ? 12.945 -22.578 0.774 1 95.06 240 TYR B N 1
ATOM 4414 C CA . TYR B 1 240 ? 12.797 -22.219 -0.629 1 95.06 240 TYR B CA 1
ATOM 4415 C C . TYR B 1 240 ? 13.992 -21.391 -1.104 1 95.06 240 TYR B C 1
ATOM 4417 O O . TYR B 1 240 ? 14.734 -20.828 -0.291 1 95.06 240 TYR B O 1
ATOM 4425 N N . SER B 1 241 ? 14.211 -21.391 -2.453 1 96 241 SER B N 1
ATOM 4426 C CA . SER B 1 241 ? 15.281 -20.609 -3.057 1 96 241 SER B CA 1
ATOM 4427 C C . SER B 1 241 ? 14.867 -20.062 -4.414 1 96 241 SER B C 1
ATOM 4429 O O . SER B 1 241 ? 13.867 -20.5 -4.988 1 96 241 SER B O 1
ATOM 4431 N N . THR B 1 242 ? 15.578 -19.047 -4.887 1 97.88 242 THR B N 1
ATOM 4432 C CA . THR B 1 242 ? 15.414 -18.453 -6.215 1 97.88 242 THR B CA 1
ATOM 4433 C C . THR B 1 242 ? 16.719 -18.547 -7.012 1 97.88 242 THR B C 1
ATOM 4435 O O . THR B 1 242 ? 17.625 -19.281 -6.633 1 97.88 242 THR B O 1
ATOM 4438 N N . LEU B 1 243 ? 16.75 -17.906 -8.148 1 97.25 243 LEU B N 1
ATOM 4439 C CA . LEU B 1 243 ? 17.859 -18.062 -9.094 1 97.25 243 LEU B CA 1
ATOM 4440 C C . LEU B 1 243 ? 19.031 -17.172 -8.695 1 97.25 243 LEU B C 1
ATOM 4442 O O . LEU B 1 243 ? 20.141 -17.359 -9.188 1 97.25 243 LEU B O 1
ATOM 4446 N N . TRP B 1 244 ? 18.828 -16.281 -7.734 1 97.88 244 TRP B N 1
ATOM 4447 C CA . TRP B 1 244 ? 19.844 -15.305 -7.367 1 97.88 244 TRP B CA 1
ATOM 4448 C C . TRP B 1 244 ? 20.281 -15.492 -5.918 1 97.88 244 TRP B C 1
ATOM 4450 O O . TRP B 1 244 ? 19.484 -15.906 -5.074 1 97.88 244 TRP B O 1
ATOM 4460 N N . LYS B 1 245 ? 21.531 -15.062 -5.602 1 95.06 245 LYS B N 1
ATOM 4461 C CA . LYS B 1 245 ? 22.125 -15.297 -4.289 1 95.06 245 LYS B CA 1
ATOM 4462 C C . LYS B 1 245 ? 21.781 -14.172 -3.32 1 95.06 245 LYS B C 1
ATOM 4464 O O . LYS B 1 245 ? 21.828 -14.359 -2.102 1 95.06 245 LYS B O 1
ATOM 4469 N N . SER B 1 246 ? 21.453 -13.031 -3.859 1 97.44 246 SER B N 1
ATOM 4470 C CA . SER B 1 246 ? 21.188 -11.875 -3.006 1 97.44 246 SER B CA 1
ATOM 4471 C C . SER B 1 246 ? 20.156 -10.938 -3.646 1 97.44 246 SER B C 1
ATOM 4473 O O . SER B 1 246 ? 19.984 -10.938 -4.867 1 97.44 246 SER B O 1
ATOM 4475 N N . PRO B 1 247 ? 19.438 -10.188 -2.75 1 98.44 247 PRO B N 1
ATOM 4476 C CA . PRO B 1 247 ? 18.516 -9.203 -3.314 1 98.44 247 PRO B CA 1
ATOM 4477 C C . PRO B 1 247 ? 19.203 -8.203 -4.238 1 98.44 247 PRO B C 1
ATOM 4479 O O . PRO B 1 247 ? 18.625 -7.766 -5.23 1 98.44 247 PRO B O 1
ATOM 4482 N N . ASP B 1 248 ? 20.438 -7.832 -3.943 1 98.25 248 ASP B N 1
ATOM 4483 C CA . ASP B 1 248 ? 21.172 -6.875 -4.77 1 98.25 248 ASP B CA 1
ATOM 4484 C C . ASP B 1 248 ? 21.406 -7.43 -6.172 1 98.25 248 ASP B C 1
ATOM 4486 O O . ASP B 1 248 ? 21.281 -6.703 -7.16 1 98.25 248 ASP B O 1
ATOM 4490 N N . GLU B 1 249 ? 21.812 -8.695 -6.219 1 98.25 249 GLU B N 1
ATOM 4491 C CA . GLU B 1 249 ? 22 -9.344 -7.512 1 98.25 249 GLU B CA 1
ATOM 4492 C C . GLU B 1 249 ? 20.703 -9.328 -8.328 1 98.25 249 GLU B C 1
ATOM 4494 O O . GLU B 1 249 ? 20.719 -9.031 -9.523 1 98.25 249 GLU B O 1
ATOM 4499 N N . TYR B 1 250 ? 19.656 -9.672 -7.719 1 98.5 250 TYR B N 1
ATOM 4500 C CA . TYR B 1 250 ? 18.375 -9.656 -8.406 1 98.5 250 TYR B CA 1
ATOM 4501 C C . TYR B 1 250 ? 18 -8.242 -8.828 1 98.5 250 TYR B C 1
ATOM 4503 O O . TYR B 1 250 ? 17.531 -8.031 -9.953 1 98.5 250 TYR B O 1
ATOM 4511 N N . ARG B 1 251 ? 18.156 -7.242 -7.906 1 98.56 251 ARG B N 1
ATOM 4512 C CA . ARG B 1 251 ? 17.781 -5.863 -8.195 1 98.56 251 ARG B CA 1
ATOM 4513 C C . ARG B 1 251 ? 18.531 -5.336 -9.414 1 98.56 251 ARG B C 1
ATOM 4515 O O . ARG B 1 251 ? 17.984 -4.582 -10.219 1 98.56 251 ARG B O 1
ATOM 4522 N N . ASP B 1 252 ? 19.781 -5.703 -9.539 1 98.12 252 ASP B N 1
ATOM 4523 C CA . ASP B 1 252 ? 20.562 -5.301 -10.703 1 98.12 252 ASP B CA 1
ATOM 4524 C C . ASP B 1 252 ? 19.875 -5.754 -12 1 98.12 252 ASP B C 1
ATOM 4526 O O . ASP B 1 252 ? 19.719 -4.965 -12.93 1 98.12 252 ASP B O 1
ATOM 4530 N N . LEU B 1 253 ? 19.531 -6.992 -12.086 1 97.81 253 LEU B N 1
ATOM 4531 C CA . LEU B 1 253 ? 18.859 -7.535 -13.258 1 97.81 253 LEU B CA 1
ATOM 4532 C C . LEU B 1 253 ? 17.469 -6.926 -13.422 1 97.81 253 LEU B C 1
ATOM 4534 O O . LEU B 1 253 ? 17.062 -6.613 -14.539 1 97.81 253 LEU B O 1
ATOM 4538 N N . PHE B 1 254 ? 16.797 -6.785 -12.336 1 98.25 254 PHE B N 1
ATOM 4539 C CA . PHE B 1 254 ? 15.43 -6.273 -12.281 1 98.25 254 PHE B CA 1
ATOM 4540 C C . PHE B 1 254 ? 15.344 -4.902 -12.938 1 98.25 254 PHE B C 1
ATOM 4542 O O . PHE B 1 254 ? 14.523 -4.691 -13.836 1 98.25 254 PHE B O 1
ATOM 4549 N N . TYR B 1 255 ? 16.219 -4.016 -12.562 1 98.31 255 TYR B N 1
ATOM 4550 C CA . TYR B 1 255 ? 16.156 -2.631 -13.016 1 98.31 255 TYR B CA 1
ATOM 4551 C C . TYR B 1 255 ? 16.859 -2.463 -14.359 1 98.31 255 TYR B C 1
ATOM 4553 O O . TYR B 1 255 ? 16.516 -1.562 -15.133 1 98.31 255 TYR B O 1
ATOM 4561 N N . SER B 1 256 ? 17.859 -3.295 -14.703 1 98 256 SER B N 1
ATOM 4562 C CA . SER B 1 256 ? 18.641 -3.107 -15.914 1 98 256 SER B CA 1
ATOM 4563 C C . SER B 1 256 ? 18.016 -3.834 -17.094 1 98 256 SER B C 1
ATOM 4565 O O . SER B 1 256 ? 18.219 -3.453 -18.25 1 98 256 SER B O 1
ATOM 4567 N N . LYS B 1 257 ? 17.172 -4.844 -16.797 1 96.38 257 LYS B N 1
ATOM 4568 C CA . LYS B 1 257 ? 16.719 -5.656 -17.922 1 96.38 257 LYS B CA 1
ATOM 4569 C C . LYS B 1 257 ? 15.25 -6.02 -17.797 1 96.38 257 LYS B C 1
ATOM 4571 O O . LYS B 1 257 ? 14.445 -5.73 -18.688 1 96.38 257 LYS B O 1
ATOM 4576 N N . LEU B 1 258 ? 14.812 -6.664 -16.734 1 95.94 258 LEU B N 1
ATOM 4577 C CA . LEU B 1 258 ? 13.477 -7.242 -16.625 1 95.94 258 LEU B CA 1
ATOM 4578 C C . LEU B 1 258 ? 12.406 -6.176 -16.812 1 95.94 258 LEU B C 1
ATOM 4580 O O . LEU B 1 258 ? 11.469 -6.359 -17.594 1 95.94 258 LEU B O 1
ATOM 4584 N N . VAL B 1 259 ? 12.492 -5.035 -16.047 1 97.5 259 VAL B N 1
ATOM 4585 C CA . VAL B 1 259 ? 11.469 -3.998 -16.141 1 97.5 259 VAL B CA 1
ATOM 4586 C C . VAL B 1 259 ? 11.586 -3.266 -17.469 1 97.5 259 VAL B C 1
ATOM 4588 O O . VAL B 1 259 ? 10.586 -3.055 -18.156 1 97.5 259 VAL B O 1
ATOM 4591 N N . PRO B 1 260 ? 12.859 -2.885 -17.906 1 96.75 260 PRO B N 1
ATOM 4592 C CA . PRO B 1 260 ? 12.969 -2.225 -19.203 1 96.75 260 PRO B CA 1
ATOM 4593 C C . PRO B 1 260 ? 12.398 -3.064 -20.344 1 96.75 260 PRO B C 1
ATOM 4595 O O . PRO B 1 260 ? 11.75 -2.525 -21.25 1 96.75 260 PRO B O 1
ATOM 4598 N N . ASP B 1 261 ? 12.523 -4.375 -20.312 1 93.56 261 ASP B N 1
ATOM 4599 C CA . ASP B 1 261 ? 12.016 -5.266 -21.359 1 93.56 261 ASP B CA 1
ATOM 4600 C C . ASP B 1 261 ? 10.492 -5.301 -21.359 1 93.56 261 ASP B C 1
ATOM 4602 O O . ASP B 1 261 ? 9.875 -5.66 -22.359 1 93.56 261 ASP B O 1
ATOM 4606 N N . THR B 1 262 ? 9.938 -4.949 -20.281 1 93.25 262 THR B N 1
ATOM 4607 C CA . THR B 1 262 ? 8.484 -4.992 -20.156 1 93.25 262 THR B CA 1
ATOM 4608 C C . THR B 1 262 ? 7.938 -3.623 -19.766 1 93.25 262 THR B C 1
ATOM 4610 O O . THR B 1 262 ? 6.945 -3.529 -19.031 1 93.25 262 THR B O 1
ATOM 4613 N N . TYR B 1 263 ? 8.602 -2.582 -20.188 1 95.81 263 TYR B N 1
ATOM 4614 C CA . TYR B 1 263 ? 8.352 -1.207 -19.766 1 95.81 263 TYR B CA 1
ATOM 4615 C C . TYR B 1 263 ? 6.883 -0.838 -19.953 1 95.81 263 TYR B C 1
ATOM 4617 O O . TYR B 1 263 ? 6.277 -0.232 -19.062 1 95.81 263 TYR B O 1
ATOM 4625 N N . ASN B 1 264 ? 6.227 -1.18 -21.031 1 94.94 264 ASN B N 1
ATOM 4626 C CA . ASN B 1 264 ? 4.883 -0.731 -21.375 1 94.94 264 ASN B CA 1
ATOM 4627 C C . ASN B 1 264 ? 3.83 -1.763 -20.984 1 94.94 264 ASN B C 1
ATOM 4629 O O . ASN B 1 264 ? 2.65 -1.604 -21.297 1 94.94 264 ASN B O 1
ATOM 4633 N N . HIS B 1 265 ? 4.207 -2.756 -20.234 1 91 265 HIS B N 1
ATOM 4634 C CA . HIS B 1 265 ? 3.352 -3.902 -19.938 1 91 265 HIS B CA 1
ATOM 4635 C C . HIS B 1 265 ? 2.367 -3.582 -18.828 1 91 265 HIS B C 1
ATOM 4637 O O . HIS B 1 265 ? 2.725 -2.922 -17.844 1 91 265 HIS B O 1
ATOM 4643 N N . TYR B 1 266 ? 1.078 -4.082 -19 1 92.69 266 TYR B N 1
ATOM 4644 C CA . TYR B 1 266 ? 0.09 -4.195 -17.938 1 92.69 266 TYR B CA 1
ATOM 4645 C C . TYR B 1 266 ? -0.113 -5.648 -17.531 1 92.69 266 TYR B C 1
ATOM 4647 O O . TYR B 1 266 ? -0.26 -6.523 -18.391 1 92.69 266 TYR B O 1
ATOM 4655 N N . SER B 1 267 ? -0.106 -5.859 -16.297 1 92.69 267 SER B N 1
ATOM 4656 C CA . SER B 1 267 ? -0.155 -7.219 -15.773 1 92.69 267 SER B CA 1
ATOM 4657 C C . SER B 1 267 ? -1.572 -7.777 -15.82 1 92.69 267 SER B C 1
ATOM 4659 O O . SER B 1 267 ? -2.531 -7.039 -16.047 1 92.69 267 SER B O 1
ATOM 4661 N N . SER B 1 268 ? -1.641 -9.141 -15.641 1 90.38 268 SER B N 1
ATOM 4662 C CA . SER B 1 268 ? -2.941 -9.797 -15.531 1 90.38 268 SER B CA 1
ATOM 4663 C C . SER B 1 268 ? -3.711 -9.289 -14.312 1 90.38 268 SER B C 1
ATOM 4665 O O . SER B 1 268 ? -4.945 -9.242 -14.328 1 90.38 268 SER B O 1
ATOM 4667 N N . THR B 1 269 ? -3.016 -8.859 -13.234 1 95.38 269 THR B N 1
ATOM 4668 C CA . THR B 1 269 ? -3.662 -8.289 -12.062 1 95.38 269 THR B CA 1
ATOM 4669 C C . THR B 1 269 ? -4.375 -6.984 -12.414 1 95.38 269 THR B C 1
ATOM 4671 O O . THR B 1 269 ? -5.523 -6.77 -12.016 1 95.38 269 THR B O 1
ATOM 4674 N N . HIS B 1 270 ? -3.646 -6.152 -13.148 1 96.25 270 HIS B N 1
ATOM 4675 C CA . HIS B 1 270 ? -4.227 -4.902 -13.625 1 96.25 270 HIS B CA 1
ATOM 4676 C C . HIS B 1 270 ? -5.469 -5.156 -14.477 1 96.25 270 HIS B C 1
ATOM 4678 O O . HIS B 1 270 ? -6.492 -4.492 -14.305 1 96.25 270 HIS B O 1
ATOM 4684 N N . ASN B 1 271 ? -5.383 -6.176 -15.367 1 91.62 271 ASN B N 1
ATOM 4685 C CA . ASN B 1 271 ? -6.504 -6.535 -16.234 1 91.62 271 ASN B CA 1
ATOM 4686 C C . ASN B 1 271 ? -7.703 -7.027 -15.422 1 91.62 271 ASN B C 1
ATOM 4688 O O . ASN B 1 271 ? -8.844 -6.703 -15.742 1 91.62 271 ASN B O 1
ATOM 4692 N N . ASP B 1 272 ? -7.453 -7.855 -14.453 1 93.75 272 ASP B N 1
ATOM 4693 C CA . ASP B 1 272 ? -8.516 -8.359 -13.586 1 93.75 272 ASP B CA 1
ATOM 4694 C C . ASP B 1 272 ? -9.234 -7.219 -12.875 1 93.75 272 ASP B C 1
ATOM 4696 O O . ASP B 1 272 ? -10.469 -7.207 -12.805 1 93.75 272 ASP B O 1
ATOM 4700 N N . ILE B 1 273 ? -8.5 -6.266 -12.367 1 96.81 273 ILE B N 1
ATOM 4701 C CA . ILE B 1 273 ? -9.062 -5.133 -11.648 1 96.81 273 ILE B CA 1
ATOM 4702 C C . ILE B 1 273 ? -9.906 -4.285 -12.594 1 96.81 273 ILE B C 1
ATOM 4704 O O . ILE B 1 273 ? -11.008 -3.859 -12.242 1 96.81 273 ILE B O 1
ATOM 4708 N N . LYS B 1 274 ? -9.445 -4.039 -13.797 1 94.56 274 LYS B N 1
ATOM 4709 C CA . LYS B 1 274 ? -10.195 -3.279 -14.789 1 94.56 274 LYS B CA 1
ATOM 4710 C C . LYS B 1 274 ? -11.516 -3.967 -15.133 1 94.56 274 LYS B C 1
ATOM 4712 O O . LYS B 1 274 ? -12.516 -3.301 -15.406 1 94.56 274 LYS B O 1
ATOM 4717 N N . ARG B 1 275 ? -11.5 -5.293 -15.023 1 92.19 275 ARG B N 1
ATOM 4718 C CA . ARG B 1 275 ? -12.688 -6.078 -15.344 1 92.19 275 ARG B CA 1
ATOM 4719 C C . ARG B 1 275 ? -13.531 -6.34 -14.102 1 92.19 275 ARG B C 1
ATOM 4721 O O . ARG B 1 275 ? -14.594 -6.965 -14.18 1 92.19 275 ARG B O 1
ATOM 4728 N N . LYS B 1 276 ? -13.102 -5.898 -12.938 1 95.06 276 LYS B N 1
ATOM 4729 C CA . LYS B 1 276 ? -13.773 -6.055 -11.648 1 95.06 276 LYS B CA 1
ATOM 4730 C C . LYS B 1 276 ? -13.969 -7.527 -11.305 1 95.06 276 LYS B C 1
ATOM 4732 O O . LYS B 1 276 ? -15.07 -7.945 -10.945 1 95.06 276 LYS B O 1
ATOM 4737 N N . ILE B 1 277 ? -12.945 -8.312 -11.578 1 91.94 277 ILE B N 1
ATOM 4738 C CA . ILE B 1 277 ? -12.914 -9.711 -11.141 1 91.94 277 ILE B CA 1
ATOM 4739 C C . ILE B 1 277 ? -11.812 -9.898 -10.102 1 91.94 277 ILE B C 1
ATOM 4741 O O . ILE B 1 277 ? -10.828 -9.148 -10.078 1 91.94 277 ILE B O 1
ATOM 4745 N N . LYS B 1 278 ? -11.961 -10.914 -9.219 1 94.75 278 LYS B N 1
ATOM 4746 C CA . LYS B 1 278 ? -10.984 -11.188 -8.172 1 94.75 278 LYS B CA 1
ATOM 4747 C C . LYS B 1 278 ? -9.633 -11.562 -8.773 1 94.75 278 LYS B C 1
ATOM 4749 O O . LYS B 1 278 ? -9.57 -12.266 -9.781 1 94.75 278 LYS B O 1
ATOM 4754 N N . THR B 1 279 ? -8.57 -11.086 -8.141 1 96.44 279 THR B N 1
ATOM 4755 C CA . THR B 1 279 ? -7.219 -11.312 -8.633 1 96.44 279 THR B CA 1
ATOM 4756 C C . THR B 1 279 ? -6.594 -12.539 -7.98 1 96.44 279 THR B C 1
ATOM 4758 O O . THR B 1 279 ? -7.266 -13.258 -7.238 1 96.44 279 THR B O 1
ATOM 4761 N N . GLU B 1 280 ? -5.352 -12.805 -8.32 1 96.12 280 GLU B N 1
ATOM 4762 C CA . GLU B 1 280 ? -4.605 -13.914 -7.73 1 96.12 280 GLU B CA 1
ATOM 4763 C C . GLU B 1 280 ? -3.66 -13.422 -6.641 1 96.12 280 GLU B C 1
ATOM 4765 O O . GLU B 1 280 ? -2.652 -14.07 -6.348 1 96.12 280 GLU B O 1
ATOM 4770 N N . ILE B 1 281 ? -3.979 -12.242 -6.02 1 98.06 281 ILE B N 1
ATOM 4771 C CA . ILE B 1 281 ? -3.096 -11.586 -5.062 1 98.06 281 ILE B CA 1
ATOM 4772 C C . ILE B 1 281 ? -2.844 -12.508 -3.875 1 98.06 281 ILE B C 1
ATOM 4774 O O . ILE B 1 281 ? -1.778 -12.461 -3.258 1 98.06 281 ILE B O 1
ATOM 4778 N N . ASP B 1 282 ? -3.785 -13.438 -3.562 1 97.5 282 ASP B N 1
ATOM 4779 C CA . ASP B 1 282 ? -3.658 -14.367 -2.443 1 97.5 282 ASP B CA 1
ATOM 4780 C C . ASP B 1 282 ? -2.52 -15.359 -2.68 1 97.5 282 ASP B C 1
ATOM 4782 O O . ASP B 1 282 ? -1.845 -15.773 -1.734 1 97.5 282 ASP B O 1
ATOM 4786 N N . SER B 1 283 ? -2.289 -15.742 -3.955 1 97.31 283 SER B N 1
ATOM 4787 C CA . SER B 1 283 ? -1.243 -16.703 -4.293 1 97.31 283 SER B CA 1
ATOM 4788 C C . SER B 1 283 ? 0.064 -16 -4.641 1 97.31 283 SER B C 1
ATOM 4790 O O . SER B 1 283 ? 1.06 -16.656 -4.961 1 97.31 283 SER B O 1
ATOM 4792 N N . LEU B 1 284 ? 0.042 -14.688 -4.613 1 98.12 284 LEU B N 1
ATOM 4793 C CA . LEU B 1 284 ? 1.226 -13.859 -4.816 1 98.12 284 LEU B CA 1
ATOM 4794 C C . LEU B 1 284 ? 1.688 -13.242 -3.502 1 98.12 284 LEU B C 1
ATOM 4796 O O . LEU B 1 284 ? 2.156 -13.953 -2.607 1 98.12 284 LEU B O 1
ATOM 4800 N N . ASN B 1 285 ? 1.357 -11.961 -3.293 1 98.81 285 ASN B N 1
ATOM 4801 C CA . ASN B 1 285 ? 1.749 -11.312 -2.047 1 98.81 285 ASN B CA 1
ATOM 4802 C C . ASN B 1 285 ? 1.136 -12.008 -0.835 1 98.81 285 ASN B C 1
ATOM 4804 O O . ASN B 1 285 ? 1.739 -12.047 0.239 1 98.81 285 ASN B O 1
ATOM 4808 N N . GLY B 1 286 ? -0.059 -12.562 -1.025 1 98.69 286 GLY B N 1
ATOM 4809 C CA . GLY B 1 286 ? -0.676 -13.312 0.055 1 98.69 286 GLY B CA 1
ATOM 4810 C C . GLY B 1 286 ? 0.16 -14.492 0.512 1 98.69 286 GLY B C 1
ATOM 4811 O O . GLY B 1 286 ? 0.223 -14.797 1.706 1 98.69 286 GLY B O 1
ATOM 4812 N N . LYS B 1 287 ? 0.773 -15.172 -0.392 1 98.5 287 LYS B N 1
ATOM 4813 C CA . LYS B 1 287 ? 1.635 -16.297 -0.049 1 98.5 287 LYS B CA 1
ATOM 4814 C C . LYS B 1 287 ? 2.875 -15.828 0.708 1 98.5 287 LYS B C 1
ATOM 4816 O O . LYS B 1 287 ? 3.332 -16.5 1.635 1 98.5 287 LYS B O 1
ATOM 4821 N N . VAL B 1 288 ? 3.479 -14.734 0.302 1 98.81 288 VAL B N 1
ATOM 4822 C CA . VAL B 1 288 ? 4.613 -14.148 1.015 1 98.81 288 VAL B CA 1
ATOM 4823 C C . VAL B 1 288 ? 4.223 -13.859 2.461 1 98.81 288 VAL B C 1
ATOM 4825 O O . VAL B 1 288 ? 4.992 -14.133 3.387 1 98.81 288 VAL B O 1
ATOM 4828 N N . ILE B 1 289 ? 2.998 -13.305 2.678 1 98.81 289 ILE B N 1
ATOM 4829 C CA . ILE B 1 289 ? 2.49 -12.992 4.008 1 98.81 289 ILE B CA 1
ATOM 4830 C C . ILE B 1 289 ? 2.338 -14.273 4.82 1 98.81 289 ILE B C 1
ATOM 4832 O O . ILE B 1 289 ? 2.756 -14.344 5.977 1 98.81 289 ILE B O 1
ATOM 4836 N N . GLU B 1 290 ? 1.757 -15.305 4.199 1 98.5 290 GLU B N 1
ATOM 4837 C CA . GLU B 1 290 ? 1.579 -16.594 4.863 1 98.5 290 GLU B CA 1
ATOM 4838 C C . GLU B 1 290 ? 2.916 -17.156 5.336 1 98.5 290 GLU B C 1
ATOM 4840 O O . GLU B 1 290 ? 3.041 -17.594 6.48 1 98.5 290 GLU B O 1
ATOM 4845 N N . LEU B 1 291 ? 3.895 -17.141 4.488 1 98.44 291 LEU B N 1
ATOM 4846 C CA . LEU B 1 291 ? 5.207 -17.688 4.82 1 98.44 291 LEU B CA 1
ATOM 4847 C C . LEU B 1 291 ? 5.922 -16.797 5.836 1 98.44 291 LEU B C 1
ATOM 4849 O O . LEU B 1 291 ? 6.668 -17.297 6.684 1 98.44 291 LEU B O 1
ATOM 4853 N N . GLY B 1 292 ? 5.73 -15.453 5.68 1 98.69 292 GLY B N 1
ATOM 4854 C CA . GLY B 1 292 ? 6.25 -14.57 6.711 1 98.69 292 GLY B CA 1
ATOM 4855 C C . GLY B 1 292 ? 5.773 -14.93 8.102 1 98.69 292 GLY B C 1
ATOM 4856 O O . GLY B 1 292 ? 6.559 -14.922 9.055 1 98.69 292 GLY B O 1
ATOM 4857 N N . GLU B 1 293 ? 4.496 -15.188 8.211 1 98.5 293 GLU B N 1
ATOM 4858 C CA . GLU B 1 293 ? 3.932 -15.609 9.484 1 98.5 293 GLU B CA 1
ATOM 4859 C C . GLU B 1 293 ? 4.512 -16.953 9.93 1 98.5 293 GLU B C 1
ATOM 4861 O O . GLU B 1 293 ? 4.887 -17.109 11.094 1 98.5 293 GLU B O 1
ATOM 4866 N N . LYS B 1 294 ? 4.613 -17.906 9.055 1 98.25 294 LYS B N 1
ATOM 4867 C CA . LYS B 1 294 ? 5.09 -19.25 9.344 1 98.25 294 LYS B CA 1
ATOM 4868 C C . LYS B 1 294 ? 6.535 -19.234 9.844 1 98.25 294 LYS B C 1
ATOM 4870 O O . LYS B 1 294 ? 6.902 -19.984 10.734 1 98.25 294 LYS B O 1
ATOM 4875 N N . TYR B 1 295 ? 7.316 -18.406 9.273 1 98.5 295 TYR B N 1
ATOM 4876 C CA . TYR B 1 295 ? 8.742 -18.438 9.562 1 98.5 295 TYR B CA 1
ATOM 4877 C C . TYR B 1 295 ? 9.164 -17.219 10.375 1 98.5 295 TYR B C 1
ATOM 4879 O O . TYR B 1 295 ? 10.352 -16.953 10.539 1 98.5 295 TYR B O 1
ATOM 4887 N N . ASP B 1 296 ? 8.188 -16.438 10.859 1 98.44 296 ASP B N 1
ATOM 4888 C CA . ASP B 1 296 ? 8.383 -15.297 11.75 1 98.44 296 ASP B CA 1
ATOM 4889 C C . ASP B 1 296 ? 9.258 -14.227 11.094 1 98.44 296 ASP B C 1
ATOM 4891 O O . ASP B 1 296 ? 10.273 -13.812 11.664 1 98.44 296 ASP B O 1
ATOM 4895 N N . VAL B 1 297 ? 8.953 -13.891 9.875 1 98.69 297 VAL B N 1
ATOM 4896 C CA . VAL B 1 297 ? 9.617 -12.844 9.109 1 98.69 297 VAL B CA 1
ATOM 4897 C C . VAL B 1 297 ? 8.656 -11.672 8.898 1 98.69 297 VAL B C 1
ATOM 4899 O O . VAL B 1 297 ? 7.488 -11.875 8.547 1 98.69 297 VAL B O 1
ATOM 4902 N N . ASP B 1 298 ? 9.062 -10.438 9.195 1 98.25 298 ASP B N 1
ATOM 4903 C CA . ASP B 1 298 ? 8.242 -9.25 8.969 1 98.25 298 ASP B CA 1
ATOM 4904 C C . ASP B 1 298 ? 8.102 -8.953 7.477 1 98.25 298 ASP B C 1
ATOM 4906 O O . ASP B 1 298 ? 9.102 -8.711 6.789 1 98.25 298 ASP B O 1
ATOM 4910 N N . VAL B 1 299 ? 6.879 -9.023 7.02 1 98.69 299 VAL B N 1
ATOM 4911 C CA . VAL B 1 299 ? 6.609 -8.719 5.617 1 98.69 299 VAL B CA 1
ATOM 4912 C C . VAL B 1 299 ? 5.527 -7.641 5.523 1 98.69 299 VAL B C 1
ATOM 4914 O O . VAL B 1 299 ? 4.559 -7.789 4.777 1 98.69 299 VAL B O 1
ATOM 4917 N N . SER B 1 300 ? 5.668 -6.566 6.305 1 98.25 300 SER B N 1
ATOM 4918 C CA . SER B 1 300 ? 4.656 -5.531 6.469 1 98.25 300 SER B CA 1
ATOM 4919 C C . SER B 1 300 ? 4.363 -4.828 5.148 1 98.25 300 SER B C 1
ATOM 4921 O O . SER B 1 300 ? 3.225 -4.434 4.891 1 98.25 300 SER B O 1
ATOM 4923 N N . THR B 1 301 ? 5.41 -4.625 4.32 1 98.75 301 THR B N 1
ATOM 4924 C CA . THR B 1 301 ? 5.184 -3.965 3.039 1 98.75 301 THR B CA 1
ATOM 4925 C C . THR B 1 301 ? 4.277 -4.805 2.148 1 98.75 301 THR B C 1
ATOM 4927 O O . THR B 1 301 ? 3.326 -4.289 1.557 1 98.75 301 THR B O 1
ATOM 4930 N N . ASN B 1 302 ? 4.562 -6.137 2.041 1 98.88 302 ASN B N 1
ATOM 4931 C CA . ASN B 1 302 ? 3.691 -7.039 1.298 1 98.88 302 ASN B CA 1
ATOM 4932 C C . ASN B 1 302 ? 2.264 -7.008 1.836 1 98.88 302 ASN B C 1
ATOM 4934 O O . ASN B 1 302 ? 1.304 -7.047 1.064 1 98.88 302 ASN B O 1
ATOM 4938 N N . ARG B 1 303 ? 2.088 -6.941 3.154 1 98.75 303 ARG B N 1
ATOM 4939 C CA . ARG B 1 303 ? 0.773 -6.953 3.785 1 98.75 303 ARG B CA 1
ATOM 4940 C C . ARG B 1 303 ? -0.018 -5.699 3.426 1 98.75 303 ARG B C 1
ATOM 4942 O O . ARG B 1 303 ? -1.208 -5.777 3.113 1 98.75 303 ARG B O 1
ATOM 4949 N N . ILE B 1 304 ? 0.624 -4.531 3.469 1 98.75 304 ILE B N 1
ATOM 4950 C CA . ILE B 1 304 ? -0.045 -3.271 3.162 1 98.75 304 ILE B CA 1
ATOM 4951 C C . ILE B 1 304 ? -0.471 -3.256 1.696 1 98.75 304 ILE B C 1
ATOM 4953 O O . ILE B 1 304 ? -1.607 -2.9 1.377 1 98.75 304 ILE B O 1
ATOM 4957 N N . ILE B 1 305 ? 0.409 -3.652 0.809 1 98.88 305 ILE B N 1
ATOM 4958 C CA . ILE B 1 305 ? 0.136 -3.676 -0.624 1 98.88 305 ILE B CA 1
ATOM 4959 C C . ILE B 1 305 ? -0.968 -4.688 -0.922 1 98.88 305 ILE B C 1
ATOM 4961 O O . ILE B 1 305 ? -1.87 -4.418 -1.718 1 98.88 305 ILE B O 1
ATOM 4965 N N . TYR B 1 306 ? -0.883 -5.859 -0.257 1 98.88 306 TYR B N 1
ATOM 4966 C CA . TYR B 1 306 ? -1.926 -6.875 -0.351 1 98.88 306 TYR B CA 1
ATOM 4967 C C . TYR B 1 306 ? -3.277 -6.309 0.071 1 98.88 306 TYR B C 1
ATOM 4969 O O . TYR B 1 306 ? -4.277 -6.484 -0.629 1 98.88 306 TYR B O 1
ATOM 4977 N N . ASN B 1 307 ? -3.373 -5.609 1.185 1 98.88 307 ASN B N 1
ATOM 4978 C CA . ASN B 1 307 ? -4.609 -5.043 1.719 1 98.88 307 ASN B CA 1
ATOM 4979 C C . ASN B 1 307 ? -5.199 -3.996 0.778 1 98.88 307 ASN B C 1
ATOM 4981 O O . ASN B 1 307 ? -6.422 -3.889 0.651 1 98.88 307 ASN B O 1
ATOM 4985 N N . LEU B 1 308 ? -4.324 -3.197 0.158 1 98.81 308 LEU B N 1
ATOM 4986 C CA . LEU B 1 308 ? -4.816 -2.205 -0.789 1 98.81 308 LEU B CA 1
ATOM 4987 C C . LEU B 1 308 ? -5.492 -2.877 -1.98 1 98.81 308 LEU B C 1
ATOM 4989 O O . LEU B 1 308 ? -6.547 -2.434 -2.434 1 98.81 308 LEU B O 1
ATOM 4993 N N . ILE B 1 309 ? -4.922 -3.973 -2.527 1 98.81 309 ILE B N 1
ATOM 4994 C CA . ILE B 1 309 ? -5.516 -4.699 -3.643 1 98.81 309 ILE B CA 1
ATOM 4995 C C . ILE B 1 309 ? -6.836 -5.332 -3.199 1 98.81 309 ILE B C 1
ATOM 4997 O O . ILE B 1 309 ? -7.832 -5.277 -3.924 1 98.81 309 ILE B O 1
ATOM 5001 N N . LYS B 1 310 ? -6.828 -5.973 -2 1 98.62 310 LYS B N 1
ATOM 5002 C CA . LYS B 1 310 ? -8.047 -6.586 -1.48 1 98.62 310 LYS B CA 1
ATOM 5003 C C . LYS B 1 310 ? -9.148 -5.543 -1.287 1 98.62 310 LYS B C 1
ATOM 5005 O O . LYS B 1 310 ? -10.328 -5.836 -1.469 1 98.62 310 LYS B O 1
ATOM 5010 N N . ALA B 1 311 ? -8.789 -4.316 -0.873 1 98.44 311 ALA B N 1
ATOM 5011 C CA . ALA B 1 311 ? -9.75 -3.227 -0.733 1 98.44 311 ALA B CA 1
ATOM 5012 C C . ALA B 1 311 ? -10.367 -2.865 -2.08 1 98.44 311 ALA B C 1
ATOM 5014 O O . ALA B 1 311 ? -11.578 -2.656 -2.176 1 98.44 311 ALA B O 1
ATOM 5015 N N . ILE B 1 312 ? -9.531 -2.766 -3.08 1 98.19 312 ILE B N 1
ATOM 5016 C CA . ILE B 1 312 ? -10.016 -2.506 -4.43 1 98.19 312 ILE B CA 1
ATOM 5017 C C . ILE B 1 312 ? -11.008 -3.592 -4.836 1 98.19 312 ILE B C 1
ATOM 5019 O O . ILE B 1 312 ? -12.078 -3.295 -5.371 1 98.19 312 ILE B O 1
ATOM 5023 N N . GLU B 1 313 ? -10.703 -4.91 -4.523 1 97.25 313 GLU B N 1
ATOM 5024 C CA . GLU B 1 313 ? -11.547 -6.047 -4.883 1 97.25 313 GLU B CA 1
ATOM 5025 C C . GLU B 1 313 ? -12.883 -5.988 -4.16 1 97.25 313 GLU B C 1
ATOM 5027 O O . GLU B 1 313 ? -13.898 -6.453 -4.68 1 97.25 313 GLU B O 1
ATOM 5032 N N . SER B 1 314 ? -12.867 -5.41 -3.016 1 95.38 314 SER B N 1
ATOM 5033 C CA . SER B 1 314 ? -14.078 -5.355 -2.197 1 95.38 314 SER B CA 1
ATOM 5034 C C . SER B 1 314 ? -15.133 -4.465 -2.836 1 95.38 314 SER B C 1
ATOM 5036 O O . SER B 1 314 ? -16.312 -4.531 -2.471 1 95.38 314 SER B O 1
ATOM 5038 N N . ASP B 1 315 ? -14.781 -3.676 -3.771 1 88.75 315 ASP B N 1
ATOM 5039 C CA . ASP B 1 315 ? -15.703 -2.729 -4.395 1 88.75 315 ASP B CA 1
ATOM 5040 C C . ASP 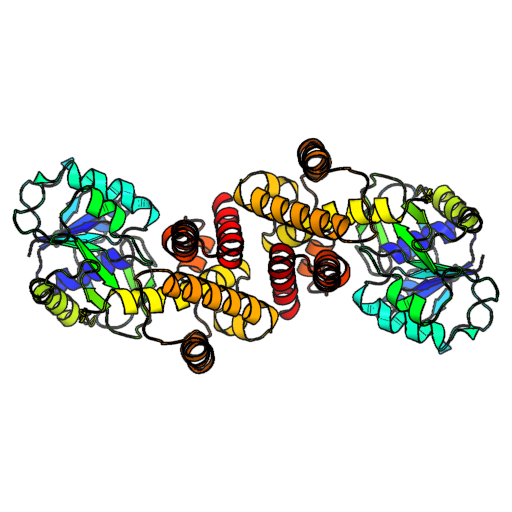B 1 315 ? -16.234 -3.27 -5.723 1 88.75 315 ASP B C 1
ATOM 5042 O O . ASP B 1 315 ? -16.938 -2.568 -6.445 1 88.75 315 ASP B O 1
ATOM 5046 N N . PHE B 1 316 ? -15.859 -4.547 -6 1 89.5 316 PHE B N 1
ATOM 5047 C CA . PHE B 1 316 ? -16.328 -5.133 -7.25 1 89.5 316 PHE B CA 1
ATOM 5048 C C . PHE B 1 316 ? -17.812 -5.473 -7.164 1 89.5 316 PHE B C 1
ATOM 5050 O O . PHE B 1 316 ? -18.312 -5.84 -6.098 1 89.5 316 PHE B O 1
#

Nearest PDB structures (foldseek):
  5x20-assembly1_A  TM=8.891E-01  e=1.540E-23  Enterococcus faecium DO
  5x20-assembly1_B  TM=8.919E-01  e=2.587E-23  Enterococcus faecium DO
  3wfj-assembly2_B  TM=9.033E-01  e=5.489E-21  Enterococcus faecium
  2qyt-assembly1_A  TM=8.258E-01  e=6.970E-16  Porphyromonas gingivalis W83
  5x20-assembly2_D  TM=8.563E-01  e=1.396E-13  Enterococcus faecium DO

Radius of gyration: 30.98 Å; Cα contacts (8 Å, |Δi|>4): 1259; chains: 2; bounding box: 45×94×61 Å

Sequence (632 aa):
MNILIIGSGAVGIGLGSSLLSQGENVSFLASKKTASKMREDGIKRTGLFTNYSFNPKEFNIYKGYEEIPKNSFDYVLVASKTVSNSEISAKLDMHRDILKNDFTILICQNGFGNDEAYLKYFKTSEVYCARIITGFARPERNISEITVYTEPMLLGSLQGEDISHLQEIADRITASGLNCELTEELDKYLWAKMLYNCSLNPLESILDVTYGKLTENEYTIEIMNKIIDEIFNVLEASPYSTLWKSPDEYRDLFYSKLVPDTYNHYSSTHNDIKRKIKTEIDSLNGKVIELGEKYDVDVSTNRIIYNLIKAIESDFMNILIIGSGAVGIGLGSSLLSQGENVSFLASKKTASKMREDGIKRTGLFTNYSFNPKEFNIYKGYEEIPKNSFDYVLVASKTVSNSEISAKLDMHRDILKNDFTILICQNGFGNDEAYLKYFKTSEVYCARIITGFARPERNISEITVYTEPMLLGSLQGEDISHLQEIADRITASGLNCELTEELDKYLWAKMLYNCSLNPLESILDVTYGKLTENEYTIEIMNKIIDEIFNVLEASPYSTLWKSPDEYRDLFYSKLVPDTYNHYSSTHNDIKRKIKTEIDSLNGKVIELGEKYDVDVSTNRIIYNLIKAIESDF

Foldseek 3Di:
DEEEEEAQFQVRLQLQQLLLVLVYAYEYADAPVLLVCCQVQNAWEAAPWDIGGDHSVSYHYDPDLVPADFQGHQEYEYEHFLVCLLVVLVRCLVSVRSHHPNHAYEYEYAFPDSCVSNVVRDPLQRYKYKDDPWDWDPPDSRYIYTYDDDDAIEIEGPVQYDCVVVVVSQVSSVVSPGHYYYDSQVLQVSLLVLLVCLLAQLVCQLVVAFLQVLVVDVVSVVLSLLQLVLSVQLCVLDVTHYPDDDSVVSVVCVNVPVCVVRVRDHDVLNVCLVVLHDHNLCSRLVVSVVSCVVRVGDNPSSVVSSVSSVVSSVVD/DEEEEEAQAQVRLQLQQLLLVLVYAYEYADAPVLLVCCQVQNAWEAAPDDIGGDHSVSYHYDPDLVVADFQGHQEYEYEHFLVCLLVVLVRCLVSVRSHHPNHAYEYEYAFPDSCVSNVVRDPLQRYKYKDDPWDWDPPDSRYIYTHDDDDAIEIEGPVQYDCVVVVVSQVSSVVSPGHYYYDSQVLQVSLLVLLVCLLAQLVCQLVVAFLQVLVVDVPSVVLSLLQLVLSVQLCVLDVTHYPDDDSVVSVVCVNPPVCVVRVRDHDVLNVCLVVLHDHNLCRRLVVSVVSCVVRVGDNPSSVVSSVSSVVSSVVD

pLDDT: mean 96.84, std 2.39, range [85.25, 98.94]